Protein AF-0000000070215563 (afdb_homodimer)

Foldseek 3Di:
DDPVLVVLQVVLVPDPFPALPQFDFCPPPLQADDDPCLVVLLVLLLVLLLLLQVVQCVVPVAGFFSWLGFWQFKFKFKKFFAQPFDCVQLFFQLVHHGDMWIKMKTKGFTDRHLFQLLAFFKIKMKMKTFQGDAAAFPLADRPARIAIAIWILDLFDLCFASVSVSVLSNLCSVCVPPPPVSLVVLCPDPSSVSVCVRRVDASFQCLQGKIKSLAKWFGHRFIWIKIKHWDDPVSNPRRDGDDPPDGSSVNSVSVQVCLQPFKTKIFIWTWTDNDCVQGNRATSSDRRDCSSTNIDGGMMIMTHRDRGCDPQLPCLCGQAAADANSNGHPNTGTGHSVNVSSSPNSVSSQVSNCVSVVGYHDRDRDPVVRD/DDPVLVVLQVVLVPDPFPALPQFDFCPDPLQADDDPCLVVLLVLLLVLLLLLQVVQCVVPVAGFFSWLGFWQFKFKFKKFFAQPDDCVQLFFQLVHHGDMWIKMKTKGFTDRHLFQLLAFFKIKMKMKTFQGDAAAFPLADRPARIAIAIWILDLADLCFASVSVSVLSNLCSVCVPPPPVSLVVLCPDPSSVSVCVRRVDASWQCLQGKIKSLAKWFGHRFIWIKIKHWDDPVSNPRRDGDDPPDGSSVNSVSVQVCLQVFKTKIFIWTWTHNDCVQGNRATSSDRRDCSSTNIDGGMMIMTHRDRGCDPQLPCLCGQAAADANSNGHPNTGTGHSVNVSSSPNSVSSQVSNCVSVVGYHDRDRDPVVRD

Organism: Alternaria alternata (NCBI:txid5599)

Solvent-accessible surface area (backbone atoms only — not comparable to full-atom values): 37317 Å² total; per-residue (Å²): 129,56,71,70,51,53,50,30,51,54,51,36,71,71,41,88,60,57,60,62,80,50,67,34,50,45,83,40,91,66,35,60,78,86,59,93,57,46,67,62,50,22,50,53,40,27,52,42,39,47,52,38,27,47,53,45,21,73,70,48,76,50,51,47,49,49,46,44,42,33,77,36,31,43,48,57,35,36,35,34,26,37,68,81,58,53,74,91,64,40,30,54,92,40,47,51,55,52,45,71,32,45,26,38,36,34,36,21,37,34,49,64,49,76,69,49,47,57,53,52,36,51,39,27,37,41,35,41,36,28,73,47,78,76,62,56,29,88,83,16,66,82,86,58,23,42,38,39,49,57,30,22,56,40,67,36,33,68,42,32,24,53,67,53,31,41,54,50,49,48,46,49,47,76,27,61,91,32,68,67,58,36,52,56,58,46,60,72,41,96,56,27,69,52,65,48,47,47,60,69,38,80,49,42,43,67,68,36,48,45,31,17,39,32,42,27,24,30,45,44,66,25,25,27,37,41,34,37,37,56,63,44,65,76,33,61,63,40,68,56,65,61,46,85,85,50,54,57,54,43,54,30,51,51,49,35,57,46,24,60,74,32,59,50,42,28,37,31,28,38,23,48,27,44,39,42,86,72,42,44,27,53,41,20,48,58,67,63,51,51,48,49,23,45,74,39,80,52,26,37,37,37,30,62,52,40,78,24,64,44,35,56,35,47,43,42,49,75,53,26,47,76,83,43,60,56,38,20,36,50,32,48,33,59,31,22,42,59,41,56,32,44,62,50,26,51,52,49,33,48,50,50,27,24,51,57,49,54,35,71,63,54,92,75,61,47,64,82,74,52,104,128,55,71,69,52,52,50,32,51,53,52,35,71,70,42,90,59,56,61,60,81,51,66,32,50,46,82,38,91,67,35,60,78,86,57,95,58,46,67,61,50,23,50,53,39,28,52,42,39,48,52,38,29,48,53,44,21,75,68,49,77,48,53,47,48,52,46,45,40,32,78,37,31,43,48,57,36,37,33,34,26,35,67,82,57,51,75,93,66,41,30,55,92,41,45,51,56,52,43,69,32,44,25,38,36,34,37,22,37,34,50,64,49,78,68,49,48,55,55,53,38,50,38,27,37,41,34,39,37,27,72,47,78,74,64,57,29,89,84,16,66,81,85,59,26,43,37,39,49,57,30,22,56,41,67,35,33,70,44,33,23,51,67,53,31,40,56,52,49,49,45,49,48,73,27,62,92,32,67,68,60,34,53,55,58,46,59,73,40,96,55,25,69,52,66,49,47,48,60,67,40,82,46,41,43,69,68,36,48,45,31,18,39,31,42,27,24,29,46,43,67,26,24,26,36,40,34,38,36,55,64,45,66,76,35,61,65,39,68,58,66,62,44,86,86,50,55,57,54,43,53,30,51,50,48,36,57,46,22,61,75,34,58,50,43,27,38,31,28,38,23,47,28,42,38,44,87,71,41,45,26,51,41,20,50,60,67,64,50,51,50,47,25,46,74,40,78,51,26,38,37,37,30,62,54,39,77,23,64,43,34,57,35,47,44,43,50,74,52,26,47,76,83,42,62,55,38,19,37,51,33,46,33,60,31,23,42,60,41,55,32,45,63,51,28,52,51,48,33,49,51,52,26,23,52,57,50,54,36,70,63,53,92,75,60,47,63,80,74,52,104

Nearest PDB structures (foldseek):
  3e4y-assembly1_A  TM=7.900E-01  e=2.190E-15  Mycobacterium avium subsp. paratuberculosis
  1u5u-assembly1_A  TM=7.134E-01  e=1.640E-13  Plexaura homomalla
  2xq1-assembly4_H  TM=7.279E-01  e=7.179E-13  Ogataea angusta
  2xq1-assembly1_N  TM=7.145E-01  e=6.783E-13  Ogataea angusta
  2xq1-assembly2_D  TM=7.006E-01  e=6.783E-13  Ogataea angusta

pLDDT: mean 95.86, std 5.2, range [52.56, 98.94]

Radius of gyration: 31.04 Å; Cα contacts (8 Å, |Δi|>4): 1645; chains: 2; bounding box: 52×100×67 Å

Sequence (742 aa):
MSLSDAYNSAKRAISSAPPNNSYLRWDAPGVEAPKPNEAETAKKIGETMNRMQQHNFDQHRHAYRATHVKTQGIVKGKMTVLPDLPAHLQQGLFKTPGETYDVAARYANEPVFLQADQEPGPRGLGMRVFGVQGKRLQSADPEASTQDFFFNNAPSIELTDIDTCLEIMQLREKYFDSPLKLAAATKLRTDAIKQSAPGMLPNTNMISHSFYTQSAFRFGDWYGHMALFPVLDDMKNRTEKVKSGDSREVLRDWLSEYFAQNGAKYEFKIQLGTSPDHHPTEDGSVVWDEATAPYQTIATVEFPPQDALSAERRVFWEDTMKLNPWDGMVDHQPLGSINRLRKTVYEMSRKKREGANATPTQAINSVDEVPMSLSDAYNSAKRAISSAPPNNSYLRWDAPGVEAPKPNEAETAKKIGETMNRMQQHNFDQHRHAYRATHVKTQGIVKGKMTVLPDLPAHLQQGLFKTPGETYDVAARYANEPVFLQADQEPGPRGLGMRVFGVQGKRLQSADPEASTQDFFFNNAPSIELTDIDTCLEIMQLREKYFDSPLKLAAATKLRTDAIKQSAPGMLPNTNMISHSFYTQSAFRFGDWYGHMALFPVLDDMKNRTEKVKSGDSREVLRDWLSEYFAQNGAKYEFKIQLGTSPDHHPTEDGSVVWDEATAPYQTIATVEFPPQDALSAERRVFWEDTMKLNPWDGMVDHQPLGSINRLRKTVYEMSRKKREGANATPTQAINSVDEVP

InterPro domains:
  IPR020835 Catalase superfamily [SSF56634] (48-358)

Structure (mmCIF, N/CA/C/O backbone):
data_AF-0000000070215563-model_v1
#
loop_
_entity.id
_entity.type
_entity.pdbx_description
1 polymer 'Heme-dependent catalase'
#
loop_
_atom_site.group_PDB
_atom_site.id
_atom_site.type_symbol
_atom_site.label_atom_id
_atom_site.label_alt_id
_atom_site.label_comp_id
_atom_site.label_asym_id
_atom_site.label_entity_id
_atom_site.label_seq_id
_atom_site.pdbx_PDB_ins_code
_atom_site.Cartn_x
_atom_site.Cartn_y
_atom_site.Cartn_z
_atom_site.occupancy
_atom_site.B_iso_or_equiv
_atom_site.auth_seq_id
_atom_site.auth_comp_id
_atom_site.auth_asym_id
_atom_site.auth_atom_id
_atom_site.pdbx_PDB_model_num
ATOM 1 N N . MET A 1 1 ? -16.953 -45.469 -25.297 1 52.56 1 MET A N 1
ATOM 2 C CA . MET A 1 1 ? -15.836 -44.594 -25.578 1 52.56 1 MET A CA 1
ATOM 3 C C . MET A 1 1 ? -16.328 -43.281 -26.172 1 52.56 1 MET A C 1
ATOM 5 O O . MET A 1 1 ? -17.031 -43.25 -27.172 1 52.56 1 MET A O 1
ATOM 9 N N . SER A 1 2 ? -16.234 -42.156 -25.375 1 63.22 2 SER A N 1
ATOM 10 C CA . SER A 1 2 ? -16.688 -40.844 -25.844 1 63.22 2 SER A CA 1
ATOM 11 C C . SER A 1 2 ? -15.953 -40.438 -27.109 1 63.22 2 SER A C 1
ATOM 13 O O . SER A 1 2 ? -14.883 -40.938 -27.406 1 63.22 2 SER A O 1
ATOM 15 N N . LEU A 1 3 ? -16.625 -39.625 -27.906 1 64.94 3 LEU A N 1
ATOM 16 C CA . LEU A 1 3 ? -16.031 -39.094 -29.109 1 64.94 3 LEU A CA 1
ATOM 17 C C . LEU A 1 3 ? -14.664 -38.469 -28.828 1 64.94 3 LEU A C 1
ATOM 19 O O . LEU A 1 3 ? -13.75 -38.594 -29.641 1 64.94 3 LEU A O 1
ATOM 23 N N . SER A 1 4 ? -14.57 -37.875 -27.703 1 68.56 4 SER A N 1
ATOM 24 C CA . SER A 1 4 ? -13.297 -37.281 -27.266 1 68.56 4 SER A CA 1
ATOM 25 C C . SER A 1 4 ? -12.25 -38.375 -27.047 1 68.56 4 SER A C 1
ATOM 27 O O . SER A 1 4 ? -11.086 -38.219 -27.422 1 68.56 4 SER A O 1
ATOM 29 N N . ASP A 1 5 ? -12.586 -39.5 -26.656 1 68.38 5 ASP A N 1
ATOM 30 C CA . ASP A 1 5 ? -11.664 -40.625 -26.438 1 68.38 5 ASP A CA 1
ATOM 31 C C . ASP A 1 5 ? -11.156 -41.188 -27.766 1 68.38 5 ASP A C 1
ATOM 33 O O . ASP A 1 5 ? -9.984 -41.531 -27.875 1 68.38 5 ASP A O 1
ATOM 37 N N . ALA A 1 6 ? -12.141 -41.312 -28.703 1 70.75 6 ALA A N 1
ATOM 38 C CA . ALA A 1 6 ? -11.789 -41.812 -30.031 1 70.75 6 ALA A CA 1
ATOM 39 C C . ALA A 1 6 ? -10.812 -40.875 -30.734 1 70.75 6 ALA A C 1
ATOM 41 O O . ALA A 1 6 ? -9.844 -41.344 -31.344 1 70.75 6 ALA A O 1
ATOM 42 N N . TYR A 1 7 ? -11.141 -39.656 -30.562 1 76.38 7 TYR A N 1
ATOM 43 C CA . TYR A 1 7 ? -10.258 -38.656 -31.172 1 76.38 7 TYR A CA 1
ATOM 44 C C . TYR A 1 7 ? -8.867 -38.719 -30.547 1 76.38 7 TYR A C 1
ATOM 46 O O . TYR A 1 7 ? -7.863 -38.719 -31.266 1 76.38 7 TYR A O 1
ATOM 54 N N . ASN A 1 8 ? -8.742 -38.781 -29.312 1 79.25 8 ASN A N 1
ATOM 55 C CA . ASN A 1 8 ? -7.457 -38.844 -28.609 1 79.25 8 ASN A CA 1
ATOM 56 C C . ASN A 1 8 ? -6.703 -40.125 -28.953 1 79.25 8 ASN A C 1
ATOM 58 O O . ASN A 1 8 ? -5.477 -40.125 -29.078 1 79.25 8 ASN A O 1
ATOM 62 N N . SER A 1 9 ? -7.477 -41.188 -29.094 1 74.06 9 SER A N 1
ATOM 63 C CA . SER A 1 9 ? -6.852 -42.469 -29.484 1 74.06 9 SER A CA 1
ATOM 64 C C . SER A 1 9 ? -6.242 -42.375 -30.875 1 74.06 9 SER A C 1
ATOM 66 O O . SER A 1 9 ? -5.137 -42.844 -31.109 1 74.06 9 SER A O 1
ATOM 68 N N . ALA A 1 10 ? -6.961 -41.812 -31.766 1 77.19 10 ALA A N 1
ATOM 69 C CA . ALA A 1 10 ? -6.465 -41.625 -33.125 1 77.19 10 ALA A CA 1
ATOM 70 C C . ALA A 1 10 ? -5.238 -40.719 -33.156 1 77.19 10 ALA A C 1
ATOM 72 O O . ALA A 1 10 ? -4.254 -41.031 -33.844 1 77.19 10 ALA A O 1
ATOM 73 N N . LYS A 1 11 ? -5.371 -39.719 -32.5 1 83 11 LYS A N 1
ATOM 74 C CA . LYS A 1 11 ? -4.254 -38.781 -32.469 1 83 11 LYS A CA 1
ATOM 75 C C . LYS A 1 11 ? -3.012 -39.438 -31.859 1 83 11 LYS A C 1
ATOM 77 O O . LYS A 1 11 ? -1.896 -39.219 -32.344 1 83 11 LYS A O 1
ATOM 82 N N . ARG A 1 12 ? -3.162 -40.156 -30.875 1 79.44 12 ARG A N 1
ATOM 83 C CA . ARG A 1 12 ? -2.049 -40.844 -30.25 1 79.44 12 ARG A CA 1
ATOM 84 C C . ARG A 1 12 ? -1.399 -41.812 -31.234 1 79.44 12 ARG A C 1
ATOM 86 O O . ARG A 1 12 ? -0.176 -41.969 -31.25 1 79.44 12 ARG A O 1
ATOM 93 N N . ALA A 1 13 ? -2.234 -42.438 -31.938 1 80.5 13 ALA A N 1
ATOM 94 C CA . ALA A 1 13 ? -1.758 -43.438 -32.875 1 80.5 13 ALA A CA 1
ATOM 95 C C . ALA A 1 13 ? -0.857 -42.812 -33.938 1 80.5 13 ALA A C 1
ATOM 97 O O . ALA A 1 13 ? 0.028 -43.5 -34.469 1 80.5 13 ALA A O 1
ATOM 98 N N . ILE A 1 14 ? -1.041 -41.562 -34.156 1 82.62 14 ILE A N 1
ATOM 99 C CA . ILE A 1 14 ? -0.262 -40.969 -35.219 1 82.62 14 ILE A CA 1
ATOM 100 C C . ILE A 1 14 ? 0.869 -40.125 -34.625 1 82.62 14 ILE A C 1
ATOM 102 O O . ILE A 1 14 ? 1.684 -39.562 -35.344 1 82.62 14 ILE A O 1
ATOM 106 N N . SER A 1 15 ? 0.859 -40.062 -33.375 1 85.81 15 SER A N 1
ATOM 107 C CA . SER A 1 15 ? 1.901 -39.281 -32.719 1 85.81 15 SER A CA 1
ATOM 108 C C . SER A 1 15 ? 3.211 -40.062 -32.656 1 85.81 15 SER A C 1
ATOM 110 O O . SER A 1 15 ? 3.203 -41.281 -32.562 1 85.81 15 SER A O 1
ATOM 112 N N . SER A 1 16 ? 4.309 -39.344 -32.719 1 87.62 16 SER A N 1
ATOM 113 C CA . SER A 1 16 ? 5.613 -39.969 -32.562 1 87.62 16 SER A CA 1
ATOM 114 C C . SER A 1 16 ? 5.961 -40.188 -31.094 1 87.62 16 SER A C 1
ATOM 116 O O . SER A 1 16 ? 6.996 -40.75 -30.766 1 87.62 16 SER A O 1
ATOM 118 N N . ALA A 1 17 ? 5.113 -39.656 -30.219 1 90.31 17 ALA A N 1
ATOM 119 C CA . ALA A 1 17 ? 5.344 -39.844 -28.797 1 90.31 17 ALA A CA 1
ATOM 120 C C . ALA A 1 17 ? 5.191 -41.312 -28.375 1 90.31 17 ALA A C 1
ATOM 122 O O . ALA A 1 17 ? 4.43 -42.062 -28.984 1 90.31 17 ALA A O 1
ATOM 123 N N . PRO A 1 18 ? 5.961 -41.688 -27.359 1 92.62 18 PRO A N 1
ATOM 124 C CA . PRO A 1 18 ? 5.707 -43 -26.797 1 92.62 18 PRO A CA 1
ATOM 125 C C . PRO A 1 18 ? 4.277 -43.156 -26.281 1 92.62 18 PRO A C 1
ATOM 127 O O . PRO A 1 18 ? 3.553 -42.188 -26.156 1 92.62 18 PRO A O 1
ATOM 130 N N . PRO A 1 19 ? 3.947 -44.531 -26.031 1 92.56 19 PRO A N 1
ATOM 131 C CA . PRO A 1 19 ? 2.633 -44.75 -25.422 1 92.56 19 PRO A CA 1
ATOM 132 C C . PRO A 1 19 ? 2.418 -43.875 -24.172 1 92.56 19 PRO A C 1
ATOM 134 O O . PRO A 1 19 ? 3.361 -43.656 -23.406 1 92.56 19 PRO A O 1
ATOM 137 N N . ASN A 1 20 ? 1.191 -43.469 -23.953 1 93.19 20 ASN A N 1
ATOM 138 C CA . ASN A 1 20 ? 0.902 -42.5 -22.906 1 93.19 20 ASN A CA 1
ATOM 139 C C . ASN A 1 20 ? 0.986 -43.094 -21.516 1 93.19 20 ASN A C 1
ATOM 141 O O . ASN A 1 20 ? 0.784 -42.406 -20.516 1 93.19 20 ASN A O 1
ATOM 145 N N . ASN A 1 21 ? 1.32 -44.375 -21.422 1 94.62 21 ASN A N 1
ATOM 146 C CA . ASN A 1 21 ? 1.567 -45.031 -20.125 1 94.62 21 ASN A CA 1
ATOM 147 C C . ASN A 1 21 ? 3.031 -45.406 -19.969 1 94.62 21 ASN A C 1
ATOM 149 O O . ASN A 1 21 ? 3.393 -46.094 -19.016 1 94.62 21 ASN A O 1
ATOM 153 N N . SER A 1 22 ? 3.818 -45.094 -20.938 1 96.5 22 SER A N 1
ATOM 154 C CA . SER A 1 22 ? 5.258 -45.312 -20.844 1 96.5 22 SER A CA 1
ATOM 155 C C . SER A 1 22 ? 5.957 -44.094 -20.203 1 96.5 22 SER A C 1
ATOM 157 O O . SER A 1 22 ? 6.773 -43.438 -20.844 1 96.5 22 SER A O 1
ATOM 159 N N . TYR A 1 23 ? 5.672 -43.938 -18.953 1 98.25 23 TYR A N 1
ATOM 160 C CA . TYR A 1 23 ? 6.137 -42.75 -18.219 1 98.25 23 TYR A CA 1
ATOM 161 C C . TYR A 1 23 ? 7.66 -42.719 -18.141 1 98.25 23 TYR A C 1
ATOM 163 O O . TYR A 1 23 ? 8.297 -43.781 -17.938 1 98.25 23 TYR A O 1
ATOM 171 N N . LEU A 1 24 ? 8.234 -41.594 -18.328 1 98.25 24 LEU A N 1
ATOM 172 C CA . LEU A 1 24 ? 9.68 -41.406 -18.297 1 98.25 24 LEU A CA 1
ATOM 173 C C . LEU A 1 24 ? 10.117 -40.906 -16.922 1 98.25 24 LEU A C 1
ATOM 175 O O . LEU A 1 24 ? 9.461 -40.062 -16.328 1 98.25 24 LEU A O 1
ATOM 179 N N . ARG A 1 25 ? 11.203 -41.438 -16.484 1 98.44 25 ARG A N 1
ATOM 180 C CA . ARG A 1 25 ? 11.734 -41 -15.195 1 98.44 25 ARG A CA 1
ATOM 181 C C . ARG A 1 25 ? 12.156 -39.531 -15.234 1 98.44 25 ARG A C 1
ATOM 183 O O . ARG A 1 25 ? 12.695 -39.062 -16.234 1 98.44 25 ARG A O 1
ATOM 190 N N . TRP A 1 26 ? 12.062 -38.844 -14.055 1 98.25 26 TRP A N 1
ATOM 191 C CA . TRP A 1 26 ? 12.297 -37.406 -13.969 1 98.25 26 TRP A CA 1
ATOM 192 C C . TRP A 1 26 ? 13.758 -37.094 -14.258 1 98.25 26 TRP A C 1
ATOM 194 O O . TRP A 1 26 ? 14.078 -35.969 -14.695 1 98.25 26 TRP A O 1
ATOM 204 N N . ASP A 1 27 ? 14.664 -37.938 -13.984 1 97.88 27 ASP A N 1
ATOM 205 C CA . ASP A 1 27 ? 16.094 -37.719 -14.125 1 97.88 27 ASP A CA 1
ATOM 206 C C . ASP A 1 27 ? 16.641 -38.375 -15.375 1 97.88 27 ASP A C 1
ATOM 208 O O . ASP A 1 27 ? 17.859 -38.594 -15.492 1 97.88 27 ASP A O 1
ATOM 212 N N . ALA A 1 28 ? 15.75 -38.812 -16.234 1 98.06 28 ALA A N 1
ATOM 213 C CA . ALA A 1 28 ? 16.188 -39.406 -17.5 1 98.06 28 ALA A CA 1
ATOM 214 C C . ALA A 1 28 ? 16.922 -38.375 -18.344 1 98.06 28 ALA A C 1
ATOM 216 O O . ALA A 1 28 ? 16.734 -37.156 -18.188 1 98.06 28 ALA A O 1
ATOM 217 N N . PRO A 1 29 ? 17.859 -38.875 -19.234 1 96.75 29 PRO A N 1
ATOM 218 C CA . PRO A 1 29 ? 18.562 -37.938 -20.125 1 96.75 29 PRO A CA 1
ATOM 219 C C . PRO A 1 29 ? 17.594 -37.062 -20.922 1 96.75 29 PRO A C 1
ATOM 221 O O . PRO A 1 29 ? 16.594 -37.562 -21.453 1 96.75 29 PRO A O 1
ATOM 224 N N . GLY A 1 30 ? 17.844 -35.812 -20.875 1 96.31 30 GLY A N 1
ATOM 225 C CA . GLY A 1 30 ? 17.078 -34.875 -21.719 1 96.31 30 GLY A CA 1
ATOM 226 C C . GLY A 1 30 ? 15.961 -34.188 -20.969 1 96.31 30 GLY A C 1
ATOM 227 O O . GLY A 1 30 ? 15.414 -33.188 -21.438 1 96.31 30 GLY A O 1
ATOM 228 N N . VAL A 1 31 ? 15.555 -34.719 -19.844 1 97.88 31 VAL A N 1
ATOM 229 C CA . VAL A 1 31 ? 14.469 -34.125 -19.078 1 97.88 31 VAL A CA 1
ATOM 230 C C . VAL A 1 31 ? 14.922 -32.781 -18.531 1 97.88 31 VAL A C 1
ATOM 232 O O . VAL A 1 31 ? 14.203 -31.781 -18.641 1 97.88 31 VAL A O 1
ATOM 235 N N . GLU A 1 32 ? 16.078 -32.719 -17.984 1 97.88 32 GLU A N 1
ATOM 236 C CA . GLU A 1 32 ? 16.703 -31.484 -17.531 1 97.88 32 GLU A CA 1
ATOM 237 C C . GLU A 1 32 ? 18 -31.203 -18.281 1 97.88 32 GLU A C 1
ATOM 239 O O . GLU A 1 32 ? 18.766 -32.125 -18.562 1 97.88 32 GLU A O 1
ATOM 244 N N . ALA A 1 33 ? 18.141 -29.938 -18.594 1 96.62 33 ALA A N 1
ATOM 245 C CA . ALA A 1 33 ? 19.375 -29.5 -19.266 1 96.62 33 ALA A CA 1
ATOM 246 C C . ALA A 1 33 ? 19.797 -28.125 -18.781 1 96.62 33 ALA A C 1
ATOM 248 O O . ALA A 1 33 ? 19.781 -27.156 -19.531 1 96.62 33 ALA A O 1
ATOM 249 N N . PRO A 1 34 ? 20.219 -28.047 -17.578 1 96.88 34 PRO A N 1
ATOM 250 C CA . PRO A 1 34 ? 20.672 -26.75 -17.047 1 96.88 34 PRO A CA 1
ATOM 251 C C . PRO A 1 34 ? 21.828 -26.156 -17.844 1 96.88 34 PRO A C 1
ATOM 253 O O . PRO A 1 34 ? 22.734 -26.875 -18.266 1 96.88 34 PRO A O 1
ATOM 256 N N . LYS A 1 35 ? 21.75 -24.906 -18.062 1 96.31 35 LYS A N 1
ATOM 257 C CA . LYS A 1 35 ? 22.812 -24.172 -18.734 1 96.31 35 LYS A CA 1
ATOM 258 C C . LYS A 1 35 ? 23.828 -23.656 -17.734 1 96.31 35 LYS A C 1
ATOM 260 O O . LYS A 1 35 ? 23.5 -23.375 -16.594 1 96.31 35 LYS A O 1
ATOM 265 N N . PRO A 1 36 ? 25.078 -23.5 -18.188 1 95.88 36 PRO A N 1
ATOM 266 C CA . PRO A 1 36 ? 26.125 -23.047 -17.266 1 95.88 36 PRO A CA 1
ATOM 267 C C . PRO A 1 36 ? 25.875 -21.641 -16.75 1 95.88 36 PRO A C 1
ATOM 269 O O . PRO A 1 36 ? 26.312 -21.297 -15.641 1 95.88 36 PRO A O 1
ATOM 272 N N . ASN A 1 37 ? 25.203 -20.797 -17.438 1 96.56 37 ASN A N 1
ATOM 273 C CA . ASN A 1 37 ? 25.062 -19.391 -17.047 1 96.56 37 ASN A CA 1
ATOM 274 C C . ASN A 1 37 ? 23.703 -19.125 -16.406 1 96.56 37 ASN A C 1
ATOM 276 O O . ASN A 1 37 ? 23.297 -17.969 -16.281 1 96.56 37 ASN A O 1
ATOM 280 N N . GLU A 1 38 ? 23.016 -20.125 -15.992 1 98 38 GLU A N 1
ATOM 281 C CA . GLU A 1 38 ? 21.672 -19.938 -15.492 1 98 38 GLU A CA 1
ATOM 282 C C . GLU A 1 38 ? 21.656 -19.125 -14.203 1 98 38 GLU A C 1
ATOM 284 O O . GLU A 1 38 ? 20.781 -18.297 -13.992 1 98 38 GLU A O 1
ATOM 289 N N . ALA A 1 39 ? 22.656 -19.359 -13.375 1 97.62 39 ALA A N 1
ATOM 290 C CA . ALA A 1 39 ? 22.719 -18.609 -12.117 1 97.62 39 ALA A CA 1
ATOM 291 C C . ALA A 1 39 ? 22.844 -17.109 -12.359 1 97.62 39 ALA A C 1
ATOM 293 O O . ALA A 1 39 ? 22.156 -16.312 -11.734 1 97.62 39 ALA A O 1
ATOM 294 N N . GLU A 1 40 ? 23.719 -16.75 -13.242 1 98.38 40 GLU A N 1
ATOM 295 C CA . GLU A 1 40 ? 23.922 -15.352 -13.594 1 98.38 40 GLU A CA 1
ATOM 296 C C . GLU A 1 40 ? 22.672 -14.758 -14.227 1 98.38 40 GLU A C 1
ATOM 298 O O . GLU A 1 40 ? 22.266 -13.641 -13.906 1 98.38 40 GLU A O 1
ATOM 303 N N . THR A 1 41 ? 22.109 -15.516 -15.125 1 98.75 41 THR A N 1
ATOM 304 C CA . THR A 1 41 ? 20.891 -15.062 -15.789 1 98.75 41 THR A CA 1
ATOM 305 C C . THR A 1 41 ? 19.75 -14.898 -14.789 1 98.75 41 THR A C 1
ATOM 307 O O . THR A 1 41 ? 19.016 -13.914 -14.844 1 98.75 41 THR A O 1
ATOM 310 N N . ALA A 1 42 ? 19.594 -15.828 -13.891 1 98.75 42 ALA A N 1
ATOM 311 C CA . ALA A 1 42 ? 18.578 -15.734 -12.852 1 98.75 42 ALA A CA 1
ATOM 312 C C . ALA A 1 42 ? 18.766 -14.484 -12.008 1 98.75 42 ALA A C 1
ATOM 314 O O . ALA A 1 42 ? 17.797 -13.797 -11.672 1 98.75 42 ALA A O 1
ATOM 315 N N . LYS A 1 43 ? 19.969 -14.172 -11.664 1 98.69 43 LYS A N 1
ATOM 316 C CA . LYS A 1 43 ? 20.266 -12.969 -10.883 1 98.69 43 LYS A CA 1
ATOM 317 C C . LYS A 1 43 ? 19.844 -11.711 -11.641 1 98.69 43 LYS A C 1
ATOM 319 O O . LYS A 1 43 ? 19.25 -10.805 -11.062 1 98.69 43 LYS A O 1
ATOM 324 N N . LYS A 1 44 ? 20.156 -11.68 -12.938 1 98.81 44 LYS A N 1
ATOM 325 C CA . LYS A 1 44 ? 19.75 -10.547 -13.766 1 98.81 44 LYS A CA 1
ATOM 326 C C . LYS A 1 44 ? 18.234 -10.391 -13.797 1 98.81 44 LYS A C 1
ATOM 328 O O . LYS A 1 44 ? 17.719 -9.273 -13.742 1 98.81 44 LYS A O 1
ATOM 333 N N . ILE A 1 45 ? 17.562 -11.469 -13.906 1 98.81 45 ILE A N 1
ATOM 334 C CA . ILE A 1 45 ? 16.094 -11.438 -13.898 1 98.81 45 ILE A CA 1
ATOM 335 C C . ILE A 1 45 ? 15.602 -10.914 -12.555 1 98.81 45 ILE A C 1
ATOM 337 O O . ILE A 1 45 ? 14.711 -10.062 -12.5 1 98.81 45 ILE A O 1
ATOM 341 N N . GLY A 1 46 ? 16.188 -11.445 -11.469 1 98.75 46 GLY A N 1
ATOM 342 C CA . GLY A 1 46 ? 15.836 -10.969 -10.141 1 98.75 46 GLY A CA 1
ATOM 343 C C . GLY A 1 46 ? 16.031 -9.477 -9.969 1 98.75 46 GLY A C 1
ATOM 344 O O . GLY A 1 46 ? 15.188 -8.797 -9.383 1 98.75 46 GLY A O 1
ATOM 345 N N . GLU A 1 47 ? 17.094 -8.945 -10.469 1 98.81 47 GLU A N 1
ATOM 346 C CA . GLU A 1 47 ? 17.375 -7.512 -10.406 1 98.81 47 GLU A CA 1
ATOM 347 C C . GLU A 1 47 ? 16.344 -6.715 -11.211 1 98.81 47 GLU A C 1
ATOM 349 O O . GLU A 1 47 ? 15.898 -5.648 -10.773 1 98.81 47 GLU A O 1
ATOM 354 N N . THR A 1 48 ? 16.062 -7.25 -12.359 1 98.75 48 THR A N 1
ATOM 355 C CA . THR A 1 48 ? 15.039 -6.621 -13.195 1 98.75 48 THR A CA 1
ATOM 356 C C . THR A 1 48 ? 13.695 -6.578 -12.469 1 98.75 48 THR A C 1
ATOM 358 O O . THR A 1 48 ? 13.031 -5.543 -12.445 1 98.75 48 THR A O 1
ATOM 361 N N . MET A 1 49 ? 13.344 -7.645 -11.867 1 98.44 49 MET A N 1
ATOM 362 C CA . MET A 1 49 ? 12.078 -7.727 -11.133 1 98.44 49 MET A CA 1
ATOM 363 C C . MET A 1 49 ? 12.094 -6.797 -9.93 1 98.44 49 MET A C 1
ATOM 365 O O . MET A 1 49 ? 11.078 -6.176 -9.602 1 98.44 49 MET A O 1
ATOM 369 N N . ASN A 1 50 ? 13.219 -6.66 -9.281 1 98.69 50 ASN A N 1
ATOM 370 C CA . ASN A 1 50 ? 13.352 -5.715 -8.18 1 98.69 50 ASN A CA 1
ATOM 371 C C . ASN A 1 50 ? 13.102 -4.281 -8.641 1 98.69 50 ASN A C 1
ATOM 373 O O . ASN A 1 50 ? 12.492 -3.49 -7.914 1 98.69 50 ASN A O 1
ATOM 377 N N . ARG A 1 51 ? 13.594 -3.945 -9.789 1 98.19 51 ARG A N 1
ATOM 378 C CA . ARG A 1 51 ? 13.352 -2.609 -10.32 1 98.19 51 ARG A CA 1
ATOM 379 C C . ARG A 1 51 ? 11.867 -2.402 -10.617 1 98.19 51 ARG A C 1
ATOM 381 O O . ARG A 1 51 ? 11.328 -1.318 -10.383 1 98.19 51 ARG A O 1
ATOM 388 N N . MET A 1 52 ? 11.203 -3.41 -11.07 1 97.94 52 MET A N 1
ATOM 389 C CA . MET A 1 52 ? 9.766 -3.305 -11.305 1 97.94 52 MET A CA 1
ATOM 390 C C . MET A 1 52 ? 9.008 -3.188 -9.984 1 97.94 52 MET A C 1
ATOM 392 O O . MET A 1 52 ? 8.031 -2.436 -9.891 1 97.94 52 MET A O 1
ATOM 396 N N . GLN A 1 53 ? 9.461 -3.926 -8.984 1 98.12 53 GLN A N 1
ATOM 397 C CA . GLN A 1 53 ? 8.891 -3.758 -7.652 1 98.12 53 GLN A CA 1
ATOM 398 C C . GLN A 1 53 ? 9.086 -2.332 -7.145 1 98.12 53 GLN A C 1
ATOM 400 O O . GLN A 1 53 ? 8.211 -1.781 -6.473 1 98.12 53 GLN A O 1
ATOM 405 N N . GLN A 1 54 ? 10.234 -1.752 -7.477 1 97.19 54 GLN A N 1
ATOM 406 C CA . GLN A 1 54 ? 10.484 -0.37 -7.078 1 97.19 54 GLN A CA 1
ATOM 407 C C . GLN A 1 54 ? 9.516 0.585 -7.773 1 97.19 54 GLN A C 1
ATOM 409 O O . GLN A 1 54 ? 9.023 1.532 -7.156 1 97.19 54 GLN A O 1
ATOM 414 N N . HIS A 1 55 ? 9.25 0.296 -9.055 1 95.69 55 HIS A N 1
ATOM 415 C CA . HIS A 1 55 ? 8.258 1.094 -9.766 1 95.69 55 HIS A CA 1
ATOM 416 C C . HIS A 1 55 ? 6.902 1.037 -9.07 1 95.69 55 HIS A C 1
ATOM 418 O O . HIS A 1 55 ? 6.246 2.066 -8.891 1 95.69 55 HIS A O 1
ATOM 424 N N . ASN A 1 56 ? 6.52 -0.128 -8.68 1 96.44 56 ASN A N 1
ATOM 425 C CA . ASN A 1 56 ? 5.27 -0.281 -7.941 1 96.44 56 ASN A CA 1
ATOM 426 C C . ASN A 1 56 ? 5.305 0.483 -6.621 1 96.44 56 ASN A C 1
ATOM 428 O O . ASN A 1 56 ? 4.359 1.202 -6.289 1 96.44 56 ASN A O 1
ATOM 432 N N . PHE A 1 57 ? 6.395 0.371 -5.906 1 97.06 57 PHE A N 1
ATOM 433 C CA . PHE A 1 57 ? 6.52 1.075 -4.633 1 97.06 57 PHE A CA 1
ATOM 434 C C . PHE A 1 57 ? 6.367 2.578 -4.832 1 97.06 57 PHE A C 1
ATOM 436 O O . PHE A 1 57 ? 5.68 3.244 -4.055 1 97.06 57 PHE A O 1
ATOM 443 N N . ASP A 1 58 ? 6.988 3.08 -5.859 1 94.25 58 ASP A N 1
ATOM 444 C CA . ASP A 1 58 ? 6.945 4.512 -6.137 1 94.25 58 ASP A CA 1
ATOM 445 C C . ASP A 1 58 ? 5.523 4.965 -6.465 1 94.25 58 ASP A C 1
ATOM 447 O O . ASP A 1 58 ? 5.117 6.07 -6.094 1 94.25 58 ASP A O 1
ATOM 451 N N . GLN A 1 59 ? 4.797 4.102 -7.078 1 94.12 59 GLN A N 1
ATOM 452 C CA . GLN A 1 59 ? 3.441 4.445 -7.488 1 94.12 59 GLN A CA 1
ATOM 453 C C . GLN A 1 59 ? 2.451 4.246 -6.344 1 94.12 59 GLN A C 1
ATOM 455 O O . GLN A 1 59 ? 1.458 4.965 -6.238 1 94.12 59 GLN A O 1
ATOM 460 N N . HIS A 1 60 ? 2.744 3.297 -5.461 1 96.19 60 HIS A N 1
ATOM 461 C CA . HIS A 1 60 ? 1.7 2.861 -4.543 1 96.19 60 HIS A CA 1
ATOM 462 C C . HIS A 1 60 ? 2.143 3.016 -3.09 1 96.19 60 HIS A C 1
ATOM 464 O O . HIS A 1 60 ? 1.333 2.875 -2.172 1 96.19 60 HIS A O 1
ATOM 470 N N . ARG A 1 61 ? 3.432 3.283 -2.867 1 94.88 61 ARG A N 1
ATOM 471 C CA . ARG A 1 61 ? 4.02 3.482 -1.545 1 94.88 61 ARG A CA 1
ATOM 472 C C . ARG A 1 61 ? 3.865 2.232 -0.685 1 94.88 61 ARG A C 1
ATOM 474 O O . ARG A 1 61 ? 3.785 2.324 0.542 1 94.88 61 ARG A O 1
ATOM 481 N N . HIS A 1 62 ? 3.713 1.152 -1.233 1 96.38 62 HIS A N 1
ATOM 482 C CA . HIS A 1 62 ? 3.703 -0.2 -0.686 1 96.38 62 HIS A CA 1
ATOM 483 C C . HIS A 1 62 ? 4.336 -1.192 -1.657 1 96.38 62 HIS A C 1
ATOM 485 O O . HIS A 1 62 ? 4.078 -1.136 -2.861 1 96.38 62 HIS A O 1
ATOM 491 N N . ALA A 1 63 ? 5.238 -2.033 -1.102 1 96.94 63 ALA A N 1
ATOM 492 C CA . ALA A 1 63 ? 5.906 -3.012 -1.956 1 96.94 63 ALA A CA 1
ATOM 493 C C . ALA A 1 63 ? 5.07 -4.281 -2.094 1 96.94 63 ALA A C 1
ATOM 495 O O . ALA A 1 63 ? 4.477 -4.75 -1.119 1 96.94 63 ALA A O 1
ATOM 496 N N . TYR A 1 64 ? 5.047 -4.793 -3.289 1 97.31 64 TYR A N 1
ATOM 497 C CA . TYR A 1 64 ? 4.316 -6.012 -3.613 1 97.31 64 TYR A CA 1
ATOM 498 C C . TYR A 1 64 ? 5.266 -7.098 -4.113 1 97.31 64 TYR A C 1
ATOM 500 O O . TYR A 1 64 ? 6.469 -6.863 -4.254 1 97.31 64 TYR A O 1
ATOM 508 N N . ARG A 1 65 ? 4.711 -8.273 -4.297 1 97.31 65 ARG A N 1
ATOM 509 C CA . ARG A 1 65 ? 5.43 -9.352 -4.973 1 97.31 65 ARG A CA 1
ATOM 510 C C . ARG A 1 65 ? 5.766 -8.961 -6.406 1 97.31 65 ARG A C 1
ATOM 512 O O . ARG A 1 65 ? 5.152 -8.055 -6.977 1 97.31 65 ARG A O 1
ATOM 519 N N . ALA A 1 66 ? 6.75 -9.68 -6.922 1 96.75 66 ALA A N 1
ATOM 520 C CA . ALA A 1 66 ? 7.203 -9.344 -8.273 1 96.75 66 ALA A CA 1
ATOM 521 C C . ALA A 1 66 ? 6.137 -9.688 -9.305 1 96.75 66 ALA A C 1
ATOM 523 O O . ALA A 1 66 ? 6.062 -9.047 -10.359 1 96.75 66 ALA A O 1
ATOM 524 N N . THR A 1 67 ? 5.43 -10.727 -9.062 1 96.12 67 THR A N 1
ATOM 525 C CA . THR A 1 67 ? 4.246 -11.086 -9.828 1 96.12 67 THR A CA 1
ATOM 526 C C . THR A 1 67 ? 3.096 -11.477 -8.898 1 96.12 67 THR A C 1
ATOM 528 O O . THR A 1 67 ? 3.248 -11.461 -7.676 1 96.12 67 THR A O 1
ATOM 531 N N . HIS A 1 68 ? 1.926 -11.688 -9.555 1 97.31 68 HIS A N 1
ATOM 532 C CA . HIS A 1 68 ? 0.728 -11.969 -8.773 1 97.31 68 HIS A CA 1
ATOM 533 C C . HIS A 1 68 ? 0.488 -10.883 -7.727 1 97.31 68 HIS A C 1
ATOM 535 O O . HIS A 1 68 ? 0.251 -11.188 -6.555 1 97.31 68 HIS A O 1
ATOM 541 N N . VAL A 1 69 ? 0.548 -9.703 -8.211 1 96.75 69 VAL A N 1
ATOM 542 C CA . VAL A 1 69 ? 0.594 -8.531 -7.348 1 96.75 69 VAL A CA 1
ATOM 543 C C . VAL A 1 69 ? -0.763 -8.336 -6.676 1 96.75 69 VAL A C 1
ATOM 545 O O . VAL A 1 69 ? -0.833 -7.98 -5.496 1 96.75 69 VAL A O 1
ATOM 548 N N . LYS A 1 70 ? -1.833 -8.609 -7.363 1 97.06 70 LYS A N 1
ATOM 549 C CA . LYS A 1 70 ? -3.168 -8.266 -6.887 1 97.06 70 LYS A CA 1
ATOM 550 C C . LYS A 1 70 ? -3.898 -9.492 -6.355 1 97.06 70 LYS A C 1
ATOM 552 O O . LYS A 1 70 ? -4.227 -10.406 -7.121 1 97.06 70 LYS A O 1
ATOM 557 N N . THR A 1 71 ? -4.18 -9.516 -5.047 1 98.06 71 THR A N 1
ATOM 558 C CA . THR A 1 71 ? -4.949 -10.578 -4.414 1 98.06 71 THR A CA 1
ATOM 559 C C . THR A 1 71 ? -6.434 -10.445 -4.746 1 98.06 71 THR A C 1
ATOM 561 O O . THR A 1 71 ? -6.992 -9.352 -4.672 1 98.06 71 THR A O 1
ATOM 564 N N . GLN A 1 72 ? -7.035 -11.539 -5.082 1 98.25 72 GLN A N 1
ATOM 565 C CA . GLN A 1 72 ? -8.469 -11.539 -5.367 1 98.25 72 GLN A CA 1
ATOM 566 C C . GLN A 1 72 ? -9.25 -12.266 -4.281 1 98.25 72 GLN A C 1
ATOM 568 O O . GLN A 1 72 ? -10.422 -11.969 -4.047 1 98.25 72 GLN A O 1
ATOM 573 N N . GLY A 1 73 ? -8.688 -13.188 -3.648 1 98.31 73 GLY A N 1
ATOM 574 C CA . GLY A 1 73 ? -9.281 -13.945 -2.561 1 98.31 73 GLY A CA 1
ATOM 575 C C . GLY A 1 73 ? -8.328 -14.945 -1.938 1 98.31 73 GLY A C 1
ATOM 576 O O . GLY A 1 73 ? -7.422 -15.453 -2.609 1 98.31 73 GLY A O 1
ATOM 577 N N . ILE A 1 74 ? -8.469 -15.219 -0.662 1 98.81 74 ILE A N 1
ATOM 578 C CA . ILE A 1 74 ? -7.68 -16.188 0.086 1 98.81 74 ILE A CA 1
ATOM 579 C C . ILE A 1 74 ? -8.609 -17.141 0.84 1 98.81 74 ILE A C 1
ATOM 581 O O . ILE A 1 74 ? -9.461 -16.703 1.614 1 98.81 74 ILE A O 1
ATOM 585 N N . VAL A 1 75 ? -8.422 -18.391 0.639 1 98.88 75 VAL A N 1
ATOM 586 C CA . VAL A 1 75 ? -9.367 -19.344 1.19 1 98.88 75 VAL A CA 1
ATOM 587 C C . VAL A 1 75 ? -8.617 -20.5 1.86 1 98.88 75 VAL A C 1
ATOM 589 O O . VAL A 1 75 ? -7.453 -20.75 1.537 1 98.88 75 VAL A O 1
ATOM 592 N N . LYS A 1 76 ? -9.25 -21.172 2.836 1 98.75 76 LYS A N 1
ATOM 593 C CA . LYS A 1 76 ? -8.758 -22.344 3.549 1 98.75 76 LYS A CA 1
ATOM 594 C C . LYS A 1 76 ? -9.633 -23.562 3.273 1 98.75 76 LYS A C 1
ATOM 596 O O . LYS A 1 76 ? -10.844 -23.438 3.088 1 98.75 76 LYS A O 1
ATOM 601 N N . GLY A 1 77 ? -8.992 -24.688 3.229 1 98.81 77 GLY A N 1
ATOM 602 C CA . GLY A 1 77 ? -9.758 -25.891 2.961 1 98.81 77 GLY A CA 1
ATOM 603 C C . GLY A 1 77 ? -8.961 -27.156 3.18 1 98.81 77 GLY A C 1
ATOM 604 O O . GLY A 1 77 ? -8.148 -27.25 4.109 1 98.81 77 GLY A O 1
ATOM 605 N N . LYS A 1 78 ? -9.328 -28.172 2.344 1 98.81 78 LYS A N 1
ATOM 606 C CA . LYS A 1 78 ? -8.711 -29.484 2.484 1 98.81 78 LYS A CA 1
ATOM 607 C C . LYS A 1 78 ? -8.398 -30.094 1.122 1 98.81 78 LYS A C 1
ATOM 609 O O . LYS A 1 78 ? -9.141 -29.875 0.157 1 98.81 78 LYS A O 1
ATOM 614 N N . MET A 1 79 ? -7.355 -30.75 1.114 1 98.88 79 MET A N 1
ATOM 615 C CA . MET A 1 79 ? -7.02 -31.625 -0.013 1 98.88 79 MET A CA 1
ATOM 616 C C . MET A 1 79 ? -7.078 -33.094 0.392 1 98.88 79 MET A C 1
ATOM 618 O O . MET A 1 79 ? -6.488 -33.469 1.398 1 98.88 79 MET A O 1
ATOM 622 N N . THR A 1 80 ? -7.715 -33.875 -0.365 1 98.88 80 THR A N 1
ATOM 623 C CA . THR A 1 80 ? -7.836 -35.281 -0.088 1 98.88 80 THR A CA 1
ATOM 624 C C . THR A 1 80 ? -7.309 -36.125 -1.26 1 98.88 80 THR A C 1
ATOM 626 O O . THR A 1 80 ? -7.809 -36 -2.381 1 98.88 80 THR A O 1
ATOM 629 N N . VAL A 1 81 ? -6.344 -36.969 -0.958 1 98.81 81 VAL A N 1
ATOM 630 C CA . VAL A 1 81 ? -5.836 -37.906 -1.964 1 98.81 81 VAL A CA 1
ATOM 631 C C . VAL A 1 81 ? -6.906 -38.938 -2.297 1 98.81 81 VAL A C 1
ATOM 633 O O . VAL A 1 81 ? -7.582 -39.469 -1.4 1 98.81 81 VAL A O 1
ATOM 636 N N . LEU A 1 82 ? -7.016 -39.25 -3.598 1 98.5 82 LEU A N 1
ATOM 637 C CA . LEU A 1 82 ? -8.023 -40.219 -3.984 1 98.5 82 LEU A CA 1
ATOM 638 C C . LEU A 1 82 ? -7.777 -41.562 -3.277 1 98.5 82 LEU A C 1
ATOM 640 O O . LEU A 1 82 ? -6.637 -42 -3.176 1 98.5 82 LEU A O 1
ATOM 644 N N . PRO A 1 83 ? -8.82 -42.25 -2.809 1 97.81 83 PRO A N 1
ATOM 645 C CA . PRO A 1 83 ? -8.656 -43.469 -2.047 1 97.81 83 PRO A CA 1
ATOM 646 C C . PRO A 1 83 ? -8.211 -44.656 -2.918 1 97.81 83 PRO A C 1
ATOM 648 O O . PRO A 1 83 ? -7.609 -45.625 -2.414 1 97.81 83 PRO A O 1
ATOM 651 N N . ASP A 1 84 ? -8.477 -44.688 -4.191 1 96.88 84 ASP A N 1
ATOM 652 C CA . ASP A 1 84 ? -8.117 -45.781 -5.09 1 96.88 84 ASP A CA 1
ATOM 653 C C . ASP A 1 84 ? -7.059 -45.344 -6.098 1 96.88 84 ASP A C 1
ATOM 655 O O . ASP A 1 84 ? -7.133 -45.688 -7.277 1 96.88 84 ASP A O 1
ATOM 659 N N . LEU A 1 85 ? -6.164 -44.656 -5.602 1 97.69 85 LEU A N 1
ATOM 660 C CA . LEU A 1 85 ? -5.129 -44.125 -6.48 1 97.69 85 LEU A CA 1
ATOM 661 C C . LEU A 1 85 ? -4.207 -45.219 -6.973 1 97.69 85 LEU A C 1
ATOM 663 O O . LEU A 1 85 ? -3.66 -46 -6.172 1 97.69 85 LEU A O 1
ATOM 667 N N . PRO A 1 86 ? -4.066 -45.344 -8.266 1 97.31 86 PRO A N 1
ATOM 668 C CA . PRO A 1 86 ? -3.17 -46.375 -8.797 1 97.31 86 PRO A CA 1
ATOM 669 C C . PRO A 1 86 ? -1.737 -46.25 -8.289 1 97.31 86 PRO A C 1
ATOM 671 O O . PRO A 1 86 ? -1.31 -45.125 -7.957 1 97.31 86 PRO A O 1
ATOM 674 N N . ALA A 1 87 ? -0.953 -47.312 -8.32 1 97.19 87 ALA A N 1
ATOM 675 C CA . ALA A 1 87 ? 0.372 -47.375 -7.707 1 97.19 87 ALA A CA 1
ATOM 676 C C . ALA A 1 87 ? 1.322 -46.344 -8.328 1 97.19 87 ALA A C 1
ATOM 678 O O . ALA A 1 87 ? 2.105 -45.719 -7.613 1 97.19 87 ALA A O 1
ATOM 679 N N . HIS A 1 88 ? 1.265 -46.188 -9.656 1 97.19 88 HIS A N 1
ATOM 680 C CA . HIS A 1 88 ? 2.217 -45.312 -10.328 1 97.19 88 HIS A CA 1
ATOM 681 C C . HIS A 1 88 ? 1.961 -43.844 -9.969 1 97.19 88 HIS A C 1
ATOM 683 O O . HIS A 1 88 ? 2.826 -43 -10.172 1 97.19 88 HIS A O 1
ATOM 689 N N . LEU A 1 89 ? 0.792 -43.531 -9.398 1 98.56 89 LEU A N 1
ATOM 690 C CA . LEU A 1 89 ? 0.43 -42.156 -9.031 1 98.56 89 LEU A CA 1
ATOM 691 C C . LEU A 1 89 ? 0.649 -41.938 -7.539 1 98.56 89 LEU A C 1
ATOM 693 O O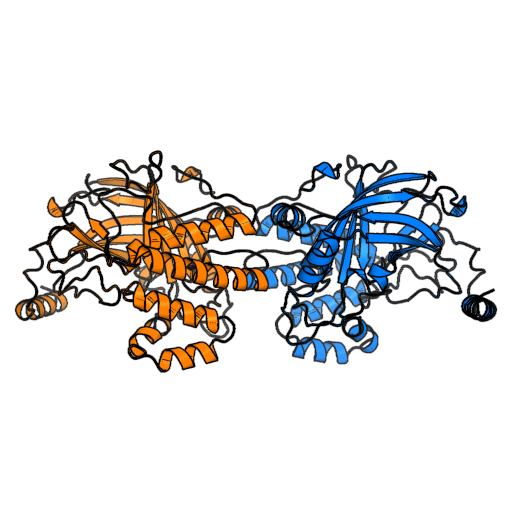 . LEU A 1 89 ? 0.507 -40.812 -7.062 1 98.56 89 LEU A O 1
ATOM 697 N N . GLN A 1 90 ? 0.898 -42.938 -6.785 1 98.31 90 GLN A N 1
ATOM 698 C CA . GLN A 1 90 ? 1.181 -42.812 -5.359 1 98.31 90 GLN A CA 1
ATOM 699 C C . GLN A 1 90 ? 2.6 -42.312 -5.121 1 98.31 90 GLN A C 1
ATOM 701 O O . GLN A 1 90 ? 3.475 -43.094 -4.699 1 98.31 90 GLN A O 1
ATOM 706 N N . GLN A 1 91 ? 2.799 -41.062 -5.324 1 97.06 91 GLN A N 1
ATOM 707 C CA . GLN A 1 91 ? 4.109 -40.406 -5.297 1 97.06 91 GLN A CA 1
ATOM 708 C C . GLN A 1 91 ? 4.117 -39.219 -4.336 1 97.06 91 GLN A C 1
ATOM 710 O O . GLN A 1 91 ? 3.184 -38.406 -4.328 1 97.06 91 GLN A O 1
ATOM 715 N N . GLY A 1 92 ? 5.199 -39.031 -3.516 1 96 92 GLY A N 1
ATOM 716 C CA . GLY A 1 92 ? 5.379 -37.875 -2.666 1 96 92 GLY A CA 1
ATOM 717 C C . GLY A 1 92 ? 4.215 -37.656 -1.72 1 96 92 GLY A C 1
ATOM 718 O O . GLY A 1 92 ? 3.812 -38.562 -0.988 1 96 92 GLY A O 1
ATOM 719 N N . LEU A 1 93 ? 3.674 -36.438 -1.845 1 95.69 93 LEU A N 1
ATOM 720 C CA . LEU A 1 93 ? 2.559 -35.969 -1.023 1 95.69 93 LEU A CA 1
ATOM 721 C C . LEU A 1 93 ? 1.33 -36.844 -1.237 1 95.69 93 LEU A C 1
ATOM 723 O O . LEU A 1 93 ? 0.449 -36.906 -0.377 1 95.69 93 LEU A O 1
ATOM 727 N N . PHE A 1 94 ? 1.288 -37.562 -2.318 1 97.94 94 PHE A N 1
ATOM 728 C CA . PHE A 1 94 ? 0.119 -38.344 -2.715 1 97.94 94 PHE A CA 1
ATOM 729 C C . PHE A 1 94 ? 0.357 -39.844 -2.492 1 97.94 94 PHE A C 1
ATOM 731 O O . PHE A 1 94 ? -0.364 -40.688 -3.037 1 97.94 94 PHE A O 1
ATOM 738 N N . LYS A 1 95 ? 1.312 -40.188 -1.752 1 97.12 95 LYS A N 1
ATOM 739 C CA . LYS A 1 95 ? 1.771 -41.562 -1.589 1 97.12 95 LYS A CA 1
ATOM 740 C C . LYS A 1 95 ? 0.726 -42.406 -0.871 1 97.12 95 LYS A C 1
ATOM 742 O O . LYS A 1 95 ? 0.641 -43.625 -1.092 1 97.12 95 LYS A O 1
ATOM 747 N N . THR A 1 96 ? -0.088 -41.781 0 1 97.44 96 THR A N 1
ATOM 748 C CA . THR A 1 96 ? -1.045 -42.531 0.809 1 97.44 96 THR A CA 1
ATOM 749 C C . THR A 1 96 ? -2.475 -42.25 0.371 1 97.44 96 THR A C 1
ATOM 751 O O . THR A 1 96 ? -3.027 -41.188 0.715 1 97.44 96 THR A O 1
ATOM 754 N N . PRO A 1 97 ? -3.105 -43.219 -0.325 1 98 97 PRO A N 1
ATOM 755 C CA . PRO A 1 97 ? -4.5 -43.031 -0.729 1 98 97 PRO A CA 1
ATOM 756 C C . PRO A 1 97 ? -5.41 -42.688 0.45 1 98 97 PRO A C 1
ATOM 758 O O . PRO A 1 97 ? -5.285 -43.281 1.522 1 98 97 PRO A O 1
ATOM 761 N N . GLY A 1 98 ? -6.254 -41.656 0.266 1 97.88 98 GLY A N 1
ATOM 762 C CA . GLY A 1 98 ? -7.242 -41.312 1.269 1 97.88 98 GLY A CA 1
ATOM 763 C C . GLY A 1 98 ? -6.73 -40.281 2.266 1 97.88 98 GLY A C 1
ATOM 764 O O . GLY A 1 98 ? -7.512 -39.719 3.027 1 97.88 98 GLY A O 1
ATOM 765 N N . GLU A 1 99 ? -5.477 -40.031 2.289 1 98.06 99 GLU A N 1
ATOM 766 C CA . GLU A 1 99 ? -4.91 -39.031 3.209 1 98.06 99 GLU A CA 1
ATOM 767 C C . GLU A 1 99 ? -5.469 -37.656 2.943 1 98.06 99 GLU A C 1
ATOM 769 O O . GLU A 1 99 ? -5.695 -37.281 1.79 1 98.06 99 GLU A O 1
ATOM 774 N N . THR A 1 100 ? -5.715 -36.906 4.012 1 98.5 100 THR A N 1
ATOM 775 C CA . THR A 1 100 ? -6.262 -35.562 3.898 1 98.5 100 THR A CA 1
ATOM 776 C C . THR A 1 100 ? -5.309 -34.531 4.516 1 98.5 100 THR A C 1
ATOM 778 O O . THR A 1 100 ? -4.73 -34.781 5.574 1 98.5 100 THR A O 1
ATOM 781 N N . TYR A 1 101 ? -5.137 -33.438 3.869 1 98.62 101 TYR A N 1
ATOM 782 C CA . TYR A 1 101 ? -4.273 -32.344 4.312 1 98.62 101 TYR A CA 1
ATOM 783 C C . TYR A 1 101 ? -5.047 -31.031 4.379 1 98.62 101 TYR A C 1
ATOM 785 O O . TYR A 1 101 ? -5.965 -30.797 3.584 1 98.62 101 TYR A O 1
ATOM 793 N N . ASP A 1 102 ? -4.672 -30.125 5.348 1 98.81 102 ASP A N 1
ATOM 794 C CA . ASP A 1 102 ? -5.156 -28.75 5.324 1 98.81 102 ASP A CA 1
ATOM 795 C C . ASP A 1 102 ? -4.465 -27.953 4.227 1 98.81 102 ASP A C 1
ATOM 797 O O . ASP A 1 102 ? -3.289 -28.172 3.936 1 98.81 102 ASP A O 1
ATOM 801 N N . VAL A 1 103 ? -5.211 -27.062 3.621 1 98.81 103 VAL A N 1
ATOM 802 C CA . VAL A 1 103 ? -4.613 -26.203 2.598 1 98.81 103 VAL A CA 1
ATOM 803 C C . VAL A 1 103 ? -5.09 -24.766 2.779 1 98.81 103 VAL A C 1
ATOM 805 O O . VAL A 1 103 ? -6.152 -24.531 3.357 1 98.81 103 VAL A O 1
ATOM 808 N N . ALA A 1 104 ? -4.316 -23.812 2.393 1 98.81 104 ALA A N 1
ATOM 809 C CA . ALA A 1 104 ? -4.668 -22.406 2.146 1 98.81 104 ALA A CA 1
ATOM 810 C C . ALA A 1 104 ? -4.273 -21.984 0.733 1 98.81 104 ALA A C 1
ATOM 812 O O . ALA A 1 104 ? -3.215 -22.375 0.235 1 98.81 104 ALA A O 1
ATOM 813 N N . ALA A 1 105 ? -5.133 -21.219 0.087 1 98.81 105 ALA A N 1
ATOM 814 C CA . ALA A 1 105 ? -4.879 -20.828 -1.3 1 98.81 105 ALA A CA 1
ATOM 815 C C . ALA A 1 105 ? -5.227 -19.359 -1.532 1 98.81 105 ALA A C 1
ATOM 817 O O . ALA A 1 105 ? -6.121 -18.812 -0.878 1 98.81 105 ALA A O 1
ATOM 818 N N . ARG A 1 106 ? -4.539 -18.734 -2.453 1 98.81 106 ARG A N 1
ATOM 819 C CA . ARG A 1 106 ? -4.781 -17.359 -2.861 1 98.81 106 ARG A CA 1
ATOM 820 C C . ARG A 1 106 ? -5.043 -17.266 -4.363 1 98.81 106 ARG A C 1
ATOM 822 O O . ARG A 1 106 ? -4.215 -17.703 -5.168 1 98.81 106 ARG A O 1
ATOM 829 N N . TYR A 1 107 ? -6.242 -16.703 -4.719 1 98.75 107 TYR A N 1
ATOM 830 C CA . TYR A 1 107 ? -6.5 -16.25 -6.078 1 98.75 107 TYR A CA 1
ATOM 831 C C . TYR A 1 107 ? -5.879 -14.875 -6.324 1 98.75 107 TYR A C 1
ATOM 833 O O . TYR A 1 107 ? -5.973 -13.984 -5.473 1 98.75 107 TYR A O 1
ATOM 841 N N . ALA A 1 108 ? -5.246 -14.742 -7.523 1 98.31 108 ALA A N 1
ATOM 842 C CA . ALA A 1 108 ? -4.574 -13.461 -7.742 1 98.31 108 ALA A CA 1
ATOM 843 C C . ALA A 1 108 ? -4.496 -13.125 -9.227 1 98.31 108 ALA A C 1
ATOM 845 O O . ALA A 1 108 ? -4.691 -14 -10.078 1 98.31 108 ALA A O 1
ATOM 846 N N . ASN A 1 109 ? -4.305 -11.789 -9.508 1 97.56 109 ASN A N 1
ATOM 847 C CA . ASN A 1 109 ? -3.85 -11.367 -10.828 1 97.56 109 ASN A CA 1
ATOM 848 C C . ASN A 1 109 ? -2.35 -11.594 -11.008 1 97.56 109 ASN A C 1
ATOM 850 O O . ASN A 1 109 ? -1.558 -11.203 -10.141 1 97.56 109 ASN A O 1
ATOM 854 N N . GLU A 1 110 ? -1.907 -12.141 -12.039 1 97 110 GLU A N 1
ATOM 855 C CA . GLU A 1 110 ? -0.529 -12.57 -12.266 1 97 110 GLU A CA 1
ATOM 856 C C . GLU A 1 110 ? 0.367 -11.383 -12.609 1 97 110 GLU A C 1
ATOM 858 O O . GLU A 1 110 ? 1.554 -11.375 -12.273 1 97 110 GLU A O 1
ATOM 863 N N . PRO A 1 111 ? -0.094 -10.32 -13.281 1 94.94 111 PRO A N 1
ATOM 864 C CA . PRO A 1 111 ? 0.795 -9.281 -13.812 1 94.94 111 PRO A CA 1
ATOM 865 C C . PRO A 1 111 ? 1.639 -8.609 -12.734 1 94.94 111 PRO A C 1
ATOM 867 O O . PRO A 1 111 ? 1.314 -8.703 -11.547 1 94.94 111 PRO A O 1
ATOM 870 N N . VAL A 1 112 ? 2.641 -7.992 -13.203 1 94.88 112 VAL A N 1
ATOM 871 C CA . VAL A 1 112 ? 3.699 -7.418 -12.375 1 94.88 112 VAL A CA 1
ATOM 872 C C . VAL A 1 112 ? 3.225 -6.098 -11.773 1 94.88 112 VAL A C 1
ATOM 874 O O . VAL A 1 112 ? 3.98 -5.426 -11.07 1 94.88 112 VAL A O 1
ATOM 877 N N . PHE A 1 113 ? 2.006 -5.641 -12.031 1 94.06 113 PHE A N 1
ATOM 878 C CA . PHE A 1 113 ? 1.437 -4.391 -11.539 1 94.06 113 PHE A CA 1
ATOM 879 C C . PHE A 1 113 ? 0.009 -4.605 -11.047 1 94.06 113 PHE A C 1
ATOM 881 O O . PHE A 1 113 ? -0.566 -5.676 -11.242 1 94.06 113 PHE A O 1
ATOM 888 N N . LEU A 1 114 ? -0.547 -3.65 -10.352 1 95.44 114 LEU A N 1
ATOM 889 C CA . LEU A 1 114 ? -1.924 -3.717 -9.875 1 95.44 114 LEU A CA 1
ATOM 890 C C . LEU A 1 114 ? -2.906 -3.51 -11.023 1 95.44 114 LEU A C 1
ATOM 892 O O . LEU A 1 114 ? -3.518 -2.445 -11.133 1 95.44 114 LEU A O 1
ATOM 896 N N . GLN A 1 115 ? -3.141 -4.559 -11.703 1 94.19 115 GLN A N 1
ATOM 897 C CA . GLN A 1 115 ? -3.963 -4.543 -12.906 1 94.19 115 GLN A CA 1
ATOM 898 C C . GLN A 1 115 ? -5.434 -4.332 -12.562 1 94.19 115 GLN A C 1
ATOM 900 O O . GLN A 1 115 ? -5.973 -4.996 -11.68 1 94.19 115 GLN A O 1
ATOM 905 N N . ALA A 1 116 ? -6.121 -3.43 -13.344 1 94.5 116 ALA A N 1
ATOM 906 C CA . ALA A 1 116 ? -7.574 -3.324 -13.227 1 94.5 116 ALA A CA 1
ATOM 907 C C . ALA A 1 116 ? -8.258 -4.594 -13.727 1 94.5 116 ALA A C 1
ATOM 909 O O . ALA A 1 116 ? -7.844 -5.176 -14.734 1 94.5 116 ALA A O 1
ATOM 910 N N . ASP A 1 117 ? -9.344 -4.965 -13.094 1 96.56 117 ASP A N 1
ATOM 911 C CA . ASP A 1 117 ? -9.961 -6.254 -13.398 1 96.56 117 ASP A CA 1
ATOM 912 C C . ASP A 1 117 ? -10.625 -6.234 -14.773 1 96.56 117 ASP A C 1
ATOM 914 O O . ASP A 1 117 ? -10.938 -7.289 -15.336 1 96.56 117 ASP A O 1
ATOM 918 N N . GLN A 1 118 ? -10.852 -5.043 -15.32 1 95.81 118 GLN A N 1
ATOM 919 C CA . GLN A 1 118 ? -11.43 -4.941 -16.656 1 95.81 118 GLN A CA 1
ATOM 920 C C . GLN A 1 118 ? -10.438 -5.406 -17.719 1 95.81 118 GLN A C 1
ATOM 922 O O . GLN A 1 118 ? -10.828 -5.754 -18.828 1 95.81 118 GLN A O 1
ATOM 927 N N . GLU A 1 119 ? -9.195 -5.34 -17.359 1 93.25 119 GLU A N 1
ATOM 928 C CA . GLU A 1 119 ? -8.156 -5.762 -18.297 1 93.25 119 GLU A CA 1
ATOM 929 C C . GLU A 1 119 ? -7.973 -7.273 -18.281 1 93.25 119 GLU A C 1
ATOM 931 O O . GLU A 1 119 ? -7.797 -7.871 -17.219 1 93.25 119 GLU A O 1
ATOM 936 N N . PRO A 1 120 ? -8.008 -7.805 -19.484 1 93.5 120 PRO A N 1
ATOM 937 C CA . PRO A 1 120 ? -7.73 -9.242 -19.516 1 93.5 120 PRO A CA 1
ATOM 938 C C . PRO A 1 120 ? -6.277 -9.57 -19.188 1 93.5 120 PRO A C 1
ATOM 940 O O . PRO A 1 120 ? -5.387 -8.75 -19.422 1 93.5 120 PRO A O 1
ATOM 943 N N . GLY A 1 121 ? -6.078 -10.727 -18.703 1 94.25 121 GLY A N 1
ATOM 944 C CA . GLY A 1 121 ? -4.746 -11.195 -18.359 1 94.25 121 GLY A CA 1
ATOM 945 C C . GLY A 1 121 ? -4.758 -12.477 -17.547 1 94.25 121 GLY A C 1
ATOM 946 O O . GLY A 1 121 ? -5.824 -13.008 -17.234 1 94.25 121 GLY A O 1
ATOM 947 N N . PRO A 1 122 ? -3.572 -12.953 -17.344 1 97.06 122 PRO A N 1
ATOM 948 C CA . PRO A 1 122 ? -3.48 -14.203 -16.594 1 97.06 122 PRO A CA 1
ATOM 949 C C . PRO A 1 122 ? -3.859 -14.039 -15.117 1 97.06 122 PRO A C 1
ATOM 951 O O . PRO A 1 122 ? -3.57 -13 -14.516 1 97.06 122 PRO A O 1
ATOM 954 N N . ARG A 1 123 ? -4.586 -15.055 -14.633 1 98.25 123 ARG A N 1
ATOM 955 C CA . ARG A 1 123 ? -4.953 -15.18 -13.227 1 98.25 123 ARG A CA 1
ATOM 956 C C . ARG A 1 123 ? -4.309 -16.406 -12.602 1 98.25 123 ARG A C 1
ATOM 958 O O . ARG A 1 123 ? -4.168 -17.438 -13.266 1 98.25 123 ARG A O 1
ATOM 965 N N . GLY A 1 124 ? -3.906 -16.234 -11.352 1 97.81 124 GLY A N 1
ATOM 966 C CA . GLY A 1 124 ? -3.17 -17.328 -10.719 1 97.81 124 GLY A CA 1
ATOM 967 C C . GLY A 1 124 ? -3.809 -17.797 -9.43 1 97.81 124 GLY A C 1
ATOM 968 O O . GLY A 1 124 ? -4.75 -17.188 -8.93 1 97.81 124 GLY A O 1
ATOM 969 N N . LEU A 1 125 ? -3.34 -18.906 -8.984 1 98.69 125 LEU A N 1
ATOM 970 C CA . LEU A 1 125 ? -3.682 -19.484 -7.695 1 98.69 125 LEU A CA 1
ATOM 971 C C . LEU A 1 125 ? -2.449 -20.094 -7.031 1 98.69 125 LEU A C 1
ATOM 973 O O . LEU A 1 125 ? -1.799 -20.969 -7.605 1 98.69 125 LEU A O 1
ATOM 977 N N . GLY A 1 126 ? -2.043 -19.516 -5.902 1 98.5 126 GLY A N 1
ATOM 978 C CA . GLY A 1 126 ? -1.039 -20.141 -5.047 1 98.5 126 GLY A CA 1
ATOM 979 C C . GLY A 1 126 ? -1.635 -20.922 -3.891 1 98.5 126 GLY A C 1
ATOM 980 O O . GLY A 1 126 ? -2.625 -20.484 -3.293 1 98.5 126 GLY A O 1
ATOM 981 N N . MET A 1 127 ? -1.058 -22.078 -3.6 1 98.69 127 MET A N 1
ATOM 982 C CA . MET A 1 127 ? -1.627 -22.938 -2.562 1 98.69 127 MET A CA 1
ATOM 983 C C . MET A 1 127 ? -0.529 -23.547 -1.705 1 98.69 127 MET A C 1
ATOM 985 O O . MET A 1 127 ? 0.453 -24.078 -2.232 1 98.69 127 MET A O 1
ATOM 989 N N . ARG A 1 128 ? -0.695 -23.516 -0.453 1 98.44 128 ARG A N 1
ATOM 990 C CA . ARG A 1 128 ? 0.139 -24.25 0.491 1 98.44 128 ARG A CA 1
ATOM 991 C C . ARG A 1 128 ? -0.622 -25.438 1.092 1 98.44 128 ARG A C 1
ATOM 993 O O . ARG A 1 128 ? -1.749 -25.281 1.566 1 98.44 128 ARG A O 1
ATOM 1000 N N . VAL A 1 129 ? 0.009 -26.484 1.052 1 98.69 129 VAL A N 1
ATOM 1001 C CA . VAL A 1 129 ? -0.467 -27.672 1.735 1 98.69 129 VAL A CA 1
ATOM 1002 C C . VAL A 1 129 ? 0.287 -27.859 3.051 1 98.69 129 VAL A C 1
ATOM 1004 O O . VAL A 1 129 ? 1.511 -27.719 3.096 1 98.69 129 VAL A O 1
ATOM 1007 N N . PHE A 1 130 ? -0.449 -28.172 4.141 1 98.25 130 PHE A N 1
ATOM 1008 C CA . PHE A 1 130 ? 0.139 -28.281 5.469 1 98.25 130 PHE A CA 1
ATOM 1009 C C . PHE A 1 130 ? 0.192 -29.75 5.918 1 98.25 130 PHE A C 1
ATOM 1011 O O . PHE A 1 130 ? -0.561 -30.578 5.414 1 98.25 130 PHE A O 1
ATOM 1018 N N . GLY A 1 131 ? 1.088 -30 6.836 1 96 131 GLY A N 1
ATOM 1019 C CA . GLY A 1 131 ? 1.172 -31.297 7.461 1 96 131 GLY A CA 1
ATOM 1020 C C . GLY A 1 131 ? 1.849 -32.344 6.582 1 96 131 GLY A C 1
ATOM 1021 O O . GLY A 1 131 ? 1.571 -33.531 6.695 1 96 131 GLY A O 1
ATOM 1022 N N . VAL A 1 132 ? 2.615 -31.906 5.703 1 94.94 132 VAL A N 1
ATOM 1023 C CA . VAL A 1 132 ? 3.256 -32.812 4.766 1 94.94 132 VAL A CA 1
ATOM 1024 C C . VAL A 1 132 ? 4.527 -33.406 5.387 1 94.94 132 VAL A C 1
ATOM 1026 O O . VAL A 1 132 ? 5.254 -32.688 6.094 1 94.94 132 VAL A O 1
ATOM 1029 N N . GLN A 1 133 ? 4.758 -34.688 5.145 1 91.56 133 GLN A N 1
ATOM 1030 C CA . GLN A 1 133 ? 5.953 -35.375 5.621 1 91.56 133 GLN A CA 1
ATOM 1031 C C . GLN A 1 133 ? 6.777 -35.906 4.453 1 91.56 133 GLN A C 1
ATOM 1033 O O . GLN A 1 133 ? 6.227 -36.375 3.461 1 91.56 133 GLN A O 1
ATOM 1038 N N . GLY A 1 134 ? 8.055 -35.781 4.566 1 92.06 134 GLY A N 1
ATOM 1039 C CA . GLY A 1 134 ? 8.961 -36.281 3.543 1 92.06 134 GLY A CA 1
ATOM 1040 C C . GLY A 1 134 ? 10.281 -35.531 3.496 1 92.06 134 GLY A C 1
ATOM 1041 O O . GLY A 1 134 ? 10.453 -34.531 4.184 1 92.06 134 GLY A O 1
ATOM 1042 N N . LYS A 1 135 ? 11.203 -36.094 2.67 1 95.5 135 LYS A N 1
ATOM 1043 C CA . LYS A 1 135 ? 12.5 -35.438 2.502 1 95.5 135 LYS A CA 1
ATOM 1044 C C . LYS A 1 135 ? 12.352 -34.094 1.83 1 95.5 135 LYS A C 1
ATOM 1046 O O . LYS A 1 135 ? 11.648 -33.969 0.826 1 95.5 135 LYS A O 1
ATOM 1051 N N . ARG A 1 136 ? 13.008 -33.125 2.387 1 96.56 136 ARG A N 1
ATOM 1052 C CA . ARG A 1 136 ? 12.891 -31.766 1.897 1 96.56 136 ARG A CA 1
ATOM 1053 C C . ARG A 1 136 ? 14.016 -31.438 0.92 1 96.56 136 ARG A C 1
ATOM 1055 O O . ARG A 1 136 ? 15.109 -31.984 1.021 1 96.56 136 ARG A O 1
ATOM 1062 N N . LEU A 1 137 ? 13.711 -30.562 0.02 1 97 137 LEU A N 1
ATOM 1063 C CA . LEU A 1 137 ? 14.742 -30.016 -0.854 1 97 137 LEU A CA 1
ATOM 1064 C C . LEU A 1 137 ? 15.82 -29.297 -0.043 1 97 137 LEU A C 1
ATOM 1066 O O . LEU A 1 137 ? 15.547 -28.797 1.053 1 97 137 LEU A O 1
ATOM 1070 N N . GLN A 1 138 ? 17.016 -29.156 -0.584 1 90.88 138 GLN A N 1
ATOM 1071 C CA . GLN A 1 138 ? 18.141 -28.562 0.129 1 90.88 138 GLN A CA 1
ATOM 1072 C C . GLN A 1 138 ? 17.875 -27.094 0.45 1 90.88 138 GLN A C 1
ATOM 1074 O O . GLN A 1 138 ? 18.281 -26.594 1.504 1 90.88 138 GLN A O 1
ATOM 1079 N N . SER A 1 139 ? 17.219 -26.422 -0.417 1 88.69 139 SER A N 1
ATOM 1080 C CA . SER A 1 139 ? 16.969 -25 -0.253 1 88.69 139 SER A CA 1
ATOM 1081 C C . SER A 1 139 ? 15.766 -24.75 0.637 1 88.69 139 SER A C 1
ATOM 1083 O O . SER A 1 139 ? 15.484 -23.609 1.014 1 88.69 139 SER A O 1
ATOM 1085 N N . ALA A 1 140 ? 15.086 -25.797 0.932 1 90.69 140 ALA A N 1
ATOM 1086 C CA . ALA A 1 140 ? 13.852 -25.641 1.699 1 90.69 140 ALA A CA 1
ATOM 1087 C C . ALA A 1 140 ? 14.148 -25.562 3.195 1 90.69 140 ALA A C 1
ATOM 1089 O O . ALA A 1 140 ? 15.188 -26.031 3.658 1 90.69 140 ALA A O 1
ATOM 1090 N N . ASP A 1 141 ? 13.25 -24.906 3.893 1 89.12 141 ASP A N 1
ATOM 1091 C CA . ASP A 1 141 ? 13.281 -24.953 5.352 1 89.12 141 ASP A CA 1
ATOM 1092 C C . ASP A 1 141 ? 13.172 -26.375 5.859 1 89.12 141 ASP A C 1
ATOM 1094 O O . ASP A 1 141 ? 12.141 -27.031 5.672 1 89.12 141 ASP A O 1
ATOM 1098 N N . PRO A 1 142 ? 14.148 -26.812 6.531 1 89.88 142 PRO A N 1
ATOM 1099 C CA . PRO A 1 142 ? 14.141 -28.219 6.949 1 89.88 142 PRO A CA 1
ATOM 1100 C C . PRO A 1 142 ? 13.078 -28.516 8.008 1 89.88 142 PRO A C 1
ATOM 1102 O O . PRO A 1 142 ? 12.688 -29.672 8.195 1 89.88 142 PRO A O 1
ATOM 1105 N N . GLU A 1 143 ? 12.664 -27.453 8.664 1 89.44 143 GLU A N 1
ATOM 1106 C CA . GLU A 1 143 ? 11.711 -27.656 9.75 1 89.44 143 GLU A CA 1
ATOM 1107 C C . GLU A 1 143 ? 10.273 -27.5 9.258 1 89.44 143 GLU A C 1
ATOM 1109 O O . GLU A 1 143 ? 9.32 -27.719 10.008 1 89.44 143 GLU A O 1
ATOM 1114 N N . ALA A 1 144 ? 10.18 -27.234 8.031 1 94.12 144 ALA A N 1
ATOM 1115 C CA . ALA A 1 144 ? 8.836 -26.984 7.496 1 94.12 144 ALA A CA 1
ATOM 1116 C C . ALA A 1 144 ? 8.125 -28.297 7.191 1 94.12 144 ALA A C 1
ATOM 1118 O O . ALA A 1 144 ? 8.766 -29.297 6.832 1 94.12 144 ALA A O 1
ATOM 1119 N N . SER A 1 145 ? 6.844 -28.312 7.375 1 96.06 145 SER A N 1
ATOM 1120 C CA . SER A 1 145 ? 5.98 -29.422 6.996 1 96.06 145 SER A CA 1
ATOM 1121 C C . SER A 1 145 ? 4.941 -28.984 5.965 1 96.06 145 SER A C 1
ATOM 1123 O O . SER A 1 145 ? 3.752 -29.266 6.125 1 96.06 145 SER A O 1
ATOM 1125 N N . THR A 1 146 ? 5.422 -28.25 5.004 1 97.31 146 THR A N 1
ATOM 1126 C CA . THR A 1 146 ? 4.527 -27.672 4.012 1 97.31 146 THR A CA 1
ATOM 1127 C C . THR A 1 146 ? 4.992 -28 2.598 1 97.31 146 THR A C 1
ATOM 1129 O O . THR A 1 146 ? 6.133 -28.422 2.396 1 97.31 146 THR A O 1
ATOM 1132 N N . GLN A 1 147 ? 4.102 -27.906 1.649 1 97.56 147 GLN A N 1
ATOM 1133 C CA . GLN A 1 147 ? 4.344 -27.969 0.212 1 97.56 147 GLN A CA 1
ATOM 1134 C C . GLN A 1 147 ? 3.576 -26.859 -0.517 1 97.56 147 GLN A C 1
ATOM 1136 O O . GLN A 1 147 ? 2.375 -26.688 -0.299 1 97.56 147 GLN A O 1
ATOM 1141 N N . ASP A 1 148 ? 4.266 -26.156 -1.337 1 97.5 148 ASP A N 1
ATOM 1142 C CA . ASP A 1 148 ? 3.635 -25.062 -2.078 1 97.5 148 ASP A CA 1
ATOM 1143 C C . ASP A 1 148 ? 3.428 -25.438 -3.543 1 97.5 148 ASP A C 1
ATOM 1145 O O . ASP A 1 148 ? 4.293 -26.062 -4.156 1 97.5 148 ASP A O 1
ATOM 1149 N N . PHE A 1 149 ? 2.305 -25.078 -4.082 1 97.94 149 PHE A N 1
ATOM 1150 C CA . PHE A 1 149 ? 1.985 -25.234 -5.496 1 97.94 149 PHE A CA 1
ATOM 1151 C C . PHE A 1 149 ? 1.562 -23.906 -6.109 1 97.94 149 PHE A C 1
ATOM 1153 O O . PHE A 1 149 ? 0.939 -23.078 -5.441 1 97.94 149 PHE A O 1
ATOM 1160 N N . PHE A 1 150 ? 1.896 -23.719 -7.332 1 98.06 150 PHE A N 1
ATOM 1161 C CA . PHE A 1 150 ? 1.599 -22.484 -8.062 1 98.06 150 PHE A CA 1
ATOM 1162 C C . PHE A 1 150 ? 0.896 -22.797 -9.375 1 98.06 150 PHE A C 1
ATOM 1164 O O . PHE A 1 150 ? 1.374 -23.609 -10.164 1 98.06 150 PHE A O 1
ATOM 1171 N N . PHE A 1 151 ? -0.175 -22.062 -9.586 1 98.56 151 PHE A N 1
ATOM 1172 C CA . PHE A 1 151 ? -0.998 -22.328 -10.758 1 98.56 151 PHE A CA 1
ATOM 1173 C C . PHE A 1 151 ? -1.346 -21.031 -11.484 1 98.56 151 PHE A C 1
ATOM 1175 O O . PHE A 1 151 ? -1.247 -19.953 -10.906 1 98.56 151 PHE A O 1
ATOM 1182 N N . ASN A 1 152 ? -1.678 -21.188 -12.688 1 98.38 152 ASN A N 1
ATOM 1183 C CA . ASN A 1 152 ? -2.16 -20.109 -13.57 1 98.38 152 ASN A CA 1
ATOM 1184 C C . ASN A 1 152 ? -3.303 -20.594 -14.453 1 98.38 152 ASN A C 1
ATOM 1186 O O . ASN A 1 152 ? -3.402 -21.797 -14.758 1 98.38 152 ASN A O 1
ATOM 1190 N N . ASN A 1 153 ? -4.137 -19.672 -14.852 1 97.88 153 ASN A N 1
ATOM 1191 C CA . ASN A 1 153 ? -5.25 -20.078 -15.703 1 97.88 153 ASN A CA 1
ATOM 1192 C C . ASN A 1 153 ? -4.828 -20.172 -17.172 1 97.88 153 ASN A C 1
ATOM 1194 O O . ASN A 1 153 ? -5.66 -20.422 -18.047 1 97.88 153 ASN A O 1
ATOM 1198 N N . ALA A 1 154 ? -3.598 -20.016 -17.5 1 96.94 154 ALA A N 1
ATOM 1199 C CA . ALA A 1 154 ? -2.99 -20.359 -18.781 1 96.94 154 ALA A CA 1
ATOM 1200 C C . ALA A 1 154 ? -2.285 -21.719 -18.703 1 96.94 154 ALA A C 1
ATOM 1202 O O . ALA A 1 154 ? -1.522 -21.969 -17.766 1 96.94 154 ALA A O 1
ATOM 1203 N N . PRO A 1 155 ? -2.432 -22.516 -19.719 1 95 155 PRO A N 1
ATOM 1204 C CA . PRO A 1 155 ? -1.824 -23.859 -19.656 1 95 155 PRO A CA 1
ATOM 1205 C C . PRO A 1 155 ? -0.327 -23.828 -19.969 1 95 155 PRO A C 1
ATOM 1207 O O . PRO A 1 155 ? 0.366 -24.828 -19.734 1 95 155 PRO A O 1
ATOM 1210 N N . SER A 1 156 ? 0.126 -22.797 -20.516 1 95.12 156 SER A N 1
ATOM 1211 C CA . SER A 1 156 ? 1.547 -22.625 -20.797 1 95.12 156 SER A CA 1
ATOM 1212 C C . SER A 1 156 ? 2.02 -21.219 -20.422 1 95.12 156 SER A C 1
ATOM 1214 O O . SER A 1 156 ? 1.203 -20.344 -20.141 1 95.12 156 SER A O 1
ATOM 1216 N N . ILE A 1 157 ? 3.287 -21.031 -20.344 1 96.75 157 ILE A N 1
ATOM 1217 C CA . ILE A 1 157 ? 3.871 -19.734 -19.984 1 96.75 157 ILE A CA 1
ATOM 1218 C C . ILE A 1 157 ? 4.633 -19.172 -21.172 1 96.75 157 ILE A C 1
ATOM 1220 O O . ILE A 1 157 ? 5.477 -19.844 -21.766 1 96.75 157 ILE A O 1
ATOM 1224 N N . GLU A 1 158 ? 4.328 -17.984 -21.562 1 95.69 158 GLU A N 1
ATOM 1225 C CA . GLU A 1 158 ? 4.879 -17.328 -22.75 1 95.69 158 GLU A CA 1
ATOM 1226 C C . GLU A 1 158 ? 6.359 -17 -22.562 1 95.69 158 GLU A C 1
ATOM 1228 O O . GLU A 1 158 ? 7.062 -16.703 -23.516 1 95.69 158 GLU A O 1
ATOM 1233 N N . LEU A 1 159 ? 6.855 -17.125 -21.344 1 97 159 LEU A N 1
ATOM 1234 C CA . LEU A 1 159 ? 8.25 -16.828 -21.047 1 97 159 LEU A CA 1
ATOM 1235 C C . LEU A 1 159 ? 9.164 -17.953 -21.516 1 97 159 LEU A C 1
ATOM 1237 O O . LEU A 1 159 ? 10.383 -17.781 -21.594 1 97 159 LEU A O 1
ATOM 1241 N N . THR A 1 160 ? 8.773 -19.141 -21.75 1 97.25 160 THR A N 1
ATOM 1242 C CA . THR A 1 160 ? 9.383 -20.234 -22.484 1 97.25 160 THR A CA 1
ATOM 1243 C C . THR A 1 160 ? 10.531 -20.859 -21.688 1 97.25 160 THR A C 1
ATOM 1245 O O . THR A 1 160 ? 10.414 -22 -21.219 1 97.25 160 THR A O 1
ATOM 1248 N N . ASP A 1 161 ? 11.625 -20.156 -21.562 1 98 161 ASP A N 1
ATOM 1249 C CA . ASP A 1 161 ? 12.844 -20.547 -20.875 1 98 161 ASP A CA 1
ATOM 1250 C C . ASP A 1 161 ? 13.539 -19.344 -20.234 1 98 161 ASP A C 1
ATOM 1252 O O . ASP A 1 161 ? 13.039 -18.219 -20.328 1 98 161 ASP A O 1
ATOM 1256 N N . ILE A 1 162 ? 14.609 -19.562 -19.578 1 98.5 162 ILE A N 1
ATOM 1257 C CA . ILE A 1 162 ? 15.242 -18.547 -18.75 1 98.5 162 ILE A CA 1
ATOM 1258 C C . ILE A 1 162 ? 15.734 -17.406 -19.625 1 98.5 162 ILE A C 1
ATOM 1260 O O . ILE A 1 162 ? 15.656 -16.234 -19.234 1 98.5 162 ILE A O 1
ATOM 1264 N N . ASP A 1 163 ? 16.219 -17.672 -20.828 1 98.19 163 ASP A N 1
ATOM 1265 C CA . ASP A 1 163 ? 16.734 -16.625 -21.703 1 98.19 163 ASP A CA 1
ATOM 1266 C C . ASP A 1 163 ? 15.609 -15.742 -22.234 1 98.19 163 ASP A C 1
ATOM 1268 O O . ASP A 1 163 ? 15.711 -14.516 -22.203 1 98.19 163 ASP A O 1
ATOM 1272 N N . THR A 1 164 ? 14.594 -16.375 -22.734 1 98.06 164 THR A N 1
ATOM 1273 C CA . THR A 1 164 ? 13.43 -15.625 -23.203 1 98.06 164 THR A CA 1
ATOM 1274 C C . THR A 1 164 ? 12.82 -14.82 -22.047 1 98.06 164 THR A C 1
ATOM 1276 O O . THR A 1 164 ? 12.422 -13.672 -22.234 1 98.06 164 THR A O 1
ATOM 1279 N N . CYS A 1 165 ? 12.766 -15.43 -20.906 1 98.31 165 CYS A N 1
ATOM 1280 C CA . CYS A 1 165 ? 12.242 -14.75 -19.734 1 98.31 165 CYS A CA 1
ATOM 1281 C C . CYS A 1 165 ? 13.016 -13.461 -19.453 1 98.31 165 CYS A C 1
ATOM 1283 O O . CYS A 1 165 ? 12.414 -12.414 -19.219 1 98.31 165 CYS A O 1
ATOM 1285 N N . LEU A 1 166 ? 14.328 -13.531 -19.484 1 98.62 166 LEU A N 1
ATOM 1286 C CA . LEU A 1 166 ? 15.141 -12.344 -19.234 1 98.62 166 LEU A CA 1
ATOM 1287 C C . LEU A 1 166 ? 14.797 -11.234 -20.219 1 98.62 166 LEU A C 1
ATOM 1289 O O . LEU A 1 166 ? 14.594 -10.086 -19.828 1 98.62 166 LEU A O 1
ATOM 1293 N N . GLU A 1 167 ? 14.672 -11.586 -21.469 1 98.19 167 GLU A N 1
ATOM 1294 C CA . GLU A 1 167 ? 14.359 -10.602 -22.5 1 98.19 167 GLU A CA 1
ATOM 1295 C C . GLU A 1 167 ? 13.016 -9.93 -22.25 1 98.19 167 GLU A C 1
ATOM 1297 O O . GLU A 1 167 ? 12.898 -8.711 -22.328 1 98.19 167 GLU A O 1
ATOM 1302 N N . ILE A 1 168 ? 12.07 -10.719 -21.969 1 97.62 168 ILE A N 1
ATOM 1303 C CA . ILE A 1 168 ? 10.719 -10.203 -21.781 1 97.62 168 ILE A CA 1
ATOM 1304 C C . ILE A 1 168 ? 10.656 -9.344 -20.531 1 97.62 168 ILE A C 1
ATOM 1306 O O . ILE A 1 168 ? 10.039 -8.273 -20.531 1 97.62 168 ILE A O 1
ATOM 1310 N N . MET A 1 169 ? 11.281 -9.797 -19.422 1 97.81 169 MET A N 1
ATOM 1311 C CA . MET A 1 169 ? 11.273 -9.031 -18.188 1 97.81 169 MET A CA 1
ATOM 1312 C C . MET A 1 169 ? 11.961 -7.68 -18.375 1 97.81 169 MET A C 1
ATOM 1314 O O . MET A 1 169 ? 11.516 -6.672 -17.828 1 97.81 169 MET A O 1
ATOM 1318 N N . GLN A 1 170 ? 12.977 -7.66 -19.125 1 98.31 170 GLN A N 1
ATOM 1319 C CA . GLN A 1 170 ? 13.672 -6.402 -19.391 1 98.31 170 GLN A CA 1
ATOM 1320 C C . GLN A 1 170 ? 12.797 -5.449 -20.203 1 98.31 170 GLN A C 1
ATOM 1322 O O . GLN A 1 170 ? 12.812 -4.238 -19.969 1 98.31 170 GLN A O 1
ATOM 1327 N N . LEU A 1 171 ? 12.031 -5.953 -21.125 1 97.94 171 LEU A N 1
ATOM 1328 C CA . LEU A 1 171 ? 11.086 -5.125 -21.875 1 97.94 171 LEU A CA 1
ATOM 1329 C C . LEU A 1 171 ? 9.992 -4.586 -20.953 1 97.94 171 LEU A C 1
ATOM 1331 O O . LEU A 1 171 ? 9.648 -3.404 -21.016 1 97.94 171 LEU A O 1
ATOM 1335 N N . ARG A 1 172 ? 9.484 -5.48 -20.109 1 96.88 172 ARG A N 1
ATOM 1336 C CA . ARG A 1 172 ? 8.445 -5.074 -19.172 1 96.88 172 ARG A CA 1
ATOM 1337 C C . ARG A 1 172 ? 8.945 -3.986 -18.234 1 96.88 172 ARG A C 1
ATOM 1339 O O . ARG A 1 172 ? 8.219 -3.037 -17.922 1 96.88 172 ARG A O 1
ATOM 1346 N N . GLU A 1 173 ? 10.164 -4.117 -17.781 1 97.88 173 GLU A N 1
ATOM 1347 C CA . GLU A 1 173 ? 10.75 -3.1 -16.922 1 97.88 173 GLU A CA 1
ATOM 1348 C C . GLU A 1 173 ? 10.961 -1.788 -17.672 1 97.88 173 GLU A C 1
ATOM 1350 O O . GLU A 1 173 ? 10.578 -0.722 -17.188 1 97.88 173 GLU A O 1
ATOM 1355 N N . LYS A 1 174 ? 11.523 -1.877 -18.875 1 97.25 174 LYS A N 1
ATOM 1356 C CA . LYS A 1 174 ? 11.828 -0.701 -19.688 1 97.25 174 LYS A CA 1
ATOM 1357 C C . LYS A 1 174 ? 10.57 0.115 -19.969 1 97.25 174 LYS A C 1
ATOM 1359 O O . LYS A 1 174 ? 10.594 1.347 -19.922 1 97.25 174 LYS A O 1
ATOM 1364 N N . TYR A 1 175 ? 9.492 -0.549 -20.188 1 96.56 175 TYR A N 1
ATOM 1365 C CA . TYR A 1 175 ? 8.258 0.128 -20.578 1 96.56 175 TYR A CA 1
ATOM 1366 C C . TYR A 1 175 ? 7.188 -0.021 -19.516 1 96.56 175 TYR A C 1
ATOM 1368 O O . TYR A 1 175 ? 5.996 -0.072 -19.812 1 96.56 175 TYR A O 1
ATOM 1376 N N . PHE A 1 176 ? 7.594 -0.172 -18.297 1 94.5 176 PHE A N 1
ATOM 1377 C CA . PHE A 1 176 ? 6.703 -0.401 -17.172 1 94.5 176 PHE A CA 1
ATOM 1378 C C . PHE A 1 176 ? 5.594 0.643 -17.125 1 94.5 176 PHE A C 1
ATOM 1380 O O . PHE A 1 176 ? 4.438 0.32 -16.844 1 94.5 176 PHE A O 1
ATOM 1387 N N . ASP A 1 177 ? 5.871 1.842 -17.5 1 89.62 177 ASP A N 1
ATOM 1388 C CA . ASP A 1 177 ? 4.93 2.947 -17.344 1 89.62 177 ASP A CA 1
ATOM 1389 C C . ASP A 1 177 ? 4.23 3.252 -18.672 1 89.62 177 ASP A C 1
ATOM 1391 O O . ASP A 1 177 ? 3.504 4.242 -18.781 1 89.62 177 ASP A O 1
ATOM 1395 N N . SER A 1 178 ? 4.484 2.469 -19.719 1 92.94 178 SER A N 1
ATOM 1396 C CA . SER A 1 178 ? 3.896 2.703 -21.031 1 92.94 178 SER A CA 1
ATOM 1397 C C . SER A 1 178 ? 3.406 1.402 -21.656 1 92.94 178 SER A C 1
ATOM 1399 O O . SER A 1 178 ? 4.086 0.821 -22.5 1 92.94 178 SER A O 1
ATOM 1401 N N . PRO A 1 179 ? 2.18 1.062 -21.344 1 89.75 179 PRO A N 1
ATOM 1402 C CA . PRO A 1 179 ? 1.64 -0.175 -21.906 1 89.75 179 PRO A CA 1
ATOM 1403 C C . PRO A 1 179 ? 1.647 -0.174 -23.438 1 89.75 179 PRO A C 1
ATOM 1405 O O . PRO A 1 179 ? 1.843 -1.222 -24.062 1 89.75 179 PRO A O 1
ATOM 1408 N N . LEU A 1 180 ? 1.47 0.994 -24.031 1 92.62 180 LEU A N 1
ATOM 1409 C CA . LEU A 1 180 ? 1.453 1.105 -25.484 1 92.62 180 LEU A CA 1
ATOM 1410 C C . LEU A 1 180 ? 2.826 0.792 -26.078 1 92.62 180 LEU A C 1
ATOM 1412 O O . LEU A 1 180 ? 2.934 0.049 -27.062 1 92.62 180 LEU A O 1
ATOM 1416 N N . LYS A 1 181 ? 3.861 1.331 -25.453 1 95.69 181 LYS A N 1
ATOM 1417 C CA . LYS A 1 181 ? 5.211 1.07 -25.953 1 95.69 181 LYS A CA 1
ATOM 1418 C C . LYS A 1 181 ? 5.613 -0.381 -25.703 1 95.69 181 LYS A C 1
ATOM 1420 O O . LYS A 1 181 ? 6.312 -0.984 -26.516 1 95.69 181 LYS A O 1
ATOM 1425 N N . LEU A 1 182 ? 5.207 -0.957 -24.656 1 95.44 182 LEU A N 1
ATOM 1426 C CA . LEU A 1 182 ? 5.473 -2.365 -24.375 1 95.44 182 LEU A CA 1
ATOM 1427 C C . LEU A 1 182 ? 4.836 -3.252 -25.453 1 95.44 182 LEU A C 1
ATOM 1429 O O . LEU A 1 182 ? 5.484 -4.164 -25.969 1 95.44 182 LEU A O 1
ATOM 1433 N N . ALA A 1 183 ? 3.586 -2.918 -25.75 1 93.38 183 ALA A N 1
ATOM 1434 C CA . ALA A 1 183 ? 2.879 -3.691 -26.766 1 93.38 183 ALA A CA 1
ATOM 1435 C C . ALA A 1 183 ? 3.596 -3.609 -28.109 1 93.38 183 ALA A C 1
ATOM 1437 O O . ALA A 1 183 ? 3.762 -4.621 -28.797 1 93.38 183 ALA A O 1
ATOM 1438 N N . ALA A 1 184 ? 4.023 -2.434 -28.453 1 95.81 184 ALA A N 1
ATOM 1439 C CA . ALA A 1 184 ? 4.734 -2.23 -29.703 1 95.81 184 ALA A CA 1
ATOM 1440 C C . ALA A 1 184 ? 6.043 -3.018 -29.719 1 95.81 184 ALA A C 1
ATOM 1442 O O . ALA A 1 184 ? 6.375 -3.656 -30.734 1 95.81 184 ALA A O 1
ATOM 1443 N N . ALA A 1 185 ? 6.762 -2.973 -28.641 1 96.69 185 ALA A N 1
ATOM 1444 C CA . ALA A 1 185 ? 8.039 -3.672 -28.547 1 96.69 185 ALA A CA 1
ATOM 1445 C C . ALA A 1 185 ? 7.848 -5.184 -28.609 1 96.69 185 ALA A C 1
ATOM 1447 O O . ALA A 1 185 ? 8.641 -5.891 -29.234 1 96.69 185 ALA A O 1
ATOM 1448 N N . THR A 1 186 ? 6.859 -5.707 -28.016 1 95.44 186 THR A N 1
ATOM 1449 C CA . THR A 1 186 ? 6.586 -7.141 -27.969 1 95.44 186 THR A CA 1
ATOM 1450 C C . THR A 1 186 ? 6.18 -7.648 -29.359 1 95.44 186 THR A C 1
ATOM 1452 O O . THR A 1 186 ? 6.504 -8.781 -29.719 1 95.44 186 THR A O 1
ATOM 1455 N N . LYS A 1 187 ? 5.508 -6.832 -30.125 1 94.69 187 LYS A N 1
ATOM 1456 C CA . LYS A 1 187 ? 5.051 -7.203 -31.453 1 94.69 187 LYS A CA 1
ATOM 1457 C C . LYS A 1 187 ? 6.227 -7.398 -32.406 1 94.69 187 LYS A C 1
ATOM 1459 O O . LYS A 1 187 ? 6.102 -8.07 -33.438 1 94.69 187 LYS A O 1
ATOM 1464 N N . LEU A 1 188 ? 7.34 -6.828 -32.094 1 96.06 188 LEU A N 1
ATOM 1465 C CA . LEU A 1 188 ? 8.516 -6.902 -32.969 1 96.06 188 LEU A CA 1
ATOM 1466 C C . LEU A 1 188 ? 9.289 -8.195 -32.719 1 96.06 188 LEU A C 1
ATOM 1468 O O . LEU A 1 188 ? 10.195 -8.531 -33.469 1 96.06 188 LEU A O 1
ATOM 1472 N N . ARG A 1 189 ? 8.906 -8.93 -31.75 1 96.69 189 ARG A N 1
ATOM 1473 C CA . ARG A 1 189 ? 9.609 -10.164 -31.438 1 96.69 189 ARG A CA 1
ATOM 1474 C C . ARG A 1 189 ? 9.211 -11.289 -32.406 1 96.69 189 ARG A C 1
ATOM 1476 O O . ARG A 1 189 ? 8.117 -11.273 -32.938 1 96.69 189 ARG A O 1
ATOM 1483 N N . THR A 1 190 ? 10.094 -12.305 -32.406 1 95.44 190 THR A N 1
ATOM 1484 C CA . THR A 1 190 ? 9.828 -13.469 -33.25 1 95.44 190 THR A CA 1
ATOM 1485 C C . THR A 1 190 ? 8.727 -14.328 -32.625 1 95.44 190 THR A C 1
ATOM 1487 O O . THR A 1 190 ? 8.094 -15.125 -33.312 1 95.44 190 THR A O 1
ATOM 1490 N N . ASP A 1 191 ? 8.523 -14.203 -31.375 1 96.06 191 ASP A N 1
ATOM 1491 C CA . ASP A 1 191 ? 7.5 -14.984 -30.703 1 96.06 191 ASP A CA 1
ATOM 1492 C C . ASP A 1 191 ? 6.324 -14.102 -30.281 1 96.06 191 ASP A C 1
ATOM 1494 O O . ASP A 1 191 ? 5.715 -14.32 -29.234 1 96.06 191 ASP A O 1
ATOM 1498 N N . ALA A 1 192 ? 6.02 -13.125 -31.094 1 94.75 192 ALA A N 1
ATOM 1499 C CA . ALA A 1 192 ? 4.984 -12.133 -30.812 1 94.75 192 ALA A CA 1
ATOM 1500 C C . ALA A 1 192 ? 3.637 -12.805 -30.547 1 94.75 192 ALA A C 1
ATOM 1502 O O . ALA A 1 192 ? 2.873 -12.359 -29.688 1 94.75 192 ALA A O 1
ATOM 1503 N N . ILE A 1 193 ? 3.34 -13.805 -31.25 1 92.94 193 ILE A N 1
ATOM 1504 C CA . ILE A 1 193 ? 2.07 -14.5 -31.094 1 92.94 193 ILE A CA 1
ATOM 1505 C C . ILE A 1 193 ? 1.997 -15.125 -29.703 1 92.94 193 ILE A C 1
ATOM 1507 O O . ILE A 1 193 ? 0.993 -14.977 -29 1 92.94 193 ILE A O 1
ATOM 1511 N N . LYS A 1 194 ? 3.035 -15.75 -29.312 1 93.69 194 LYS A N 1
ATOM 1512 C CA . LYS A 1 194 ? 3.123 -16.328 -27.984 1 93.69 194 LYS A CA 1
ATOM 1513 C C . LYS A 1 194 ? 2.977 -15.242 -26.906 1 93.69 194 LYS A C 1
ATOM 1515 O O . LYS A 1 194 ? 2.301 -15.453 -25.891 1 93.69 194 LYS A O 1
ATOM 1520 N N . GLN A 1 195 ? 3.525 -14.109 -27.188 1 94.06 195 GLN A N 1
ATOM 1521 C CA . GLN A 1 195 ? 3.531 -13.023 -26.203 1 94.06 195 GLN A CA 1
ATOM 1522 C C . GLN A 1 195 ? 2.158 -12.367 -26.109 1 94.06 195 GLN A C 1
ATOM 1524 O O . GLN A 1 195 ? 1.869 -11.664 -25.125 1 94.06 195 GLN A O 1
ATOM 1529 N N . SER A 1 196 ? 1.266 -12.586 -27.031 1 92.19 196 SER A N 1
ATOM 1530 C CA . SER A 1 196 ? -0.071 -12 -27.016 1 92.19 196 SER A CA 1
ATOM 1531 C C . SER A 1 196 ? -1.071 -12.922 -26.328 1 92.19 196 SER A C 1
ATOM 1533 O O . SER A 1 196 ? -2.176 -12.508 -25.969 1 92.19 196 SER A O 1
ATOM 1535 N N . ALA A 1 197 ? -0.676 -14.141 -26.047 1 91.88 197 ALA A N 1
ATOM 1536 C CA . ALA A 1 197 ? -1.572 -15.18 -25.547 1 91.88 197 ALA A CA 1
ATOM 1537 C C . ALA A 1 197 ? -2.17 -14.789 -24.188 1 91.88 197 ALA A C 1
ATOM 1539 O O . ALA A 1 197 ? -3.365 -14.984 -23.953 1 91.88 197 ALA A O 1
ATOM 1540 N N . PRO A 1 198 ? -1.41 -14.188 -23.297 1 90.75 198 PRO A N 1
ATOM 1541 C CA . PRO A 1 198 ? -1.974 -13.805 -22 1 90.75 198 PRO A CA 1
ATOM 1542 C C . PRO A 1 198 ? -3.178 -12.875 -22.141 1 90.75 198 PRO A C 1
ATOM 1544 O O . PRO A 1 198 ? -4.109 -12.953 -21.328 1 90.75 198 PRO A O 1
ATOM 1547 N N . GLY A 1 199 ? -3.217 -12.07 -23.109 1 90.38 199 GLY A N 1
ATOM 1548 C CA . GLY A 1 199 ? -4.305 -11.125 -23.312 1 90.38 199 GLY A CA 1
ATOM 1549 C C . GLY A 1 199 ? -5.559 -11.773 -23.875 1 90.38 199 GLY A C 1
ATOM 1550 O O . GLY A 1 199 ? -6.617 -11.148 -23.922 1 90.38 199 GLY A O 1
ATOM 1551 N N . MET A 1 200 ? -5.438 -13.07 -24.219 1 91.38 200 MET A N 1
ATOM 1552 C CA . MET A 1 200 ? -6.547 -13.766 -24.859 1 91.38 200 MET A CA 1
ATOM 1553 C C . MET A 1 200 ? -7.266 -14.68 -23.875 1 91.38 200 MET A C 1
ATOM 1555 O O . MET A 1 200 ? -8.234 -15.352 -24.25 1 91.38 200 MET A O 1
ATOM 1559 N N . LEU A 1 201 ? -6.836 -14.648 -22.688 1 94 201 LEU A N 1
ATOM 1560 C CA . LEU A 1 201 ? -7.438 -15.492 -21.656 1 94 201 LEU A CA 1
ATOM 1561 C C . LEU A 1 201 ? -8.812 -14.961 -21.25 1 94 201 LEU A C 1
ATOM 1563 O O . LEU A 1 201 ? -9.062 -13.758 -21.344 1 94 201 LEU A O 1
ATOM 1567 N N . PRO A 1 202 ? -9.68 -15.906 -20.781 1 90.81 202 PRO A N 1
ATOM 1568 C CA . PRO A 1 202 ? -11 -15.453 -20.344 1 90.81 202 PRO A CA 1
ATOM 1569 C C . PRO A 1 202 ? -10.922 -14.477 -19.172 1 90.81 202 PRO A C 1
ATOM 1571 O O . PRO A 1 202 ? -10.188 -14.719 -18.219 1 90.81 202 PRO A O 1
ATOM 1574 N N . ASN A 1 203 ? -11.656 -13.375 -19.328 1 95.94 203 ASN A N 1
ATOM 1575 C CA . ASN A 1 203 ? -11.82 -12.438 -18.234 1 95.94 203 ASN A CA 1
ATOM 1576 C C . ASN A 1 203 ? -13.172 -12.594 -17.547 1 95.94 203 ASN A C 1
ATOM 1578 O O . ASN A 1 203 ? -14.047 -11.742 -17.688 1 95.94 203 ASN A O 1
ATOM 1582 N N . THR A 1 204 ? -13.32 -13.664 -16.828 1 96.12 204 THR A N 1
ATOM 1583 C CA . THR A 1 204 ? -14.547 -14.094 -16.172 1 96.12 204 THR A CA 1
ATOM 1584 C C . THR A 1 204 ? -14.297 -14.383 -14.695 1 96.12 204 THR A C 1
ATOM 1586 O O . THR A 1 204 ? -13.203 -14.133 -14.188 1 96.12 204 THR A O 1
ATOM 1589 N N . ASN A 1 205 ? -15.398 -14.773 -14.008 1 96.75 205 ASN A N 1
ATOM 1590 C CA . ASN A 1 205 ? -15.25 -15.164 -12.617 1 96.75 205 ASN A CA 1
ATOM 1591 C C . ASN A 1 205 ? -14.18 -16.234 -12.445 1 96.75 205 ASN A C 1
ATOM 1593 O O . ASN A 1 205 ? -14.234 -17.281 -13.094 1 96.75 205 ASN A O 1
ATOM 1597 N N . MET A 1 206 ? -13.234 -16.031 -11.562 1 97.62 206 MET A N 1
ATOM 1598 C CA . MET A 1 206 ? -12.078 -16.906 -11.422 1 97.62 206 MET A CA 1
ATOM 1599 C C . MET A 1 206 ? -12.484 -18.281 -10.906 1 97.62 206 MET A C 1
ATOM 1601 O O . MET A 1 206 ? -11.734 -19.25 -11.039 1 97.62 206 MET A O 1
ATOM 1605 N N . ILE A 1 207 ? -13.664 -18.375 -10.359 1 97.81 207 ILE A N 1
ATOM 1606 C CA . ILE A 1 207 ? -14.102 -19.625 -9.742 1 97.81 207 ILE A CA 1
ATOM 1607 C C . ILE A 1 207 ? -14.305 -20.688 -10.812 1 97.81 207 ILE A C 1
ATOM 1609 O O . ILE A 1 207 ? -14.312 -21.891 -10.516 1 97.81 207 ILE A O 1
ATOM 1613 N N . SER A 1 208 ? -14.477 -20.281 -12.039 1 97 208 SER A N 1
ATOM 1614 C CA . SER A 1 208 ? -14.734 -21.219 -13.125 1 97 208 SER A CA 1
ATOM 1615 C C . SER A 1 208 ? -13.438 -21.641 -13.812 1 97 208 SER A C 1
ATOM 1617 O O . SER A 1 208 ? -13.445 -22.516 -14.672 1 97 208 SER A O 1
ATOM 1619 N N . HIS A 1 209 ? -12.383 -21.031 -13.477 1 97.56 209 HIS A N 1
ATOM 1620 C CA . HIS A 1 209 ? -11.133 -21.266 -14.195 1 97.56 209 HIS A CA 1
ATOM 1621 C C . HIS A 1 209 ? -10.523 -22.609 -13.836 1 97.56 209 HIS A C 1
ATOM 1623 O O . HIS A 1 209 ? -10.594 -23.031 -12.68 1 97.56 209 HIS A O 1
ATOM 1629 N N . SER A 1 210 ? -9.961 -23.266 -14.836 1 97.94 210 SER A N 1
ATOM 1630 C CA . SER A 1 210 ? -8.922 -24.266 -14.57 1 97.94 210 SER A CA 1
ATOM 1631 C C . SER A 1 210 ? -7.57 -23.594 -14.352 1 97.94 210 SER A C 1
ATOM 1633 O O . SER A 1 210 ? -7.312 -22.516 -14.883 1 97.94 210 SER A O 1
ATOM 1635 N N . PHE A 1 211 ? -6.793 -24.219 -13.555 1 98.56 211 PHE A N 1
ATOM 1636 C CA . PHE A 1 211 ? -5.48 -23.688 -13.219 1 98.56 211 PHE A CA 1
ATOM 1637 C C . PHE A 1 211 ? -4.387 -24.703 -13.492 1 98.56 211 PHE A C 1
ATOM 1639 O O . PHE A 1 211 ? -4.559 -25.891 -13.203 1 98.56 211 PHE A O 1
ATOM 1646 N N . TYR A 1 212 ? -3.232 -24.234 -14 1 98.56 212 TYR A N 1
ATOM 1647 C CA . TYR A 1 212 ? -2.148 -25.109 -14.438 1 98.56 212 TYR A CA 1
ATOM 1648 C C . TYR A 1 212 ? -0.815 -24.656 -13.852 1 98.56 212 TYR A C 1
ATOM 1650 O O . TYR A 1 212 ? -0.587 -23.453 -13.672 1 98.56 212 TYR A O 1
ATOM 1658 N N . THR A 1 213 ? 0.084 -25.562 -13.555 1 98.31 213 THR A N 1
ATOM 1659 C CA . THR A 1 213 ? 1.396 -25.203 -13.039 1 98.31 213 THR A CA 1
ATOM 1660 C C . THR A 1 213 ? 2.236 -24.531 -14.125 1 98.31 213 THR A C 1
ATOM 1662 O O . THR A 1 213 ? 3.234 -23.875 -13.82 1 98.31 213 THR A O 1
ATOM 1665 N N . GLN A 1 214 ? 1.918 -24.656 -15.391 1 97.25 214 GLN A N 1
ATOM 1666 C CA . GLN A 1 214 ? 2.564 -24.109 -16.578 1 97.25 214 GLN A CA 1
ATOM 1667 C C . GLN A 1 214 ? 3.967 -24.688 -16.75 1 97.25 214 GLN A C 1
ATOM 1669 O O . GLN A 1 214 ? 4.508 -24.688 -17.859 1 97.25 214 GLN A O 1
ATOM 1674 N N . SER A 1 215 ? 4.676 -25.109 -15.719 1 97.56 215 SER A N 1
ATOM 1675 C CA . SER A 1 215 ? 5.961 -25.797 -15.734 1 97.56 215 SER A CA 1
ATOM 1676 C C . SER A 1 215 ? 5.859 -27.172 -15.102 1 97.56 215 SER A C 1
ATOM 1678 O O . SER A 1 215 ? 4.867 -27.484 -14.445 1 97.56 215 SER A O 1
ATOM 1680 N N . ALA A 1 216 ? 6.922 -27.938 -15.383 1 98.44 216 ALA A N 1
ATOM 1681 C CA . ALA A 1 216 ? 6.91 -29.328 -14.922 1 98.44 216 ALA A CA 1
ATOM 1682 C C . ALA A 1 216 ? 7.52 -29.453 -13.531 1 98.44 216 ALA A C 1
ATOM 1684 O O . ALA A 1 216 ? 8.336 -28.609 -13.133 1 98.44 216 ALA A O 1
ATOM 1685 N N . PHE A 1 217 ? 7.121 -30.469 -12.844 1 98.69 217 PHE A N 1
ATOM 1686 C CA . PHE A 1 217 ? 7.641 -30.844 -11.531 1 98.69 217 PHE A CA 1
ATOM 1687 C C . PHE A 1 217 ? 7.965 -32.312 -11.477 1 98.69 217 PHE A C 1
ATOM 1689 O O . PHE A 1 217 ? 7.355 -33.125 -12.195 1 98.69 217 PHE A O 1
ATOM 1696 N N . ARG A 1 218 ? 8.945 -32.562 -10.656 1 98.75 218 ARG A N 1
ATOM 1697 C CA . ARG A 1 218 ? 9.141 -33.969 -10.273 1 98.75 218 ARG A CA 1
ATOM 1698 C C . ARG A 1 218 ? 7.906 -34.5 -9.555 1 98.75 218 ARG A C 1
ATOM 1700 O O . ARG A 1 218 ? 7.297 -33.812 -8.742 1 98.75 218 ARG A O 1
ATOM 1707 N N . PHE A 1 219 ? 7.535 -35.719 -9.875 1 98.56 219 PHE A N 1
ATOM 1708 C CA . PHE A 1 219 ? 6.453 -36.469 -9.25 1 98.56 219 PHE A CA 1
ATOM 1709 C C . PHE A 1 219 ? 6.918 -37.875 -8.859 1 98.56 219 PHE A C 1
ATOM 1711 O O . PHE A 1 219 ? 6.609 -38.844 -9.547 1 98.56 219 PHE A O 1
ATOM 1718 N N . GLY A 1 220 ? 7.652 -37.844 -7.676 1 98.06 220 GLY A N 1
ATOM 1719 C CA . GLY A 1 220 ? 8.328 -39.094 -7.309 1 98.06 220 GLY A CA 1
ATOM 1720 C C . GLY A 1 220 ? 9.305 -39.594 -8.367 1 98.06 220 GLY A C 1
ATOM 1721 O O . GLY A 1 220 ? 10.297 -38.906 -8.656 1 98.06 220 GLY A O 1
ATOM 1722 N N . ASP A 1 221 ? 8.945 -40.688 -9.031 1 98.06 221 ASP A N 1
ATOM 1723 C CA . ASP A 1 221 ? 9.812 -41.281 -10.047 1 98.06 221 ASP A CA 1
ATOM 1724 C C . ASP A 1 221 ? 9.625 -40.594 -11.398 1 98.06 221 ASP A C 1
ATOM 1726 O O . ASP A 1 221 ? 10.469 -40.719 -12.289 1 98.06 221 ASP A O 1
ATOM 1730 N N . TRP A 1 222 ? 8.531 -39.875 -11.484 1 98.62 222 TRP A N 1
ATOM 1731 C CA . TRP A 1 222 ? 8.125 -39.312 -12.773 1 98.62 222 TRP A CA 1
ATOM 1732 C C . TRP A 1 222 ? 8.234 -37.812 -12.781 1 98.62 222 TRP A C 1
ATOM 1734 O O . TRP A 1 222 ? 8.773 -37.219 -11.844 1 98.62 222 TRP A O 1
ATOM 1744 N N . TYR A 1 223 ? 7.879 -37.188 -13.891 1 98.75 223 TYR A N 1
ATOM 1745 C CA . TYR A 1 223 ? 7.703 -35.75 -13.953 1 98.75 223 TYR A CA 1
ATOM 1746 C C . TYR A 1 223 ? 6.438 -35.406 -14.727 1 98.75 223 TYR A C 1
ATOM 1748 O O . TYR A 1 223 ? 5.914 -36.219 -15.492 1 98.75 223 TYR A O 1
ATOM 1756 N N . GLY A 1 224 ? 5.91 -34.281 -14.469 1 98.56 224 GLY A N 1
ATOM 1757 C CA . GLY A 1 224 ? 4.723 -33.875 -15.203 1 98.56 224 GLY A CA 1
ATOM 1758 C C . GLY A 1 224 ? 4.246 -32.469 -14.812 1 98.56 224 GLY A C 1
ATOM 1759 O O . GLY A 1 224 ? 4.871 -31.812 -13.992 1 98.56 224 GLY A O 1
ATOM 1760 N N . HIS A 1 225 ? 3.172 -32 -15.516 1 98.62 225 HIS A N 1
ATOM 1761 C CA . HIS A 1 225 ? 2.398 -30.828 -15.148 1 98.62 225 HIS A CA 1
ATOM 1762 C C . HIS A 1 225 ? 1.249 -31.188 -14.219 1 98.62 225 HIS A C 1
ATOM 1764 O O . HIS A 1 225 ? 0.768 -32.312 -14.227 1 98.62 225 HIS A O 1
ATOM 1770 N N . MET A 1 226 ? 0.892 -30.266 -13.406 1 98.5 226 MET A N 1
ATOM 1771 C CA . MET A 1 226 ? -0.275 -30.422 -12.547 1 98.5 226 MET A CA 1
ATOM 1772 C C . MET A 1 226 ? -1.325 -29.359 -12.852 1 98.5 226 MET A C 1
ATOM 1774 O O . MET A 1 226 ? -1.025 -28.344 -13.5 1 98.5 226 MET A O 1
ATOM 1778 N N . ALA A 1 227 ? -2.521 -29.656 -12.383 1 98.75 227 ALA A N 1
ATOM 1779 C CA . ALA A 1 227 ? -3.6 -28.719 -12.672 1 98.75 227 ALA A CA 1
ATOM 1780 C C . ALA A 1 227 ? -4.762 -28.891 -11.695 1 98.75 227 ALA A C 1
ATOM 1782 O O . ALA A 1 227 ? -4.871 -29.922 -11.039 1 98.75 227 ALA A O 1
ATOM 1783 N N . LEU A 1 228 ? -5.527 -27.859 -11.547 1 98.88 228 LEU A N 1
ATOM 1784 C CA . LEU A 1 228 ? -6.801 -27.859 -10.836 1 98.88 228 LEU A CA 1
ATOM 1785 C C . LEU A 1 228 ? -7.961 -27.625 -11.797 1 98.88 228 LEU A C 1
ATOM 1787 O O . LEU A 1 228 ? -7.953 -26.656 -12.57 1 98.88 228 LEU A O 1
ATOM 1791 N N . PHE A 1 229 ? -8.914 -28.547 -11.773 1 98.69 229 PHE A N 1
ATOM 1792 C CA . PHE A 1 229 ? -10.102 -28.422 -12.609 1 98.69 229 PHE A CA 1
ATOM 1793 C C . PHE A 1 229 ? -11.352 -28.281 -11.75 1 98.69 229 PHE A C 1
ATOM 1795 O O . PHE A 1 229 ? -11.617 -29.109 -10.875 1 98.69 229 PHE A O 1
ATOM 1802 N N . PRO A 1 230 ? -12.141 -27.219 -12.016 1 98.38 230 PRO A N 1
ATOM 1803 C CA . PRO A 1 230 ? -13.375 -27.078 -11.242 1 98.38 230 PRO A CA 1
ATOM 1804 C C . PRO A 1 230 ? -14.328 -28.25 -11.445 1 98.38 230 PRO A C 1
ATOM 1806 O O . PRO A 1 230 ? -14.438 -28.781 -12.562 1 98.38 230 PRO A O 1
ATOM 1809 N N . VAL A 1 231 ? -15.016 -28.625 -10.406 1 97.94 231 VAL A N 1
ATOM 1810 C CA . VAL A 1 231 ? -15.844 -29.828 -10.422 1 97.94 231 VAL A CA 1
ATOM 1811 C C . VAL A 1 231 ? -17.328 -29.438 -10.422 1 97.94 231 VAL A C 1
ATOM 1813 O O . VAL A 1 231 ? -18.109 -29.969 -11.211 1 97.94 231 VAL A O 1
ATOM 1816 N N . LEU A 1 232 ? -17.688 -28.484 -9.586 1 98 232 LEU A N 1
ATOM 1817 C CA . LEU A 1 232 ? -19.094 -28.203 -9.328 1 98 232 LEU A CA 1
ATOM 1818 C C . LEU A 1 232 ? -19.719 -27.453 -10.5 1 98 232 LEU A C 1
ATOM 1820 O O . LEU A 1 232 ? -19.094 -26.547 -11.07 1 98 232 LEU A O 1
ATOM 1824 N N . ASP A 1 233 ? -20.938 -27.828 -10.773 1 97.19 233 ASP A N 1
ATOM 1825 C CA . ASP A 1 233 ? -21.672 -27.172 -11.852 1 97.19 233 ASP A CA 1
ATOM 1826 C C . ASP A 1 233 ? -21.797 -25.672 -11.578 1 97.19 233 ASP A C 1
ATOM 1828 O O . ASP A 1 233 ? -21.703 -24.859 -12.508 1 97.19 233 ASP A O 1
ATOM 1832 N N . ASP A 1 234 ? -22.047 -25.359 -10.383 1 95.62 234 ASP A N 1
ATOM 1833 C CA . ASP A 1 234 ? -22.203 -23.953 -10.016 1 95.62 234 ASP A CA 1
ATOM 1834 C C . ASP A 1 234 ? -20.922 -23.172 -10.32 1 95.62 234 ASP A C 1
ATOM 1836 O O . ASP A 1 234 ? -20.984 -21.984 -10.656 1 95.62 234 ASP A O 1
ATOM 1840 N N . MET A 1 235 ? -19.766 -23.781 -10.164 1 97.62 235 MET A N 1
ATOM 1841 C CA . MET A 1 235 ? -18.484 -23.172 -10.516 1 97.62 235 MET A CA 1
ATOM 1842 C C . MET A 1 235 ? -18.359 -23 -12.023 1 97.62 235 MET A C 1
ATOM 1844 O O . MET A 1 235 ? -18.141 -21.891 -12.516 1 97.62 235 MET A O 1
ATOM 1848 N N . LYS A 1 236 ? -18.625 -24.016 -12.742 1 96.19 236 LYS A N 1
ATOM 1849 C CA . LYS A 1 236 ? -18.406 -24.094 -14.188 1 96.19 236 LYS A CA 1
ATOM 1850 C C . LYS A 1 236 ? -19.344 -23.141 -14.938 1 96.19 236 LYS A C 1
ATOM 1852 O O . LYS A 1 236 ? -19 -22.656 -16.016 1 96.19 236 LYS A O 1
ATOM 1857 N N . ASN A 1 237 ? -20.406 -22.828 -14.367 1 94.69 237 ASN A N 1
ATOM 1858 C CA . ASN A 1 237 ? -21.422 -22.016 -15.031 1 94.69 237 ASN A CA 1
ATOM 1859 C C . ASN A 1 237 ? -21.219 -20.531 -14.781 1 94.69 237 ASN A C 1
ATOM 1861 O O . ASN A 1 237 ? -21.938 -19.703 -15.312 1 94.69 237 ASN A O 1
ATOM 1865 N N . ARG A 1 238 ? -20.266 -20.172 -13.977 1 94.69 238 ARG A N 1
ATOM 1866 C CA . ARG A 1 238 ? -19.969 -18.75 -13.742 1 94.69 238 ARG A CA 1
ATOM 1867 C C . ARG A 1 238 ? -19.109 -18.188 -14.867 1 94.69 238 ARG A C 1
ATOM 1869 O O . ARG A 1 238 ? -17.969 -17.766 -14.633 1 94.69 238 ARG A O 1
ATOM 1876 N N . THR A 1 239 ? -19.688 -17.984 -16.062 1 91.12 239 THR A N 1
ATOM 1877 C CA . THR A 1 239 ? -18.953 -17.609 -17.25 1 91.12 239 THR A CA 1
ATOM 1878 C C . THR A 1 239 ? -19.219 -16.141 -17.625 1 91.12 239 THR A C 1
ATOM 1880 O O . THR A 1 239 ? -18.969 -15.727 -18.75 1 91.12 239 THR A O 1
ATOM 1883 N N . GLU A 1 240 ? -19.734 -15.438 -16.641 1 94.06 240 GLU A N 1
ATOM 1884 C CA . GLU A 1 240 ? -19.984 -14.023 -16.922 1 94.06 240 GLU A CA 1
ATOM 1885 C C . GLU A 1 240 ? -18.688 -13.281 -17.219 1 94.06 240 GLU A C 1
ATOM 1887 O O . GLU A 1 240 ? -17.703 -13.445 -16.5 1 94.06 240 GLU A O 1
ATOM 1892 N N . LYS A 1 241 ? -18.688 -12.469 -18.219 1 95.62 241 LYS A N 1
ATOM 1893 C CA . LYS A 1 241 ? -17.5 -11.719 -18.625 1 95.62 241 LYS A CA 1
ATOM 1894 C C . LYS A 1 241 ? -17.453 -10.359 -17.938 1 95.62 241 LYS A C 1
ATOM 1896 O O . LYS A 1 241 ? -18.484 -9.688 -17.797 1 95.62 241 LYS A O 1
ATOM 1901 N N . VAL A 1 242 ? -16.281 -9.945 -17.516 1 97.56 242 VAL A N 1
ATOM 1902 C CA . VAL A 1 242 ? -16.078 -8.602 -16.969 1 97.56 242 VAL A CA 1
ATOM 1903 C C . VAL A 1 242 ? -16.344 -7.562 -18.047 1 97.56 242 VAL A C 1
ATOM 1905 O O . VAL A 1 242 ? -15.883 -7.699 -19.188 1 97.56 242 VAL A O 1
ATOM 1908 N N . LYS A 1 243 ? -17.109 -6.52 -17.719 1 96.31 243 LYS A N 1
ATOM 1909 C CA . LYS A 1 243 ? -17.438 -5.422 -18.641 1 96.31 243 LYS A CA 1
ATOM 1910 C C . LYS A 1 243 ? -16.594 -4.188 -18.328 1 96.31 243 LYS A C 1
ATOM 1912 O O . LYS A 1 243 ? -16.094 -4.02 -17.219 1 96.31 243 LYS A O 1
ATOM 1917 N N . SER A 1 244 ? -16.391 -3.365 -19.312 1 93.75 244 SER A N 1
ATOM 1918 C CA . SER A 1 244 ? -15.602 -2.148 -19.172 1 93.75 244 SER A CA 1
ATOM 1919 C C . SER A 1 244 ? -16.188 -1.235 -18.094 1 93.75 244 SER A C 1
ATOM 1921 O O . SER A 1 244 ? -15.445 -0.493 -17.438 1 93.75 244 SER A O 1
ATOM 1923 N N . GLY A 1 245 ? -17.438 -1.254 -17.844 1 93.69 245 GLY A N 1
ATOM 1924 C CA . GLY A 1 245 ? -18.094 -0.39 -16.875 1 93.69 245 GLY A CA 1
ATOM 1925 C C . GLY A 1 245 ? -18.094 -0.956 -15.461 1 93.69 245 GLY A C 1
ATOM 1926 O O . GLY A 1 245 ? -18.516 -0.287 -14.523 1 93.69 245 GLY A O 1
ATOM 1927 N N . ASP A 1 246 ? -17.562 -2.178 -15.32 1 96 246 ASP A N 1
ATOM 1928 C CA . ASP A 1 246 ? -17.5 -2.787 -14 1 96 246 ASP A CA 1
ATOM 1929 C C . ASP A 1 246 ? -16.422 -2.123 -13.141 1 96 246 ASP A C 1
ATOM 1931 O O . ASP A 1 246 ? -15.602 -1.354 -13.648 1 96 246 ASP A O 1
ATOM 1935 N N . SER A 1 247 ? -16.531 -2.422 -11.867 1 93.69 247 SER A N 1
ATOM 1936 C CA . SER A 1 247 ? -15.508 -1.982 -10.93 1 93.69 247 SER A CA 1
ATOM 1937 C C . SER A 1 247 ? -14.148 -2.568 -11.297 1 93.69 247 SER A C 1
ATOM 1939 O O . SER A 1 247 ? -14.062 -3.672 -11.836 1 93.69 247 SER A O 1
ATOM 1941 N N . ARG A 1 248 ? -13.109 -1.812 -11.016 1 94.5 248 ARG A N 1
ATOM 1942 C CA . ARG A 1 248 ? -11.758 -2.326 -11.219 1 94.5 248 ARG A CA 1
ATOM 1943 C C . ARG A 1 248 ? -11.477 -3.506 -10.297 1 94.5 248 ARG A C 1
ATOM 1945 O O . ARG A 1 248 ? -10.453 -4.18 -10.43 1 94.5 248 ARG A O 1
ATOM 1952 N N . GLU A 1 249 ? -12.398 -3.809 -9.344 1 96.12 249 GLU A N 1
ATOM 1953 C CA . GLU A 1 249 ? -12.25 -4.855 -8.344 1 96.12 249 GLU A CA 1
ATOM 1954 C C . GLU A 1 249 ? -13.297 -5.953 -8.523 1 96.12 249 GLU A C 1
ATOM 1956 O O . GLU A 1 249 ? -13.578 -6.711 -7.598 1 96.12 249 GLU A O 1
ATOM 1961 N N . VAL A 1 250 ? -13.844 -6.031 -9.68 1 97.56 250 VAL A N 1
ATOM 1962 C CA . VAL A 1 250 ? -15.039 -6.844 -9.875 1 97.56 250 VAL A CA 1
ATOM 1963 C C . VAL A 1 250 ? -14.703 -8.32 -9.648 1 97.56 250 VAL A C 1
ATOM 1965 O O . VAL A 1 250 ? -15.531 -9.078 -9.141 1 97.56 250 VAL A O 1
ATOM 1968 N N . LEU A 1 251 ? -13.555 -8.805 -9.977 1 97.75 251 LEU A N 1
ATOM 1969 C CA . LEU A 1 251 ? -13.195 -10.203 -9.781 1 97.75 251 LEU A CA 1
ATOM 1970 C C . LEU A 1 251 ? -13.133 -10.547 -8.297 1 97.75 251 LEU A C 1
ATOM 1972 O O . LEU A 1 251 ? -13.602 -11.609 -7.879 1 97.75 251 LEU A O 1
ATOM 1976 N N . ARG A 1 252 ? -12.562 -9.688 -7.535 1 96.88 252 ARG A N 1
ATOM 1977 C CA . ARG A 1 252 ? -12.539 -9.852 -6.086 1 96.88 252 ARG A CA 1
ATOM 1978 C C . ARG A 1 252 ? -13.953 -9.922 -5.52 1 96.88 252 ARG A C 1
ATOM 1980 O O . ARG A 1 252 ? -14.242 -10.75 -4.656 1 96.88 252 ARG A O 1
ATOM 1987 N N . ASP A 1 253 ? -14.812 -9 -5.98 1 96.69 253 ASP A N 1
ATOM 1988 C CA . ASP A 1 253 ? -16.188 -8.945 -5.504 1 96.69 253 ASP A CA 1
ATOM 1989 C C . ASP A 1 253 ? -16.938 -10.242 -5.828 1 96.69 253 ASP A C 1
ATOM 1991 O O . ASP A 1 253 ? -17.625 -10.797 -4.973 1 96.69 253 ASP A O 1
ATOM 1995 N N . TRP A 1 254 ? -16.734 -10.703 -7.047 1 97.62 254 TRP A N 1
ATOM 1996 C CA . TRP A 1 254 ? -17.391 -11.938 -7.469 1 97.62 254 TRP A CA 1
ATOM 1997 C C . TRP A 1 254 ? -16.922 -13.117 -6.621 1 97.62 254 TRP A C 1
ATOM 1999 O O . TRP A 1 254 ? -17.734 -13.93 -6.176 1 97.62 254 TRP A O 1
ATOM 2009 N N . LEU A 1 255 ? -15.672 -13.227 -6.348 1 97.5 255 LEU A N 1
ATOM 2010 C CA . LEU A 1 255 ? -15.133 -14.328 -5.555 1 97.5 255 LEU A CA 1
ATOM 2011 C C . LEU A 1 255 ? -15.648 -14.266 -4.121 1 97.5 255 LEU A C 1
ATOM 2013 O O . LEU A 1 255 ? -16.062 -15.289 -3.562 1 97.5 255 LEU A O 1
ATOM 2017 N N . SER A 1 256 ? -15.586 -13.109 -3.564 1 97.5 256 SER A N 1
ATOM 2018 C CA . SER A 1 256 ? -16.078 -12.922 -2.201 1 97.5 256 SER A CA 1
ATOM 2019 C C . SER A 1 256 ? -17.547 -13.297 -2.078 1 97.5 256 SER A C 1
ATOM 2021 O O . SER A 1 256 ? -17.938 -13.977 -1.127 1 97.5 256 SER A O 1
ATOM 2023 N N . GLU A 1 257 ? -18.312 -12.82 -2.982 1 97.25 257 GLU A N 1
ATOM 2024 C CA . GLU A 1 257 ? -19.734 -13.133 -2.99 1 97.25 257 GLU A CA 1
ATOM 2025 C C . GLU A 1 257 ? -19.969 -14.633 -3.135 1 97.25 257 GLU A C 1
ATOM 2027 O O . GLU A 1 257 ? -20.828 -15.203 -2.451 1 97.25 257 GLU A O 1
ATOM 2032 N N . TYR A 1 258 ? -19.266 -15.227 -4.004 1 97.94 258 TYR A N 1
ATOM 2033 C CA . TYR A 1 258 ? -19.406 -16.656 -4.227 1 97.94 258 TYR A CA 1
ATOM 2034 C C . TYR A 1 258 ? -19.109 -17.438 -2.949 1 97.94 258 TYR A C 1
ATOM 2036 O O . TYR A 1 258 ? -19.922 -18.25 -2.502 1 97.94 258 TYR A O 1
ATOM 2044 N N . PHE A 1 259 ? -18.016 -17.188 -2.287 1 98.44 259 PHE A N 1
ATOM 2045 C CA . PHE A 1 259 ? -17.547 -17.984 -1.153 1 98.44 259 PHE A CA 1
ATOM 2046 C C . PHE A 1 259 ? -18.375 -17.688 0.091 1 98.44 259 PHE A C 1
ATOM 2048 O O . PHE A 1 259 ? -18.375 -18.469 1.045 1 98.44 259 PHE A O 1
ATOM 2055 N N . ALA A 1 260 ? -19 -16.531 0.112 1 97.94 260 ALA A N 1
ATOM 2056 C CA . ALA A 1 260 ? -19.891 -16.219 1.235 1 97.94 260 ALA A CA 1
ATOM 2057 C C . ALA A 1 260 ? -21 -17.266 1.354 1 97.94 260 ALA A C 1
ATOM 2059 O O . ALA A 1 260 ? -21.484 -17.531 2.453 1 97.94 260 ALA A O 1
ATOM 2060 N N . GLN A 1 261 ? -21.328 -17.891 0.242 1 97.06 261 GLN A N 1
ATOM 2061 C CA . GLN A 1 261 ? -22.516 -18.734 0.24 1 97.06 261 GLN A CA 1
ATOM 2062 C C . GLN A 1 261 ? -22.203 -20.141 -0.257 1 97.06 261 GLN A C 1
ATOM 2064 O O . GLN A 1 261 ? -22.953 -21.078 0.009 1 97.06 261 GLN A O 1
ATOM 2069 N N . ASN A 1 262 ? -21.156 -20.219 -1.018 1 97.69 262 ASN A N 1
ATOM 2070 C CA . ASN A 1 262 ? -20.875 -21.484 -1.684 1 97.69 262 ASN A CA 1
ATOM 2071 C C . ASN A 1 262 ? -19.469 -21.984 -1.367 1 97.69 262 ASN A C 1
ATOM 2073 O O . ASN A 1 262 ? -18.578 -21.188 -1.047 1 97.69 262 ASN A O 1
ATOM 2077 N N . GLY A 1 263 ? -19.328 -23.25 -1.411 1 97.94 263 GLY A N 1
ATOM 2078 C CA . GLY A 1 263 ? -18 -23.844 -1.426 1 97.94 263 GLY A CA 1
ATOM 2079 C C . GLY A 1 263 ? -17.484 -24.109 -2.826 1 97.94 263 GLY A C 1
ATOM 2080 O O . GLY A 1 263 ? -18.219 -23.953 -3.805 1 97.94 263 GLY A O 1
ATOM 2081 N N . ALA A 1 264 ? -16.219 -24.469 -2.922 1 98.75 264 ALA A N 1
ATOM 2082 C CA . ALA A 1 264 ? -15.578 -24.812 -4.188 1 98.75 264 ALA A CA 1
ATOM 2083 C C . ALA A 1 264 ? -14.922 -26.188 -4.109 1 98.75 264 ALA A C 1
ATOM 2085 O O . ALA A 1 264 ? -14.547 -26.641 -3.025 1 98.75 264 ALA A O 1
ATOM 2086 N N . LYS A 1 265 ? -14.867 -26.844 -5.18 1 98.88 265 LYS A N 1
ATOM 2087 C CA . LYS A 1 265 ? -14.211 -28.141 -5.301 1 98.88 265 LYS A CA 1
ATOM 2088 C C . LYS A 1 265 ? -13.438 -28.25 -6.609 1 98.88 265 LYS A C 1
ATOM 2090 O O . LYS A 1 265 ? -13.977 -27.969 -7.684 1 98.88 265 LYS A O 1
ATOM 2095 N N . TYR A 1 266 ? -12.227 -28.609 -6.512 1 98.94 266 TYR A N 1
ATOM 2096 C CA . TYR A 1 266 ? -11.367 -28.844 -7.672 1 98.94 266 TYR A CA 1
ATOM 2097 C C . TYR A 1 266 ? -10.867 -30.281 -7.688 1 98.94 266 TYR A C 1
ATOM 2099 O O . TYR A 1 266 ? -10.57 -30.859 -6.637 1 98.94 266 TYR A O 1
ATOM 2107 N N . GLU A 1 267 ? -10.766 -30.844 -8.867 1 98.88 267 GLU A N 1
ATOM 2108 C CA . GLU A 1 267 ? -9.883 -32 -9.055 1 98.88 267 GLU A CA 1
ATOM 2109 C C . GLU A 1 267 ? -8.422 -31.562 -9.195 1 98.88 267 GLU A C 1
ATOM 2111 O O . GLU A 1 267 ? -8.125 -30.641 -9.961 1 98.88 267 GLU A O 1
ATOM 2116 N N . PHE A 1 268 ? -7.629 -32.125 -8.383 1 98.94 268 PHE A N 1
ATOM 2117 C CA . PHE A 1 268 ? -6.188 -31.984 -8.562 1 98.94 268 PHE A CA 1
ATOM 2118 C C . PHE A 1 268 ? -5.656 -33.094 -9.477 1 98.94 268 PHE A C 1
ATOM 2120 O O . PHE A 1 268 ? -5.777 -34.281 -9.164 1 98.94 268 PHE A O 1
ATOM 2127 N N . LYS A 1 269 ? -5.004 -32.688 -10.625 1 98.81 269 LYS A N 1
ATOM 2128 C CA . LYS A 1 269 ? -4.633 -33.656 -11.648 1 98.81 269 LYS A CA 1
ATOM 2129 C C . LYS A 1 269 ? -3.156 -33.562 -12.008 1 98.81 269 LYS A C 1
ATOM 2131 O O . LYS A 1 269 ? -2.527 -32.531 -11.75 1 98.81 269 LYS A O 1
ATOM 2136 N N . ILE A 1 270 ? -2.646 -34.625 -12.57 1 98.62 270 ILE A N 1
ATOM 2137 C CA . ILE A 1 270 ? -1.275 -34.656 -13.062 1 98.62 270 ILE A CA 1
ATOM 2138 C C . ILE A 1 270 ? -1.261 -35.188 -14.5 1 98.62 270 ILE A C 1
ATOM 2140 O O . ILE A 1 270 ? -2.061 -36.062 -14.852 1 98.62 270 ILE A O 1
ATOM 2144 N N . GLN A 1 271 ? -0.445 -34.562 -15.266 1 97.88 271 GLN A N 1
ATOM 2145 C CA . GLN A 1 271 ? -0.071 -35.031 -16.594 1 97.88 271 GLN A CA 1
ATOM 2146 C C . GLN A 1 271 ? 1.377 -35.531 -16.625 1 97.88 271 GLN A C 1
ATOM 2148 O O . GLN A 1 271 ? 2.307 -34.719 -16.5 1 97.88 271 GLN A O 1
ATOM 2153 N N . LEU A 1 272 ? 1.573 -36.844 -16.906 1 98.69 272 LEU A N 1
ATOM 2154 C CA . LEU A 1 272 ? 2.918 -37.406 -16.812 1 98.69 272 LEU A CA 1
ATOM 2155 C C . LEU A 1 272 ? 3.594 -37.438 -18.188 1 98.69 272 LEU A C 1
ATOM 2157 O O . LEU A 1 272 ? 2.955 -37.719 -19.188 1 98.69 272 LEU A O 1
ATOM 2161 N N . GLY A 1 273 ? 4.863 -37.094 -18.203 1 98.44 273 GLY A N 1
ATOM 2162 C CA . GLY A 1 273 ? 5.625 -37.062 -19.438 1 98.44 273 GLY A CA 1
ATOM 2163 C C . GLY A 1 273 ? 6.195 -38.406 -19.828 1 98.44 273 GLY A C 1
ATOM 2164 O O . GLY A 1 273 ? 6.504 -39.219 -18.969 1 98.44 273 GLY A O 1
ATOM 2165 N N . THR A 1 274 ? 6.355 -38.531 -21.188 1 97.75 274 THR A N 1
ATOM 2166 C CA . THR A 1 274 ? 6.887 -39.781 -21.703 1 97.75 274 THR A CA 1
ATOM 2167 C C . THR A 1 274 ? 8.117 -39.562 -22.578 1 97.75 274 THR A C 1
ATOM 2169 O O . THR A 1 274 ? 8.805 -40.5 -22.953 1 97.75 274 THR A O 1
ATOM 2172 N N . SER A 1 275 ? 8.352 -38.312 -22.891 1 95.88 275 SER A N 1
ATOM 2173 C CA . SER A 1 275 ? 9.469 -37.938 -23.75 1 95.88 275 SER A CA 1
ATOM 2174 C C . SER A 1 275 ? 9.812 -36.469 -23.609 1 95.88 275 SER A C 1
ATOM 2176 O O . SER A 1 275 ? 8.93 -35.594 -23.672 1 95.88 275 SER A O 1
ATOM 2178 N N . PRO A 1 276 ? 11.086 -36.188 -23.516 1 96.44 276 PRO A N 1
ATOM 2179 C CA . PRO A 1 276 ? 11.453 -34.781 -23.406 1 96.44 276 PRO A CA 1
ATOM 2180 C C . PRO A 1 276 ? 11.109 -33.969 -24.656 1 96.44 276 PRO A C 1
ATOM 2182 O O . PRO A 1 276 ? 10.906 -32.75 -24.578 1 96.44 276 PRO A O 1
ATOM 2185 N N . ASP A 1 277 ? 11.023 -34.656 -25.797 1 95.81 277 ASP A N 1
ATOM 2186 C CA . ASP A 1 277 ? 10.703 -33.969 -27.047 1 95.81 277 ASP A CA 1
ATOM 2187 C C . ASP A 1 277 ? 9.234 -33.562 -27.078 1 95.81 277 ASP A C 1
ATOM 2189 O O . ASP A 1 277 ? 8.898 -32.469 -27.562 1 95.81 277 ASP A O 1
ATOM 2193 N N . HIS A 1 278 ? 8.367 -34.344 -26.609 1 95.94 278 HIS A N 1
ATOM 2194 C CA . HIS A 1 278 ? 6.934 -34.125 -26.656 1 95.94 278 HIS A CA 1
ATOM 2195 C C . HIS A 1 278 ? 6.441 -33.438 -25.375 1 95.94 278 HIS A C 1
ATOM 2197 O O . HIS A 1 278 ? 5.441 -32.719 -25.406 1 95.94 278 HIS A O 1
ATOM 2203 N N . HIS A 1 279 ? 7.125 -33.656 -24.297 1 98.06 279 HIS A N 1
ATOM 2204 C CA . HIS A 1 279 ? 6.77 -33.156 -22.984 1 98.06 279 HIS A CA 1
ATOM 2205 C C . HIS A 1 279 ? 7.965 -32.5 -22.297 1 98.06 279 HIS A C 1
ATOM 2207 O O . HIS A 1 279 ? 8.422 -32.969 -21.25 1 98.06 279 HIS A O 1
ATOM 2213 N N . PRO A 1 280 ? 8.359 -31.391 -22.844 1 98.25 280 PRO A N 1
ATOM 2214 C CA . PRO A 1 280 ? 9.609 -30.766 -22.406 1 98.25 280 PRO A CA 1
ATOM 2215 C C . PRO A 1 280 ? 9.477 -30.062 -21.062 1 98.25 280 PRO A C 1
ATOM 2217 O O . PRO A 1 280 ? 8.438 -29.469 -20.781 1 98.25 280 PRO A O 1
ATOM 2220 N N . THR A 1 281 ? 10.547 -30.094 -20.281 1 98.44 281 THR A N 1
ATOM 2221 C CA . THR A 1 281 ? 10.656 -29.328 -19.047 1 98.44 281 THR A CA 1
ATOM 2222 C C . THR A 1 281 ? 11.336 -28 -19.297 1 98.44 281 THR A C 1
ATOM 2224 O O . THR A 1 281 ? 11.062 -27.016 -18.594 1 98.44 281 THR A O 1
ATOM 2227 N N . GLU A 1 282 ? 12.156 -27.906 -20.312 1 98.25 282 GLU A N 1
ATOM 2228 C CA . GLU A 1 282 ? 13 -26.734 -20.547 1 98.25 282 GLU A CA 1
ATOM 2229 C C . GLU A 1 282 ? 12.273 -25.672 -21.375 1 98.25 282 GLU A C 1
ATOM 2231 O O . GLU A 1 282 ? 12.734 -24.547 -21.469 1 98.25 282 GLU A O 1
ATOM 2236 N N . ASP A 1 283 ? 11.195 -26.047 -21.953 1 98 283 ASP A N 1
ATOM 2237 C CA . ASP A 1 283 ? 10.344 -25.109 -22.703 1 98 283 ASP A CA 1
ATOM 2238 C C . ASP A 1 283 ? 8.938 -25.062 -22.094 1 98 283 ASP A C 1
ATOM 2240 O O . ASP A 1 283 ? 8.094 -25.906 -22.422 1 98 283 ASP A O 1
ATOM 2244 N N . GLY A 1 284 ? 8.695 -24.031 -21.297 1 97.31 284 GLY A N 1
ATOM 2245 C CA . GLY A 1 284 ? 7.43 -23.875 -20.609 1 97.31 284 GLY A CA 1
ATOM 2246 C C . GLY A 1 284 ? 6.309 -23.406 -21.516 1 97.31 284 GLY A C 1
ATOM 2247 O O . GLY A 1 284 ? 5.152 -23.328 -21.094 1 97.31 284 GLY A O 1
ATOM 2248 N N . SER A 1 285 ? 6.578 -23.078 -22.766 1 97.25 285 SER A N 1
ATOM 2249 C CA . SER A 1 285 ? 5.559 -22.531 -23.656 1 97.25 285 SER A CA 1
ATOM 2250 C C . SER A 1 285 ? 4.797 -23.656 -24.359 1 97.25 285 SER A C 1
ATOM 2252 O O . SER A 1 285 ? 3.795 -23.391 -25.031 1 97.25 285 SER A O 1
ATOM 2254 N N . VAL A 1 286 ? 5.176 -24.875 -24.203 1 96.88 286 VAL A N 1
ATOM 2255 C CA . VAL A 1 286 ? 4.547 -26.016 -24.875 1 96.88 286 VAL A CA 1
ATOM 2256 C C . VAL A 1 286 ? 3.387 -26.531 -24.047 1 96.88 286 VAL A C 1
ATOM 2258 O O . VAL A 1 286 ? 3.576 -26.922 -22.891 1 96.88 286 VAL A O 1
ATOM 2261 N N . VAL A 1 287 ? 2.23 -26.5 -24.641 1 97.06 287 VAL A N 1
ATOM 2262 C CA . VAL A 1 287 ? 1.094 -27.172 -24.031 1 97.06 287 VAL A CA 1
ATOM 2263 C C . VAL A 1 287 ? 1.168 -28.672 -24.328 1 97.06 287 VAL A C 1
ATOM 2265 O O . VAL A 1 287 ? 1.176 -29.078 -25.5 1 97.06 287 VAL A O 1
ATOM 2268 N N . TRP A 1 288 ? 1.252 -29.484 -23.297 1 97.38 288 TRP A N 1
ATOM 2269 C CA . TRP A 1 288 ? 1.327 -30.922 -23.5 1 97.38 288 TRP A CA 1
ATOM 2270 C C . TRP A 1 288 ? -0.002 -31.469 -24.016 1 97.38 288 TRP A C 1
ATOM 2272 O O . TRP A 1 288 ? -1.056 -31.203 -23.438 1 97.38 288 TRP A O 1
ATOM 2282 N N . ASP A 1 289 ? 0.114 -32.188 -25.078 1 95.38 289 ASP A N 1
ATOM 2283 C CA . ASP A 1 289 ? -1.084 -32.75 -25.672 1 95.38 289 ASP A CA 1
ATOM 2284 C C . ASP A 1 289 ? -1.691 -33.812 -24.766 1 95.38 289 ASP A C 1
ATOM 2286 O O . ASP A 1 289 ? -1 -34.75 -24.344 1 95.38 289 ASP A O 1
ATOM 2290 N N . GLU A 1 290 ? -2.971 -33.75 -24.516 1 95.19 290 GLU A N 1
ATOM 2291 C CA . GLU A 1 290 ? -3.633 -34.688 -23.609 1 95.19 290 GLU A CA 1
ATOM 2292 C C . GLU A 1 290 ? -3.717 -36.062 -24.234 1 95.19 290 GLU A C 1
ATOM 2294 O O . GLU A 1 290 ? -3.9 -37.062 -23.531 1 95.19 290 GLU A O 1
ATOM 2299 N N . ALA A 1 291 ? -3.609 -36.156 -25.516 1 93.94 291 ALA A N 1
ATOM 2300 C CA . ALA A 1 291 ? -3.596 -37.469 -26.156 1 93.94 291 ALA A CA 1
ATOM 2301 C C . ALA A 1 291 ? -2.344 -38.25 -25.781 1 93.94 291 ALA A C 1
ATOM 2303 O O . ALA A 1 291 ? -2.391 -39.469 -25.641 1 93.94 291 ALA A O 1
ATOM 2304 N N . THR A 1 292 ? -1.299 -37.562 -25.672 1 95.31 292 THR A N 1
ATOM 2305 C CA . THR A 1 292 ? -0.03 -38.219 -25.391 1 95.31 292 THR A CA 1
ATOM 2306 C C . THR A 1 292 ? 0.303 -38.125 -23.906 1 95.31 292 THR A C 1
ATOM 2308 O O . THR A 1 292 ? 1.124 -38.906 -23.406 1 95.31 292 THR A O 1
ATOM 2311 N N . ALA A 1 293 ? -0.274 -37.25 -23.234 1 96.81 293 ALA A N 1
ATOM 2312 C CA . ALA A 1 293 ? -0.123 -37.094 -21.797 1 96.81 293 ALA A CA 1
ATOM 2313 C C . ALA A 1 293 ? -1.446 -36.688 -21.141 1 96.81 293 ALA A C 1
ATOM 2315 O O . ALA A 1 293 ? -1.645 -35.531 -20.781 1 96.81 293 ALA A O 1
ATOM 2316 N N . PRO A 1 294 ? -2.299 -37.656 -20.953 1 97.25 294 PRO A N 1
ATOM 2317 C CA . PRO A 1 294 ? -3.605 -37.312 -20.375 1 97.25 294 PRO A CA 1
ATOM 2318 C C . PRO A 1 294 ? -3.518 -36.906 -18.906 1 97.25 294 PRO A C 1
ATOM 2320 O O . PRO A 1 294 ? -2.703 -37.469 -18.156 1 97.25 294 PRO A O 1
ATOM 2323 N N . TYR A 1 295 ? -4.406 -36.062 -18.5 1 97.88 295 TYR A N 1
ATOM 2324 C CA . TYR A 1 295 ? -4.531 -35.719 -17.094 1 97.88 295 TYR A CA 1
ATOM 2325 C C . TYR A 1 295 ? -5.164 -36.844 -16.312 1 97.88 295 TYR A C 1
ATOM 2327 O O . TYR A 1 295 ? -6.109 -37.5 -16.781 1 97.88 295 TYR A O 1
ATOM 2335 N N . GLN A 1 296 ? -4.641 -37.094 -15.219 1 98.5 296 GLN A N 1
ATOM 2336 C CA . GLN A 1 296 ? -5.141 -38.094 -14.273 1 98.5 296 GLN A CA 1
ATOM 2337 C C . GLN A 1 296 ? -5.441 -37.469 -12.914 1 98.5 296 GLN A C 1
ATOM 2339 O O . GLN A 1 296 ? -4.59 -36.781 -12.336 1 98.5 296 GLN A O 1
ATOM 2344 N N . THR A 1 297 ? -6.652 -37.688 -12.375 1 98.75 297 THR A N 1
ATOM 2345 C CA . THR A 1 297 ? -7.012 -37.125 -11.078 1 98.75 297 THR A CA 1
ATOM 2346 C C . THR A 1 297 ? -6.273 -37.844 -9.953 1 98.75 297 THR A C 1
ATOM 2348 O O . THR A 1 297 ? -6.281 -39.094 -9.883 1 98.75 297 THR A O 1
ATOM 2351 N N . ILE A 1 298 ? -5.707 -37.062 -9.055 1 98.75 298 ILE A N 1
ATOM 2352 C CA . ILE A 1 298 ? -4.938 -37.719 -7.996 1 98.75 298 ILE A CA 1
ATOM 2353 C C . ILE A 1 298 ? -5.465 -37.25 -6.633 1 98.75 298 ILE A C 1
ATOM 2355 O O . ILE A 1 298 ? -5.23 -37.938 -5.621 1 98.75 298 ILE A O 1
ATOM 2359 N N . ALA A 1 299 ? -6.168 -36.188 -6.59 1 98.88 299 ALA A N 1
ATOM 2360 C CA . ALA A 1 299 ? -6.75 -35.656 -5.352 1 98.88 299 ALA A CA 1
ATOM 2361 C C . ALA A 1 299 ? -7.906 -34.719 -5.645 1 98.88 299 ALA A C 1
ATOM 2363 O O . ALA A 1 299 ? -8.18 -34.406 -6.805 1 98.88 299 ALA A O 1
ATOM 2364 N N . THR A 1 300 ? -8.609 -34.344 -4.637 1 98.88 300 THR A N 1
ATOM 2365 C CA . THR A 1 300 ? -9.57 -33.25 -4.672 1 98.88 300 THR A CA 1
ATOM 2366 C C . THR A 1 300 ? -9.195 -32.156 -3.664 1 98.88 300 THR A C 1
ATOM 2368 O O . THR A 1 300 ? -8.641 -32.469 -2.604 1 98.88 300 THR A O 1
ATOM 2371 N N . VAL A 1 301 ? -9.43 -30.969 -4.012 1 98.94 301 VAL A N 1
ATOM 2372 C CA . VAL A 1 301 ? -9.281 -29.812 -3.127 1 98.94 301 VAL A CA 1
ATOM 2373 C C . VAL A 1 301 ? -10.641 -29.156 -2.895 1 98.94 301 VAL A C 1
ATOM 2375 O O . VAL A 1 301 ? -11.336 -28.812 -3.848 1 98.94 301 VAL A O 1
ATOM 2378 N N . GLU A 1 302 ? -10.969 -29.016 -1.688 1 98.88 302 GLU A N 1
ATOM 2379 C CA . GLU A 1 302 ? -12.273 -28.453 -1.348 1 98.88 302 GLU A CA 1
ATOM 2380 C C . GLU A 1 302 ? -12.141 -27.266 -0.399 1 98.88 302 GLU A C 1
ATOM 2382 O O . GLU A 1 302 ? -11.359 -27.312 0.554 1 98.88 302 GLU A O 1
ATOM 2387 N N . PHE A 1 303 ? -12.852 -26.234 -0.71 1 98.88 303 PHE A N 1
ATOM 2388 C CA . PHE A 1 303 ? -12.977 -25.047 0.126 1 98.88 303 PHE A CA 1
ATOM 2389 C C . PHE A 1 303 ? -14.422 -24.844 0.574 1 98.88 303 PHE A C 1
ATOM 2391 O O . PHE A 1 303 ? -15.328 -24.766 -0.257 1 98.88 303 PHE A O 1
ATOM 2398 N N . PRO A 1 304 ? -14.688 -24.797 1.863 1 98.75 304 PRO A N 1
ATOM 2399 C CA . PRO A 1 304 ? -16.047 -24.5 2.344 1 98.75 304 PRO A CA 1
ATOM 2400 C C . PRO A 1 304 ? -16.406 -23.031 2.18 1 98.75 304 PRO A C 1
ATOM 2402 O O . PRO A 1 304 ? -15.547 -22.203 1.88 1 98.75 304 PRO A O 1
ATOM 2405 N N . PRO A 1 305 ? -17.766 -22.719 2.271 1 98.62 305 PRO A N 1
ATOM 2406 C CA . PRO A 1 305 ? -18.109 -21.297 2.35 1 98.62 305 PRO A CA 1
ATOM 2407 C C . PRO A 1 305 ? -17.344 -20.562 3.449 1 98.62 305 PRO A C 1
ATOM 2409 O O . PRO A 1 305 ? -17.156 -21.109 4.539 1 98.62 305 PRO A O 1
ATOM 2412 N N . GLN A 1 306 ? -16.859 -19.375 3.191 1 98.56 306 GLN A N 1
ATOM 2413 C CA . GLN A 1 306 ? -16.047 -18.594 4.129 1 98.56 306 GLN A CA 1
ATOM 2414 C C . GLN A 1 306 ? -15.867 -17.156 3.641 1 98.56 306 GLN A C 1
ATOM 2416 O O . GLN A 1 306 ? -16.219 -16.828 2.508 1 98.56 306 GLN A O 1
ATOM 2421 N N . ASP A 1 307 ? -15.359 -16.281 4.461 1 98 307 ASP A N 1
ATOM 2422 C CA . ASP A 1 307 ? -14.914 -14.953 4.039 1 98 307 ASP A CA 1
ATOM 2423 C C . ASP A 1 307 ? -13.555 -15.031 3.338 1 98 307 ASP A C 1
ATOM 2425 O O . ASP A 1 307 ? -12.531 -15.258 3.98 1 98 307 ASP A O 1
ATOM 2429 N N . ALA A 1 308 ? -13.555 -14.836 2.078 1 97.19 308 ALA A N 1
ATOM 2430 C CA . ALA A 1 308 ? -12.359 -15.047 1.268 1 97.19 308 ALA A CA 1
ATOM 2431 C C . ALA A 1 308 ? -11.453 -13.812 1.297 1 97.19 308 ALA A C 1
ATOM 2433 O O . ALA A 1 308 ? -10.359 -13.82 0.73 1 97.19 308 ALA A O 1
ATOM 2434 N N . LEU A 1 309 ? -11.922 -12.758 1.918 1 95.5 309 LEU A N 1
ATOM 2435 C CA . LEU A 1 309 ? -11.094 -11.562 1.804 1 95.5 309 LEU A CA 1
ATOM 2436 C C . LEU A 1 309 ? -11.258 -10.664 3.025 1 95.5 309 LEU A C 1
ATOM 2438 O O . LEU A 1 309 ? -11.469 -9.461 2.891 1 95.5 309 LEU A O 1
ATOM 2442 N N . SER A 1 310 ? -11.219 -11.273 4.199 1 97 310 SER A N 1
ATOM 2443 C CA . SER A 1 310 ? -11.125 -10.414 5.379 1 97 310 SER A CA 1
ATOM 2444 C C . SER A 1 310 ? -9.836 -9.602 5.379 1 97 310 SER A C 1
ATOM 2446 O O . SER A 1 310 ? -8.828 -10.039 4.824 1 97 310 SER A O 1
ATOM 2448 N N . ALA A 1 311 ? -9.867 -8.438 5.98 1 97.5 311 ALA A N 1
ATOM 2449 C CA . ALA A 1 311 ? -8.688 -7.578 6.012 1 97.5 311 ALA A CA 1
ATOM 2450 C C . ALA A 1 311 ? -7.508 -8.289 6.672 1 97.5 311 ALA A C 1
ATOM 2452 O O . ALA A 1 311 ? -6.379 -8.219 6.18 1 97.5 311 ALA A O 1
ATOM 2453 N N . GLU A 1 312 ? -7.738 -8.922 7.785 1 98 312 GLU A N 1
ATOM 2454 C CA . GLU A 1 312 ? -6.68 -9.617 8.516 1 98 312 GLU A CA 1
ATOM 2455 C C . GLU A 1 312 ? -6.035 -10.695 7.652 1 98 312 GLU A C 1
ATOM 2457 O O . GLU A 1 312 ? -4.809 -10.828 7.625 1 98 312 GLU A O 1
ATOM 2462 N N . ARG A 1 313 ? -6.816 -11.461 6.996 1 97.88 313 ARG A N 1
ATOM 2463 C CA . ARG A 1 313 ? -6.309 -12.531 6.148 1 97.88 313 ARG A CA 1
ATOM 2464 C C . ARG A 1 313 ? -5.551 -11.969 4.949 1 97.88 313 ARG A C 1
ATOM 2466 O O . ARG A 1 313 ? -4.488 -12.484 4.582 1 97.88 313 ARG A O 1
ATOM 2473 N N . ARG A 1 314 ? -6.098 -10.961 4.289 1 97.75 314 ARG A N 1
ATOM 2474 C CA . ARG A 1 314 ? -5.441 -10.32 3.148 1 97.75 314 ARG A CA 1
ATOM 2475 C C . ARG A 1 314 ? -4.07 -9.781 3.535 1 97.75 314 ARG A C 1
ATOM 2477 O O . ARG A 1 314 ? -3.068 -10.102 2.889 1 97.75 314 ARG A O 1
ATOM 2484 N N . VAL A 1 315 ? -4.043 -8.992 4.609 1 97.44 315 VAL A N 1
ATOM 2485 C CA . VAL A 1 315 ? -2.797 -8.367 5.043 1 97.44 315 VAL A CA 1
ATOM 2486 C C . VAL A 1 315 ? -1.789 -9.445 5.441 1 97.44 315 VAL A C 1
ATOM 2488 O O . VAL A 1 315 ? -0.611 -9.359 5.086 1 97.44 315 VAL A O 1
ATOM 2491 N N . PHE A 1 316 ? -2.238 -10.406 6.141 1 97.75 316 PHE A N 1
ATOM 2492 C CA . PHE A 1 316 ? -1.372 -11.508 6.539 1 97.75 316 PHE A CA 1
ATOM 2493 C C . PHE A 1 316 ? -0.729 -12.156 5.32 1 97.75 316 PHE A C 1
ATOM 2495 O O . PHE A 1 316 ? 0.494 -12.297 5.258 1 97.75 316 PHE A O 1
ATOM 2502 N N . TRP A 1 317 ? -1.565 -12.562 4.367 1 98.06 317 TRP A N 1
ATOM 2503 C CA . TRP A 1 317 ? -1.046 -13.273 3.203 1 98.06 317 TRP A CA 1
ATOM 2504 C C . TRP A 1 317 ? -0.112 -12.383 2.393 1 98.06 317 TRP A C 1
ATOM 2506 O O . TRP A 1 317 ? 0.958 -12.82 1.964 1 98.06 317 TRP A O 1
ATOM 2516 N N . GLU A 1 318 ? -0.504 -11.164 2.16 1 97.06 318 GLU A N 1
ATOM 2517 C CA . GLU A 1 318 ? 0.237 -10.273 1.274 1 97.06 318 GLU A CA 1
ATOM 2518 C C . GLU A 1 318 ? 1.567 -9.859 1.896 1 97.06 318 GLU A C 1
ATOM 2520 O O . GLU A 1 318 ? 2.578 -9.75 1.198 1 97.06 318 GLU A O 1
ATOM 2525 N N . ASP A 1 319 ? 1.584 -9.711 3.217 1 96 319 ASP A N 1
ATOM 2526 C CA . ASP A 1 319 ? 2.762 -9.086 3.812 1 96 319 ASP A CA 1
ATOM 2527 C C . ASP A 1 319 ? 3.584 -10.109 4.598 1 96 319 ASP A C 1
ATOM 2529 O O . ASP A 1 319 ? 4.797 -9.945 4.758 1 96 319 ASP A O 1
ATOM 2533 N N . THR A 1 320 ? 2.99 -11.148 5.062 1 96.62 320 THR A N 1
ATOM 2534 C CA . THR A 1 320 ? 3.721 -11.992 6.004 1 96.62 320 THR A CA 1
ATOM 2535 C C . THR A 1 320 ? 3.875 -13.406 5.453 1 96.62 320 THR A C 1
ATOM 2537 O O . THR A 1 320 ? 4.66 -14.195 5.98 1 96.62 320 THR A O 1
ATOM 2540 N N . MET A 1 321 ? 3.193 -13.695 4.391 1 96.44 321 MET A N 1
ATOM 2541 C CA . MET A 1 321 ? 3.277 -15.031 3.807 1 96.44 321 MET A CA 1
ATOM 2542 C C . MET A 1 321 ? 4.359 -15.094 2.732 1 96.44 321 MET A C 1
ATOM 2544 O O . MET A 1 321 ? 4.598 -14.102 2.033 1 96.44 321 MET A O 1
ATOM 2548 N N . LYS A 1 322 ? 4.98 -16.156 2.66 1 94.62 322 LYS A N 1
ATOM 2549 C CA . LYS A 1 322 ? 5.863 -16.469 1.542 1 94.62 322 LYS A CA 1
ATOM 2550 C C . LYS A 1 322 ? 5.586 -17.875 1.006 1 94.62 322 LYS A C 1
ATOM 2552 O O . LYS A 1 322 ? 5.414 -18.812 1.779 1 94.62 322 LYS A O 1
ATOM 2557 N N . LEU A 1 323 ? 5.363 -17.984 -0.218 1 96.25 323 LEU A N 1
ATOM 2558 C CA . LEU A 1 323 ? 5.344 -19.25 -0.929 1 96.25 323 LEU A CA 1
ATOM 2559 C C . LEU A 1 323 ? 6.527 -19.359 -1.885 1 96.25 323 LEU A C 1
ATOM 2561 O O . LEU A 1 323 ? 6.992 -18.359 -2.422 1 96.25 323 LEU A O 1
ATOM 2565 N N . ASN A 1 324 ? 6.996 -20.484 -2.004 1 96.38 324 ASN A N 1
ATOM 2566 C CA . ASN A 1 324 ? 8.141 -20.797 -2.85 1 96.38 324 ASN A CA 1
ATOM 2567 C C . ASN A 1 324 ? 8.117 -22.25 -3.318 1 96.38 324 ASN A C 1
ATOM 2569 O O . ASN A 1 324 ? 8.102 -23.172 -2.5 1 96.38 324 ASN A O 1
ATOM 2573 N N . PRO A 1 325 ? 8.156 -22.453 -4.645 1 96.25 325 PRO A N 1
ATOM 2574 C CA . PRO A 1 325 ? 8.109 -23.828 -5.117 1 96.25 325 PRO A CA 1
ATOM 2575 C C . PRO A 1 325 ? 9.336 -24.641 -4.695 1 96.25 325 PRO A C 1
ATOM 2577 O O . PRO A 1 325 ? 9.312 -25.875 -4.723 1 96.25 325 PRO A O 1
ATOM 2580 N N . TRP A 1 326 ? 10.359 -23.969 -4.32 1 96.81 326 TRP A N 1
ATOM 2581 C CA . TRP A 1 326 ? 11.586 -24.656 -3.9 1 96.81 326 TRP A CA 1
ATOM 2582 C C . TRP A 1 326 ? 11.586 -24.891 -2.395 1 96.81 326 TRP A C 1
ATOM 2584 O O . TRP A 1 326 ? 12.539 -25.438 -1.848 1 96.81 326 TRP A O 1
ATOM 2594 N N . ASP A 1 327 ? 10.523 -24.453 -1.762 1 92.38 327 ASP A N 1
ATOM 2595 C CA . ASP A 1 327 ? 10.258 -24.828 -0.375 1 92.38 327 ASP A CA 1
ATOM 2596 C C . ASP A 1 327 ? 9.305 -26.016 -0.298 1 92.38 327 ASP A C 1
ATOM 2598 O O . ASP A 1 327 ? 8.164 -25.891 0.145 1 92.38 327 ASP A O 1
ATOM 2602 N N . GLY A 1 328 ? 9.836 -27.156 -0.625 1 94.69 328 GLY A N 1
ATOM 2603 C CA . GLY A 1 328 ? 9 -28.344 -0.705 1 94.69 328 GLY A CA 1
ATOM 2604 C C . GLY A 1 328 ? 9.797 -29.625 -0.625 1 94.69 328 GLY A C 1
ATOM 2605 O O . GLY A 1 328 ? 10.953 -29.625 -0.19 1 94.69 328 GLY A O 1
ATOM 2606 N N . MET A 1 329 ? 9.148 -30.656 -0.985 1 96.44 329 MET A N 1
ATOM 2607 C CA . MET A 1 329 ? 9.719 -32 -0.911 1 96.44 329 MET A CA 1
ATOM 2608 C C . MET A 1 329 ? 10.555 -32.312 -2.148 1 96.44 329 MET A C 1
ATOM 2610 O O . MET A 1 329 ? 10.25 -31.812 -3.242 1 96.44 329 MET A O 1
ATOM 2614 N N . VAL A 1 330 ? 11.523 -33.188 -1.952 1 97.75 330 VAL A N 1
ATOM 2615 C CA . VAL A 1 330 ? 12.367 -33.656 -3.047 1 97.75 330 VAL A CA 1
ATOM 2616 C C . VAL A 1 330 ? 11.5 -34.312 -4.121 1 97.75 330 VAL A C 1
ATOM 2618 O O . VAL A 1 330 ? 11.75 -34.156 -5.316 1 97.75 330 VAL A O 1
ATOM 2621 N N . ASP A 1 331 ? 10.453 -35 -3.729 1 98.06 331 ASP A N 1
ATOM 2622 C CA . ASP A 1 331 ? 9.594 -35.75 -4.637 1 98.06 331 ASP A CA 1
ATOM 2623 C C . ASP A 1 331 ? 8.805 -34.812 -5.547 1 98.06 331 ASP A C 1
ATOM 2625 O O . ASP A 1 331 ? 8.188 -35.25 -6.52 1 98.06 331 ASP A O 1
ATOM 2629 N N . HIS A 1 332 ? 8.789 -33.562 -5.246 1 98.12 332 HIS A N 1
ATOM 2630 C CA . HIS A 1 332 ? 8.07 -32.562 -6.039 1 98.12 332 HIS A CA 1
ATOM 2631 C C . HIS A 1 332 ? 8.992 -31.422 -6.453 1 98.12 332 HIS A C 1
ATOM 2633 O O . HIS A 1 332 ? 8.562 -30.266 -6.531 1 98.12 332 HIS A O 1
ATOM 2639 N N . GLN A 1 333 ? 10.25 -31.703 -6.672 1 98.12 333 GLN A N 1
ATOM 2640 C CA . GLN A 1 333 ? 11.242 -30.734 -7.121 1 98.12 333 GLN A CA 1
ATOM 2641 C C . GLN A 1 333 ? 10.781 -30.016 -8.383 1 98.12 333 GLN A C 1
ATOM 2643 O O . GLN A 1 333 ? 10.32 -30.656 -9.336 1 98.12 333 GLN A O 1
ATOM 2648 N N . PRO A 1 334 ? 10.852 -28.656 -8.422 1 98.25 334 PRO A N 1
ATOM 2649 C CA . PRO A 1 334 ? 10.562 -27.938 -9.664 1 98.25 334 PRO A CA 1
ATOM 2650 C C . PRO A 1 334 ? 11.57 -28.234 -10.766 1 98.25 334 PRO A C 1
ATOM 2652 O O . PRO A 1 334 ? 12.773 -28.328 -10.508 1 98.25 334 PRO A O 1
ATOM 2655 N N . LEU A 1 335 ? 11.07 -28.422 -11.992 1 98.56 335 LEU A N 1
ATOM 2656 C CA . LEU A 1 335 ? 11.938 -28.781 -13.109 1 98.56 335 LEU A CA 1
ATOM 2657 C C . LEU A 1 335 ? 11.844 -27.75 -14.219 1 98.56 335 LEU A C 1
ATOM 2659 O O . LEU A 1 335 ? 10.805 -27.109 -14.398 1 98.56 335 LEU A O 1
ATOM 2663 N N . GLY A 1 336 ? 12.953 -27.625 -14.969 1 98.31 336 GLY A N 1
ATOM 2664 C CA . GLY A 1 336 ? 13.023 -26.672 -16.062 1 98.31 336 GLY A CA 1
ATOM 2665 C C . GLY A 1 336 ? 13.625 -25.344 -15.641 1 98.31 336 GLY A C 1
ATOM 2666 O O . GLY A 1 336 ? 13.594 -24.984 -14.461 1 98.31 336 GLY A O 1
ATOM 2667 N N . SER A 1 337 ? 14.094 -24.625 -16.656 1 98.31 337 SER A N 1
ATOM 2668 C CA . SER A 1 337 ? 14.82 -23.391 -16.359 1 98.31 337 SER A CA 1
ATOM 2669 C C . SER A 1 337 ? 13.898 -22.328 -15.75 1 98.31 337 SER A C 1
ATOM 2671 O O . SER A 1 337 ? 14.328 -21.531 -14.914 1 98.31 337 SER A O 1
ATOM 2673 N N . ILE A 1 338 ? 12.641 -22.359 -16.156 1 97.94 338 ILE A N 1
ATOM 2674 C CA . ILE A 1 338 ? 11.68 -21.422 -15.594 1 97.94 338 ILE A CA 1
ATOM 2675 C C . ILE A 1 338 ? 11.523 -21.688 -14.102 1 97.94 338 ILE A C 1
ATOM 2677 O O . ILE A 1 338 ? 11.359 -20.75 -13.312 1 97.94 338 ILE A O 1
ATOM 2681 N N . ASN A 1 339 ? 11.562 -22.906 -13.703 1 98.19 339 ASN A N 1
ATOM 2682 C CA . ASN A 1 339 ? 11.461 -23.219 -12.289 1 98.19 339 ASN A CA 1
ATOM 2683 C C . ASN A 1 339 ? 12.789 -23.016 -11.562 1 98.19 339 ASN A C 1
ATOM 2685 O O . ASN A 1 339 ? 12.805 -22.547 -10.422 1 98.19 339 ASN A O 1
ATOM 2689 N N . ARG A 1 340 ? 13.914 -23.359 -12.258 1 98.06 340 ARG A N 1
ATOM 2690 C CA . ARG A 1 340 ? 15.211 -23.203 -11.617 1 98.06 340 ARG A CA 1
ATOM 2691 C C . ARG A 1 340 ? 15.5 -21.734 -11.32 1 98.06 340 ARG A C 1
ATOM 2693 O O . ARG A 1 340 ? 16.078 -21.406 -10.281 1 98.06 340 ARG A O 1
ATOM 2700 N N . LEU A 1 341 ? 15.055 -20.859 -12.148 1 98.25 341 LEU A N 1
ATOM 2701 C CA . LEU A 1 341 ? 15.297 -19.438 -11.883 1 98.25 341 LEU A CA 1
ATOM 2702 C C . LEU A 1 341 ? 14.508 -18.984 -10.656 1 98.25 341 LEU A C 1
ATOM 2704 O O . LEU A 1 341 ? 14.883 -18 -10.008 1 98.25 341 LEU A O 1
ATOM 2708 N N . ARG A 1 342 ? 13.375 -19.656 -10.336 1 97.75 342 ARG A N 1
ATOM 2709 C CA . ARG A 1 342 ? 12.492 -19.25 -9.25 1 97.75 342 ARG A CA 1
ATOM 2710 C C . ARG A 1 342 ? 13.18 -19.406 -7.895 1 97.75 342 ARG A C 1
ATOM 2712 O O . ARG A 1 342 ? 12.789 -18.75 -6.918 1 97.75 342 ARG A O 1
ATOM 2719 N N . LYS A 1 343 ? 14.18 -20.219 -7.879 1 95.62 343 LYS A N 1
ATOM 2720 C CA . LYS A 1 343 ? 14.969 -20.359 -6.656 1 95.62 343 LYS A CA 1
ATOM 2721 C C . LYS A 1 343 ? 15.594 -19.016 -6.254 1 95.62 343 LYS A C 1
ATOM 2723 O O . LYS A 1 343 ? 15.586 -18.656 -5.074 1 95.62 343 LYS A O 1
ATOM 2728 N N . THR A 1 344 ? 16.062 -18.297 -7.223 1 97.25 344 THR A N 1
ATOM 2729 C CA . THR A 1 344 ? 16.75 -17.031 -7 1 97.25 344 THR A CA 1
ATOM 2730 C C . THR A 1 344 ? 15.758 -15.875 -6.953 1 97.25 344 THR A C 1
ATOM 2732 O O . THR A 1 344 ? 15.773 -15.07 -6.016 1 97.25 344 THR A O 1
ATOM 2735 N N . VAL A 1 345 ? 14.859 -15.836 -7.867 1 97.88 345 VAL A N 1
ATOM 2736 C CA . VAL A 1 345 ? 14.023 -14.664 -8.086 1 97.88 345 VAL A CA 1
ATOM 2737 C C . VAL A 1 345 ? 13.016 -14.523 -6.941 1 97.88 345 VAL A C 1
ATOM 2739 O O . VAL A 1 345 ? 12.719 -13.414 -6.504 1 97.88 345 VAL A O 1
ATOM 2742 N N . TYR A 1 346 ? 12.492 -15.594 -6.473 1 97.44 346 TYR A N 1
ATOM 2743 C CA . TYR A 1 346 ? 11.516 -15.531 -5.387 1 97.44 346 TYR A CA 1
ATOM 2744 C C . TYR A 1 346 ? 12.164 -15.008 -4.109 1 97.44 346 TYR A C 1
ATOM 2746 O O . TYR A 1 346 ? 11.555 -14.227 -3.377 1 97.44 346 TYR A O 1
ATOM 2754 N N . GLU A 1 347 ? 13.383 -15.43 -3.854 1 96.5 347 GLU A N 1
ATOM 2755 C CA . GLU A 1 347 ? 14.109 -14.938 -2.688 1 96.5 347 GLU A CA 1
ATOM 2756 C C . GLU A 1 347 ? 14.391 -13.445 -2.799 1 96.5 347 GLU A C 1
ATOM 2758 O O . GLU A 1 347 ? 14.203 -12.695 -1.836 1 96.5 347 GLU A O 1
ATOM 2763 N N . MET A 1 348 ? 14.82 -13.07 -3.93 1 98.25 348 MET A N 1
ATOM 2764 C CA . MET A 1 348 ? 15.109 -11.656 -4.148 1 98.25 348 MET A CA 1
ATOM 2765 C C . MET A 1 348 ? 13.844 -10.812 -4.02 1 98.25 348 MET A C 1
ATOM 2767 O O . MET A 1 348 ? 13.859 -9.742 -3.412 1 98.25 348 MET A O 1
ATOM 2771 N N . SER A 1 349 ? 12.781 -11.289 -4.602 1 98.12 349 SER A N 1
ATOM 2772 C CA . SER A 1 349 ? 11.492 -10.609 -4.504 1 98.12 349 SER A CA 1
ATOM 2773 C C . SER A 1 349 ? 11.047 -10.461 -3.051 1 98.12 349 SER A C 1
ATOM 2775 O O . SER A 1 349 ? 10.641 -9.383 -2.625 1 98.12 349 SER A O 1
ATOM 2777 N N . ARG A 1 350 ? 11.109 -11.531 -2.33 1 97.31 350 ARG A N 1
ATOM 2778 C CA . ARG A 1 350 ? 10.711 -11.539 -0.924 1 97.31 350 ARG A CA 1
ATOM 2779 C C . ARG A 1 350 ? 11.531 -10.531 -0.122 1 97.31 350 ARG A C 1
ATOM 2781 O O . ARG A 1 350 ? 10.984 -9.742 0.645 1 97.31 350 ARG A O 1
ATOM 2788 N N . LYS A 1 351 ? 12.82 -10.531 -0.299 1 98.06 351 LYS A N 1
ATOM 2789 C CA . LYS A 1 351 ? 13.711 -9.648 0.451 1 98.06 351 LYS A CA 1
ATOM 2790 C C . LYS A 1 351 ? 13.391 -8.18 0.177 1 98.06 351 LYS A C 1
ATOM 2792 O O . LYS A 1 351 ? 13.398 -7.355 1.093 1 98.06 351 LYS A O 1
ATOM 2797 N N . LYS A 1 352 ? 13.133 -7.891 -1.064 1 98.25 352 LYS A N 1
ATOM 2798 C CA . LYS A 1 352 ? 12.781 -6.52 -1.432 1 98.25 352 LYS A CA 1
ATOM 2799 C C . LYS A 1 352 ? 11.508 -6.07 -0.72 1 98.25 352 LYS A C 1
ATOM 2801 O O . LYS A 1 352 ? 11.453 -4.969 -0.169 1 98.25 352 LYS A O 1
ATOM 2806 N N . ARG A 1 353 ? 10.523 -6.902 -0.78 1 97.75 353 ARG A N 1
ATOM 2807 C CA . ARG A 1 353 ? 9.242 -6.598 -0.153 1 97.75 353 ARG A CA 1
ATOM 2808 C C . ARG A 1 353 ? 9.391 -6.457 1.358 1 97.75 353 ARG A C 1
ATOM 2810 O O . ARG A 1 353 ? 8.875 -5.508 1.952 1 97.75 353 ARG A O 1
ATOM 2817 N N . GLU A 1 354 ? 10.148 -7.398 1.993 1 98 354 GLU A N 1
ATOM 2818 C CA . GLU A 1 354 ? 10.391 -7.352 3.432 1 98 354 GLU A CA 1
ATOM 2819 C C . GLU A 1 354 ? 11.094 -6.059 3.832 1 98 354 GLU A C 1
ATOM 2821 O O . GLU A 1 354 ? 10.734 -5.434 4.832 1 98 354 GLU A O 1
ATOM 2826 N N . GLY A 1 355 ? 12.055 -5.727 3.1 1 98 355 GLY A N 1
ATOM 2827 C CA . GLY A 1 355 ? 12.82 -4.527 3.402 1 98 355 GLY A CA 1
ATOM 2828 C C . GLY A 1 355 ? 12.008 -3.254 3.273 1 98 355 GLY A C 1
ATOM 2829 O O . GLY A 1 355 ? 11.977 -2.438 4.195 1 98 355 GLY A O 1
ATOM 2830 N N . ALA A 1 356 ? 11.297 -3.082 2.189 1 97.31 356 ALA A N 1
ATOM 2831 C CA . ALA A 1 356 ? 10.562 -1.856 1.883 1 97.31 356 ALA A CA 1
ATOM 2832 C C . ALA A 1 356 ? 9.375 -1.681 2.822 1 97.31 356 ALA A C 1
ATOM 2834 O O . ALA A 1 356 ? 9.016 -0.555 3.174 1 97.31 356 ALA A O 1
ATOM 2835 N N . ASN A 1 357 ? 8.766 -2.785 3.221 1 97.56 357 ASN A N 1
ATOM 2836 C CA . ASN A 1 357 ? 7.574 -2.727 4.062 1 97.56 357 ASN A CA 1
ATOM 2837 C C . ASN A 1 357 ? 7.918 -2.924 5.535 1 97.56 357 ASN A C 1
ATOM 2839 O O . ASN A 1 357 ? 7.035 -2.902 6.395 1 97.56 357 ASN A O 1
ATOM 2843 N N . ALA A 1 358 ? 9.195 -3.17 5.816 1 97.25 358 ALA A N 1
ATOM 2844 C CA . ALA A 1 358 ? 9.664 -3.41 7.176 1 97.25 358 ALA A CA 1
ATOM 2845 C C . ALA A 1 358 ? 8.828 -4.492 7.859 1 97.25 358 ALA A C 1
ATOM 2847 O O . ALA A 1 358 ? 8.406 -4.324 9.008 1 97.25 358 ALA A O 1
ATOM 2848 N N . THR A 1 359 ? 8.5 -5.484 7.195 1 96.5 359 THR A N 1
ATOM 2849 C CA . THR A 1 359 ? 7.707 -6.609 7.68 1 96.5 359 THR A CA 1
ATOM 2850 C C . THR A 1 359 ? 8.328 -7.934 7.25 1 96.5 359 THR A C 1
ATOM 2852 O O . THR A 1 359 ? 8.297 -8.289 6.07 1 96.5 359 THR A O 1
ATOM 2855 N N . PRO A 1 360 ? 8.852 -8.68 8.156 1 96.5 360 PRO A N 1
ATOM 2856 C CA . PRO A 1 360 ? 9.406 -9.992 7.797 1 96.5 360 PRO A CA 1
ATOM 2857 C C . PRO A 1 360 ? 8.32 -11.023 7.492 1 96.5 360 PRO A C 1
ATOM 2859 O O . PRO A 1 360 ? 7.23 -10.969 8.07 1 96.5 360 PRO A O 1
ATOM 2862 N N . THR A 1 361 ? 8.586 -11.898 6.598 1 96 361 THR A N 1
ATOM 2863 C CA . THR A 1 361 ? 7.684 -13.01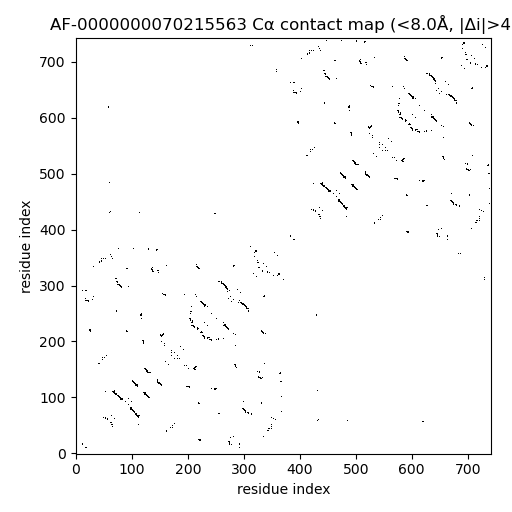6 6.359 1 96 361 THR A CA 1
ATOM 2864 C C . THR A 1 361 ? 7.746 -14.016 7.516 1 96 361 THR A C 1
ATOM 2866 O O . THR A 1 361 ? 8.727 -14.055 8.258 1 96 361 THR A O 1
ATOM 2869 N N . GLN A 1 362 ? 6.656 -14.766 7.656 1 94.5 362 GLN A N 1
ATOM 2870 C CA . GLN A 1 362 ? 6.547 -15.75 8.727 1 94.5 362 GLN A CA 1
ATOM 2871 C C . GLN A 1 362 ? 6.523 -17.172 8.164 1 94.5 362 GLN A C 1
ATOM 2873 O O . GLN A 1 362 ? 5.879 -17.422 7.145 1 94.5 362 GLN A O 1
ATOM 2878 N N . ALA A 1 363 ? 7.262 -18.047 8.836 1 91.88 363 ALA A N 1
ATOM 2879 C CA . ALA A 1 363 ? 7.168 -19.469 8.539 1 91.88 363 ALA A CA 1
ATOM 2880 C C . ALA A 1 363 ? 5.973 -20.094 9.25 1 91.88 363 ALA A C 1
ATOM 2882 O O . ALA A 1 363 ? 5.934 -20.156 10.484 1 91.88 363 ALA A O 1
ATOM 2883 N N . ILE A 1 364 ? 4.984 -20.469 8.492 1 94.69 364 ILE A N 1
ATOM 2884 C CA . ILE A 1 364 ? 3.832 -21.078 9.156 1 94.69 364 ILE A CA 1
ATOM 2885 C C . ILE A 1 364 ? 3.719 -22.547 8.758 1 94.69 364 ILE A C 1
ATOM 2887 O O . ILE A 1 364 ? 4.012 -22.906 7.621 1 94.69 364 ILE A O 1
ATOM 2891 N N . ASN A 1 365 ? 3.264 -23.406 9.711 1 95.5 365 ASN A N 1
ATOM 2892 C CA . ASN A 1 365 ? 3.184 -24.844 9.5 1 95.5 365 ASN A CA 1
ATOM 2893 C C . ASN A 1 365 ? 1.789 -25.375 9.805 1 95.5 365 ASN A C 1
ATOM 2895 O O . ASN A 1 365 ? 1.59 -26.594 9.883 1 95.5 365 ASN A O 1
ATOM 2899 N N . SER A 1 366 ? 0.911 -24.484 10.047 1 97.44 366 SER A N 1
ATOM 2900 C CA . SER A 1 366 ? -0.478 -24.859 10.289 1 97.44 366 SER A CA 1
ATOM 2901 C C . SER A 1 366 ? -1.439 -23.875 9.617 1 97.44 366 SER A C 1
ATOM 2903 O O . SER A 1 366 ? -1.21 -22.672 9.633 1 97.44 366 SER A O 1
ATOM 2905 N N . VAL A 1 367 ? -2.488 -24.422 9.102 1 98.06 367 VAL A N 1
ATOM 2906 C CA . VAL A 1 367 ? -3.498 -23.609 8.445 1 98.06 367 VAL A CA 1
ATOM 2907 C C . VAL A 1 367 ? -4.137 -22.656 9.461 1 98.06 367 VAL A C 1
ATOM 2909 O O . VAL A 1 367 ? -4.641 -21.594 9.094 1 98.06 367 VAL A O 1
ATOM 2912 N N . ASP A 1 368 ? -4.043 -23.016 10.727 1 97.5 368 ASP A N 1
ATOM 2913 C CA . ASP A 1 368 ? -4.645 -22.219 11.797 1 97.5 368 ASP A CA 1
ATOM 2914 C C . ASP A 1 368 ? -3.902 -20.906 12 1 97.5 368 ASP A C 1
ATOM 2916 O O . ASP A 1 368 ? -4.422 -19.984 12.633 1 97.5 368 ASP A O 1
ATOM 2920 N N . GLU A 1 369 ? -2.701 -20.812 11.508 1 97.19 369 GLU A N 1
ATOM 2921 C CA . GLU A 1 369 ? -1.919 -19.578 11.609 1 97.19 369 GLU A CA 1
ATOM 2922 C C . GLU A 1 369 ? -2.355 -18.562 10.562 1 97.19 369 GLU A C 1
ATOM 2924 O O . GLU A 1 369 ? -1.989 -17.391 10.648 1 97.19 369 GLU A O 1
ATOM 2929 N N . VAL A 1 370 ? -3.107 -18.953 9.555 1 97.44 370 VAL A N 1
ATOM 2930 C CA . VAL A 1 370 ? -3.748 -18.047 8.609 1 97.44 370 VAL A CA 1
ATOM 2931 C C . VAL A 1 370 ? -5.051 -17.516 9.203 1 97.44 370 VAL A C 1
ATOM 2933 O O . VAL A 1 370 ? -5.938 -18.297 9.562 1 97.44 370 VAL A O 1
ATOM 2936 N N . PRO A 1 371 ? -5.082 -16.25 9.312 1 96.44 371 PRO A N 1
ATOM 2937 C CA . PRO A 1 371 ? -6.309 -15.727 9.922 1 96.44 371 PRO A CA 1
ATOM 2938 C C . PRO A 1 371 ? -7.57 -16.188 9.203 1 96.44 371 PRO A C 1
ATOM 2940 O O . PRO A 1 371 ? -7.531 -16.484 8.008 1 96.44 371 PRO A O 1
ATOM 2943 N N . MET B 1 1 ? 14.305 51.312 12.148 1 54.72 1 MET B N 1
ATOM 2944 C CA . MET B 1 1 ? 13.031 50.719 11.727 1 54.72 1 MET B CA 1
ATOM 2945 C C . MET B 1 1 ? 13.078 50.312 10.25 1 54.72 1 MET B C 1
ATOM 2947 O O . MET B 1 1 ? 13.375 51.156 9.391 1 54.72 1 MET B O 1
ATOM 2951 N N . SER B 1 2 ? 13.102 48.969 9.945 1 65 2 SER B N 1
ATOM 2952 C CA . SER B 1 2 ? 13.148 48.5 8.562 1 65 2 SER B CA 1
ATOM 2953 C C . SER B 1 2 ? 11.945 49 7.77 1 65 2 SER B C 1
ATOM 2955 O O . SER B 1 2 ? 10.93 49.406 8.344 1 65 2 SER B O 1
ATOM 2957 N N . LEU B 1 3 ? 12.172 49.156 6.465 1 64.62 3 LEU B N 1
ATOM 2958 C CA . LEU B 1 3 ? 11.102 49.562 5.562 1 64.62 3 LEU B CA 1
ATOM 2959 C C . LEU B 1 3 ? 9.852 48.719 5.777 1 64.62 3 LEU B C 1
ATOM 2961 O O . LEU B 1 3 ? 8.734 49.25 5.695 1 64.62 3 LEU B O 1
ATOM 2965 N N . SER B 1 4 ? 10.07 47.469 6.074 1 70.12 4 SER B N 1
ATOM 2966 C CA . SER B 1 4 ? 8.969 46.562 6.375 1 70.12 4 SER B CA 1
ATOM 2967 C C . SER B 1 4 ? 8.25 47 7.66 1 70.12 4 SER B C 1
ATOM 2969 O O . SER B 1 4 ? 7.023 46.938 7.73 1 70.12 4 SER B O 1
ATOM 2971 N N . ASP B 1 5 ? 8.891 47.5 8.602 1 70 5 ASP B N 1
ATOM 2972 C CA . ASP B 1 5 ? 8.297 47.938 9.867 1 70 5 ASP B CA 1
ATOM 2973 C C . ASP B 1 5 ? 7.461 49.188 9.672 1 70 5 ASP B C 1
ATOM 2975 O O . ASP B 1 5 ? 6.391 49.344 10.273 1 70 5 ASP B O 1
ATOM 2979 N N . ALA B 1 6 ? 8.055 50.125 8.82 1 73 6 ALA B N 1
ATOM 2980 C CA . ALA B 1 6 ? 7.352 51.375 8.547 1 73 6 ALA B CA 1
ATOM 2981 C C . ALA B 1 6 ? 6.047 51.125 7.805 1 73 6 ALA B C 1
ATOM 2983 O O . ALA B 1 6 ? 5.016 51.719 8.125 1 73 6 ALA B O 1
ATOM 2984 N N . TYR B 1 7 ? 6.207 50.219 6.906 1 78.75 7 TYR B N 1
ATOM 2985 C CA . TYR B 1 7 ? 5.02 49.844 6.133 1 78.75 7 TYR B CA 1
ATOM 2986 C C . TYR B 1 7 ? 3.959 49.219 7.027 1 78.75 7 TYR B C 1
ATOM 2988 O O . TYR B 1 7 ? 2.787 49.594 6.969 1 78.75 7 TYR B O 1
ATOM 2996 N N . ASN B 1 8 ? 4.285 48.344 7.867 1 80.5 8 ASN B N 1
ATOM 2997 C CA . ASN B 1 8 ? 3.354 47.688 8.773 1 80.5 8 ASN B CA 1
ATOM 2998 C C . ASN B 1 8 ? 2.746 48.656 9.766 1 80.5 8 ASN B C 1
ATOM 3000 O O . ASN B 1 8 ? 1.573 48.562 10.125 1 80.5 8 ASN B O 1
ATOM 3004 N N . SER B 1 9 ? 3.582 49.625 10.164 1 75.44 9 SER B N 1
ATOM 3005 C CA . SER B 1 9 ? 3.076 50.625 11.078 1 75.44 9 SER B CA 1
ATOM 3006 C C . SER B 1 9 ? 2.01 51.5 10.406 1 75.44 9 SER B C 1
ATOM 3008 O O . SER B 1 9 ? 0.985 51.812 11.016 1 75.44 9 SER B O 1
ATOM 3010 N N . ALA B 1 10 ? 2.268 51.812 9.188 1 77.94 10 ALA B N 1
ATOM 3011 C CA . ALA B 1 10 ? 1.3 52.625 8.438 1 77.94 10 ALA B CA 1
ATOM 3012 C C . ALA B 1 10 ? 0.012 51.844 8.195 1 77.94 10 ALA B C 1
ATOM 3014 O O . ALA B 1 10 ? -1.087 52.375 8.359 1 77.94 10 ALA B O 1
ATOM 3015 N N . LYS B 1 11 ? 0.222 50.812 7.82 1 79.44 11 LYS B N 1
ATOM 3016 C CA . LYS B 1 11 ? -0.941 49.969 7.555 1 79.44 11 LYS B CA 1
ATOM 3017 C C . LYS B 1 11 ? -1.778 49.781 8.812 1 79.44 11 LYS B C 1
ATOM 3019 O O . LYS B 1 11 ? -3.01 49.781 8.758 1 79.44 11 LYS B O 1
ATOM 3024 N N . ARG B 1 12 ? -1.187 49.594 9.852 1 78.69 12 ARG B N 1
ATOM 3025 C CA . ARG B 1 12 ? -1.873 49.406 11.125 1 78.69 12 ARG B CA 1
ATOM 3026 C C . ARG B 1 12 ? -2.65 50.688 11.492 1 78.69 12 ARG B C 1
ATOM 3028 O O . ARG B 1 12 ? -3.754 50.594 12.039 1 78.69 12 ARG B O 1
ATOM 3035 N N . ALA B 1 13 ? -2.07 51.688 11.234 1 82.06 13 ALA B N 1
ATOM 3036 C CA . ALA B 1 13 ? -2.676 52.969 11.586 1 82.06 13 ALA B CA 1
ATOM 3037 C C . ALA B 1 13 ? -3.982 53.188 10.828 1 82.06 13 ALA B C 1
ATOM 3039 O O . ALA B 1 13 ? -4.879 53.875 11.312 1 82.06 13 ALA B O 1
ATOM 3040 N N . ILE B 1 14 ? -4.09 52.5 9.758 1 82.88 14 ILE B N 1
ATOM 3041 C CA . ILE B 1 14 ? -5.281 52.75 8.953 1 82.88 14 ILE B CA 1
ATOM 3042 C C . ILE B 1 14 ? -6.25 51.594 9.094 1 82.88 14 ILE B C 1
ATOM 3044 O O . ILE B 1 14 ? -7.352 51.625 8.539 1 82.88 14 ILE B O 1
ATOM 3048 N N . SER B 1 15 ? -5.832 50.625 9.734 1 85.75 15 SER B N 1
ATOM 3049 C CA . SER B 1 15 ? -6.68 49.438 9.922 1 85.75 15 SER B CA 1
ATOM 3050 C C . SER B 1 15 ? -7.75 49.719 10.977 1 85.75 15 SER B C 1
ATOM 3052 O O . SER B 1 15 ? -7.523 50.438 11.93 1 85.75 15 SER B O 1
ATOM 3054 N N . SER B 1 16 ? -8.906 49.094 10.773 1 87.69 16 SER B N 1
ATOM 3055 C CA . SER B 1 16 ? -9.969 49.188 11.773 1 87.69 16 SER B CA 1
ATOM 3056 C C . SER B 1 16 ? -9.742 48.188 12.906 1 87.69 16 SER B C 1
ATOM 3058 O O . SER B 1 16 ? -10.5 48.188 13.883 1 87.69 16 SER B O 1
ATOM 3060 N N . ALA B 1 17 ? -8.734 47.344 12.742 1 90.25 17 ALA B N 1
ATOM 3061 C CA . ALA B 1 17 ? -8.422 46.375 13.789 1 90.25 17 ALA B CA 1
ATOM 3062 C C . ALA B 1 17 ? -7.902 47.094 15.047 1 90.25 17 ALA B C 1
ATOM 3064 O O . ALA B 1 17 ? -7.289 48.156 14.961 1 90.25 17 ALA B O 1
ATOM 3065 N N . PRO B 1 18 ? -8.203 46.469 16.203 1 92.25 18 PRO B N 1
ATOM 3066 C CA . PRO B 1 18 ? -7.555 46.969 17.406 1 92.25 18 PRO B CA 1
ATOM 3067 C C . PRO B 1 18 ? -6.031 46.938 17.328 1 92.25 18 PRO B C 1
ATOM 3069 O O . PRO B 1 18 ? -5.473 46.312 16.438 1 92.25 18 PRO B O 1
ATOM 3072 N N . PRO B 1 19 ? -5.418 47.719 18.344 1 92.25 19 PRO B N 1
ATOM 3073 C CA . PRO B 1 19 ? -3.959 47.625 18.406 1 92.25 19 PRO B CA 1
ATOM 3074 C C . PRO B 1 19 ? -3.459 46.188 18.453 1 92.25 19 PRO B C 1
ATOM 3076 O O . PRO B 1 19 ? -4.098 45.312 19.062 1 92.25 19 PRO B O 1
ATOM 3079 N N . ASN B 1 20 ? -2.314 45.938 17.844 1 93.12 20 ASN B N 1
ATOM 3080 C CA . ASN B 1 20 ? -1.848 44.562 17.641 1 93.12 20 ASN B CA 1
ATOM 3081 C C . ASN B 1 20 ? -1.336 43.938 18.938 1 93.12 20 ASN B C 1
ATOM 3083 O O . ASN B 1 20 ? -0.912 42.781 18.953 1 93.12 20 ASN B O 1
ATOM 3087 N N . ASN B 1 21 ? -1.398 44.688 20.031 1 94.56 21 ASN B N 1
ATOM 3088 C CA . ASN B 1 21 ? -1.07 44.125 21.344 1 94.56 21 ASN B CA 1
ATOM 3089 C C . ASN B 1 21 ? -2.299 44.031 22.25 1 94.56 21 ASN B C 1
ATOM 3091 O O . ASN B 1 21 ? -2.184 43.719 23.438 1 94.56 21 ASN B O 1
ATOM 3095 N N . SER B 1 22 ? -3.426 44.406 21.719 1 96.5 22 SER B N 1
ATOM 3096 C CA . SER B 1 22 ? -4.684 44.25 22.438 1 96.5 22 SER B CA 1
ATOM 3097 C C . SER B 1 22 ? -5.297 42.875 22.188 1 96.5 22 SER B C 1
ATOM 3099 O O . SER B 1 22 ? -6.379 42.75 21.609 1 96.5 22 SER B O 1
ATOM 3101 N N . TYR B 1 23 ? -4.617 41.906 22.703 1 98.25 23 TYR B N 1
ATOM 3102 C CA . TYR B 1 23 ? -4.98 40.5 22.438 1 98.25 23 TYR B CA 1
ATOM 3103 C C . TYR B 1 23 ? -6.367 40.188 23 1 98.25 23 TYR B C 1
ATOM 3105 O O . TYR B 1 23 ? -6.723 40.625 24.078 1 98.25 23 TYR B O 1
ATOM 3113 N N . LEU B 1 24 ? -7.133 39.5 22.266 1 98.25 24 LEU B N 1
ATOM 3114 C CA . LEU B 1 24 ? -8.484 39.094 22.641 1 98.25 24 LEU B CA 1
ATOM 3115 C C . LEU B 1 24 ? -8.484 37.688 23.25 1 98.25 24 LEU B C 1
ATOM 3117 O O . LEU B 1 24 ? -7.805 36.781 22.75 1 98.25 24 LEU B O 1
ATOM 3121 N N . ARG B 1 25 ? -9.273 37.531 24.266 1 98.44 25 ARG B N 1
ATOM 3122 C CA . ARG B 1 25 ? -9.383 36.219 24.891 1 98.44 25 ARG B CA 1
ATOM 3123 C C . ARG B 1 25 ? -10.023 35.219 23.938 1 98.44 25 ARG B C 1
ATOM 3125 O O . ARG B 1 25 ? -10.938 35.531 23.188 1 98.44 25 ARG B O 1
ATOM 3132 N N . TRP B 1 26 ? -9.625 33.906 24.109 1 98.25 26 TRP B N 1
ATOM 3133 C CA . TRP B 1 26 ? -10.055 32.844 23.188 1 98.25 26 TRP B CA 1
ATOM 3134 C C . TRP B 1 26 ? -11.555 32.625 23.297 1 98.25 26 TRP B C 1
ATOM 3136 O O . TRP B 1 26 ? -12.18 32.156 22.344 1 98.25 26 TRP B O 1
ATOM 3146 N N . ASP B 1 27 ? -12.148 32.844 24.406 1 97.88 27 ASP B N 1
ATOM 3147 C CA . ASP B 1 27 ? -13.562 32.562 24.656 1 97.88 27 ASP B CA 1
ATOM 3148 C C . ASP B 1 27 ? -14.398 33.844 24.594 1 97.88 27 ASP B C 1
A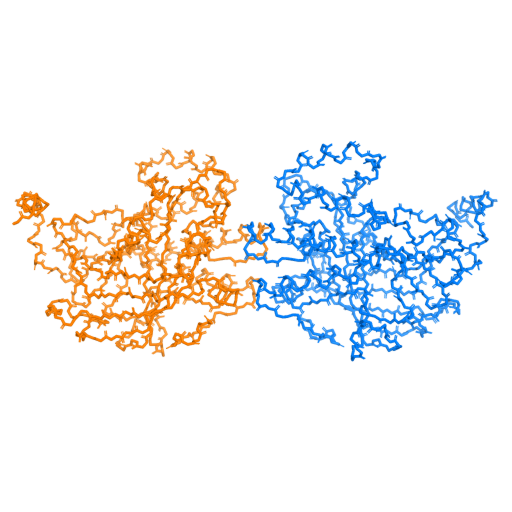TOM 3150 O O . ASP B 1 27 ? -15.516 33.906 25.094 1 97.88 27 ASP B O 1
ATOM 3154 N N . ALA B 1 28 ? -13.797 34.906 24.094 1 98.06 28 ALA B N 1
ATOM 3155 C CA . ALA B 1 28 ? -14.547 36.125 23.906 1 98.06 28 ALA B CA 1
ATOM 3156 C C . ALA B 1 28 ? -15.688 35.938 22.922 1 98.06 28 ALA B C 1
ATOM 3158 O O . ALA B 1 28 ? -15.648 35.062 22.078 1 98.06 28 ALA B O 1
ATOM 3159 N N . PRO B 1 29 ? -16.781 36.781 23.094 1 96.69 29 PRO B N 1
ATOM 3160 C CA . PRO B 1 29 ? -17.875 36.719 22.141 1 96.69 29 PRO B CA 1
ATOM 3161 C C . PRO B 1 29 ? -17.422 36.875 20.688 1 96.69 29 PRO B C 1
ATOM 3163 O O . PRO B 1 29 ? -16.609 37.75 20.391 1 96.69 29 PRO B O 1
ATOM 3166 N N . GLY B 1 30 ? -17.844 35.938 19.875 1 96.31 30 GLY B N 1
ATOM 3167 C CA . GLY B 1 30 ? -17.578 36.062 18.453 1 96.31 30 GLY B CA 1
ATOM 3168 C C . GLY B 1 30 ? -16.391 35.219 18 1 96.31 30 GLY B C 1
ATOM 3169 O O . GLY B 1 30 ? -16.219 35 16.797 1 96.31 30 GLY B O 1
ATOM 3170 N N . VAL B 1 31 ? -15.531 34.844 18.906 1 97.88 31 VAL B N 1
ATOM 3171 C CA . VAL B 1 31 ? -14.359 34.062 18.531 1 97.88 31 VAL B CA 1
ATOM 3172 C C . VAL B 1 31 ? -14.797 32.688 18.031 1 97.88 31 VAL B C 1
ATOM 3174 O O . VAL B 1 31 ? -14.328 32.219 17 1 97.88 31 VAL B O 1
ATOM 3177 N N . GLU B 1 32 ? -15.688 32.062 18.719 1 97.81 32 GLU B N 1
ATOM 3178 C CA . GLU B 1 32 ? -16.297 30.812 18.297 1 97.81 32 GLU B CA 1
ATOM 3179 C C . GLU B 1 32 ? -17.797 30.969 18.094 1 97.81 32 GLU B C 1
ATOM 3181 O O . GLU B 1 32 ? -18.469 31.656 18.859 1 97.81 32 GLU B O 1
ATOM 3186 N N . ALA B 1 33 ? -18.266 30.328 17.047 1 96.62 33 ALA B N 1
ATOM 3187 C CA . ALA B 1 33 ? -19.688 30.328 16.75 1 96.62 33 ALA B CA 1
ATOM 3188 C C . ALA B 1 33 ? -20.141 28.984 16.188 1 96.62 33 ALA B C 1
ATOM 3190 O O . ALA B 1 33 ? -20.531 28.891 15.023 1 96.62 33 ALA B O 1
ATOM 3191 N N . PRO B 1 34 ? -20.125 27.984 17 1 96.88 34 PRO B N 1
ATOM 3192 C CA . PRO B 1 34 ? -20.562 26.672 16.516 1 96.88 34 PRO B CA 1
ATOM 3193 C C . PRO B 1 34 ? -22 26.672 16.016 1 96.88 34 PRO B C 1
ATOM 3195 O O . PRO B 1 34 ? -22.875 27.312 16.609 1 96.88 34 PRO B O 1
ATOM 3198 N N . LYS B 1 35 ? -22.203 26.016 14.953 1 96.38 35 LYS B N 1
ATOM 3199 C CA . LYS B 1 35 ? -23.547 25.844 14.391 1 96.38 35 LYS B CA 1
ATOM 3200 C C . LYS B 1 35 ? -24.219 24.594 14.945 1 96.38 35 LYS B C 1
ATOM 3202 O O . LYS B 1 35 ? -23.547 23.625 15.305 1 96.38 35 LYS B O 1
ATOM 3207 N N . PRO B 1 36 ? -25.547 24.625 15.008 1 95.81 36 PRO B N 1
ATOM 3208 C CA . PRO B 1 36 ? -26.266 23.484 15.586 1 95.81 36 PRO B CA 1
ATOM 3209 C C . PRO B 1 36 ? -26.078 22.203 14.773 1 95.81 36 PRO B C 1
ATOM 3211 O O . PRO B 1 36 ? -26.141 21.094 15.32 1 95.81 36 PRO B O 1
ATOM 3214 N N . ASN B 1 37 ? -25.828 22.266 13.516 1 96.5 37 ASN B N 1
ATOM 3215 C CA . ASN B 1 37 ? -25.781 21.078 12.672 1 96.5 37 ASN B CA 1
ATOM 3216 C C . ASN B 1 37 ? -24.359 20.641 12.375 1 96.5 37 ASN B C 1
ATOM 3218 O O . ASN B 1 37 ? -24.109 19.859 11.453 1 96.5 37 ASN B O 1
ATOM 3222 N N . GLU B 1 38 ? -23.422 21.125 13.117 1 98 38 GLU B N 1
ATOM 3223 C CA . GLU B 1 38 ? -22.016 20.844 12.805 1 98 38 GLU B CA 1
ATOM 3224 C C . GLU B 1 38 ? -21.703 19.359 12.969 1 98 38 GLU B C 1
ATOM 3226 O O . GLU B 1 38 ? -20.938 18.797 12.18 1 98 38 GLU B O 1
ATOM 3231 N N . ALA B 1 39 ? -22.297 18.75 13.961 1 97.62 39 ALA B N 1
ATOM 3232 C CA . ALA B 1 39 ? -22.031 17.328 14.188 1 97.62 39 ALA B CA 1
ATOM 3233 C C . ALA B 1 39 ? -22.484 16.5 12.992 1 97.62 39 ALA B C 1
ATOM 3235 O O . ALA B 1 39 ? -21.75 15.617 12.531 1 97.62 39 ALA B O 1
ATOM 3236 N N . GLU B 1 40 ? -23.656 16.766 12.523 1 98.38 40 GLU B N 1
ATOM 3237 C CA . GLU B 1 40 ? -24.172 16.047 11.359 1 98.38 40 GLU B CA 1
ATOM 3238 C C . GLU B 1 40 ? -23.328 16.328 10.117 1 98.38 40 GLU B C 1
ATOM 3240 O O . GLU B 1 40 ? -23.031 15.406 9.352 1 98.38 40 GLU B O 1
ATOM 3245 N N . THR B 1 41 ? -23 17.562 9.953 1 98.75 41 THR B N 1
ATOM 3246 C CA . THR B 1 41 ? -22.188 17.953 8.805 1 98.75 41 THR B CA 1
ATOM 3247 C C . THR B 1 41 ? -20.812 17.297 8.875 1 98.75 41 THR B C 1
ATOM 3249 O O . THR B 1 41 ? -20.312 16.797 7.867 1 98.75 41 THR B O 1
ATOM 3252 N N . ALA B 1 42 ? -20.219 17.281 10.023 1 98.75 42 ALA B N 1
ATOM 3253 C CA . ALA B 1 42 ? -18.922 16.625 10.211 1 98.75 42 ALA B CA 1
ATOM 3254 C C . ALA B 1 42 ? -19 15.141 9.859 1 98.75 42 ALA B C 1
ATOM 3256 O O . ALA B 1 42 ? -18.109 14.602 9.219 1 98.75 42 ALA B O 1
ATOM 3257 N N . LYS B 1 43 ? -20.062 14.492 10.25 1 98.69 43 LYS B N 1
ATOM 3258 C CA . LYS B 1 43 ? -20.25 13.078 9.93 1 98.69 43 LYS B CA 1
ATOM 3259 C C . LYS B 1 43 ? -20.328 12.867 8.422 1 98.69 43 LYS B C 1
ATOM 3261 O O . LYS B 1 43 ? -19.719 11.93 7.895 1 98.69 43 LYS B O 1
ATOM 3266 N N . LYS B 1 44 ? -21.062 13.75 7.742 1 98.81 44 LYS B N 1
ATOM 3267 C CA . LYS B 1 44 ? -21.172 13.664 6.289 1 98.81 44 LYS B CA 1
ATOM 3268 C C . LYS B 1 44 ? -19.797 13.828 5.633 1 98.81 44 LYS B C 1
ATOM 3270 O O . LYS B 1 44 ? -19.484 13.133 4.664 1 98.81 44 LYS B O 1
ATOM 3275 N N . ILE B 1 45 ? -19.031 14.727 6.125 1 98.81 45 ILE B N 1
ATOM 3276 C CA . ILE B 1 45 ? -17.688 14.938 5.605 1 98.81 45 ILE B CA 1
ATOM 3277 C C . ILE B 1 45 ? -16.844 13.688 5.836 1 98.81 45 ILE B C 1
ATOM 3279 O O . ILE B 1 45 ? -16.141 13.227 4.934 1 98.81 45 ILE B O 1
ATOM 3283 N N . GLY B 1 46 ? -16.922 13.148 7.07 1 98.75 46 GLY B N 1
ATOM 3284 C CA . GLY B 1 46 ? -16.219 11.922 7.379 1 98.75 46 GLY B CA 1
ATOM 3285 C C . GLY B 1 46 ? -16.578 10.773 6.457 1 98.75 46 GLY B C 1
ATOM 3286 O O . GLY B 1 46 ? -15.703 10.031 6.008 1 98.75 46 GLY B O 1
ATOM 3287 N N . GLU B 1 47 ? -17.812 10.617 6.137 1 98.81 47 GLU B N 1
ATOM 3288 C CA . GLU B 1 47 ? -18.281 9.578 5.223 1 98.81 47 GLU B CA 1
ATOM 3289 C C . GLU B 1 47 ? -17.734 9.797 3.814 1 98.81 47 GLU B C 1
ATOM 3291 O O . GLU B 1 47 ? -17.344 8.844 3.137 1 98.81 47 GLU B O 1
ATOM 3296 N N . THR B 1 48 ? -17.797 11.039 3.434 1 98.75 48 THR B N 1
ATOM 3297 C CA . THR B 1 48 ? -17.234 11.391 2.131 1 98.75 48 THR B CA 1
ATOM 3298 C C . THR B 1 48 ? -15.758 11.047 2.062 1 98.75 48 THR B C 1
ATOM 3300 O O . THR B 1 48 ? -15.297 10.453 1.086 1 98.75 48 THR B O 1
ATOM 3303 N N . MET B 1 49 ? -15.047 11.375 3.066 1 98.44 49 MET B N 1
ATOM 3304 C CA . MET B 1 49 ? -13.617 11.094 3.119 1 98.44 49 MET B CA 1
ATOM 3305 C C . MET B 1 49 ? -13.359 9.586 3.158 1 98.44 49 MET B C 1
ATOM 3307 O O . MET B 1 49 ? -12.406 9.102 2.545 1 98.44 49 MET B O 1
ATOM 3311 N N . ASN B 1 50 ? -14.203 8.852 3.828 1 98.69 50 ASN B N 1
ATOM 3312 C CA . ASN B 1 50 ? -14.094 7.395 3.828 1 98.69 50 ASN B CA 1
ATOM 3313 C C . ASN B 1 50 ? -14.25 6.82 2.422 1 98.69 50 ASN B C 1
ATOM 3315 O O . ASN B 1 50 ? -13.562 5.863 2.059 1 98.69 50 ASN B O 1
ATOM 3319 N N . ARG B 1 51 ? -15.156 7.359 1.679 1 98.12 51 ARG B N 1
ATOM 3320 C CA . ARG B 1 51 ? -15.328 6.898 0.304 1 98.12 51 ARG B CA 1
ATOM 3321 C C . ARG B 1 51 ? -14.094 7.215 -0.534 1 98.12 51 ARG B C 1
ATOM 3323 O O . ARG B 1 51 ? -13.688 6.41 -1.378 1 98.12 51 ARG B O 1
ATOM 3330 N N . MET B 1 52 ? -13.477 8.32 -0.302 1 97.88 52 MET B N 1
ATOM 3331 C CA . MET B 1 52 ? -12.242 8.648 -1.016 1 97.88 52 MET B CA 1
ATOM 3332 C C . MET B 1 52 ? -11.102 7.73 -0.591 1 97.88 52 MET B C 1
ATOM 3334 O O . MET B 1 52 ? -10.297 7.312 -1.422 1 97.88 52 MET B O 1
ATOM 3338 N N . GLN B 1 53 ? -11.055 7.426 0.695 1 98.12 53 GLN B N 1
ATOM 3339 C CA . GLN B 1 53 ? -10.094 6.43 1.158 1 98.12 53 GLN B CA 1
ATOM 3340 C C . GLN B 1 53 ? -10.32 5.082 0.481 1 98.12 53 GLN B C 1
ATOM 3342 O O . GLN B 1 53 ? -9.367 4.367 0.171 1 98.12 53 GLN B O 1
ATOM 3347 N N . GLN B 1 54 ? -11.586 4.754 0.26 1 97.12 54 GLN B N 1
ATOM 3348 C CA . GLN B 1 54 ? -11.898 3.506 -0.428 1 97.12 54 GLN B CA 1
ATOM 3349 C C . GLN B 1 54 ? -11.398 3.533 -1.87 1 97.12 54 GLN B C 1
ATOM 3351 O O . GLN B 1 54 ? -10.883 2.533 -2.373 1 97.12 54 GLN B O 1
ATOM 3356 N N . HIS B 1 55 ? -11.555 4.711 -2.512 1 95.56 55 HIS B N 1
ATOM 3357 C CA . HIS B 1 55 ? -11.008 4.855 -3.855 1 95.56 55 HIS B CA 1
ATOM 3358 C C . HIS B 1 55 ? -9.508 4.598 -3.871 1 95.56 55 HIS B C 1
ATOM 3360 O O . HIS B 1 55 ? -9 3.887 -4.746 1 95.56 55 HIS B O 1
ATOM 3366 N N . ASN B 1 56 ? -8.836 5.152 -2.916 1 96.38 56 ASN B N 1
ATOM 3367 C CA . ASN B 1 56 ? -7.402 4.91 -2.799 1 96.38 56 ASN B CA 1
ATOM 3368 C C . ASN B 1 56 ? -7.098 3.432 -2.572 1 96.38 56 ASN B C 1
ATOM 3370 O O . ASN B 1 56 ? -6.227 2.865 -3.232 1 96.38 56 ASN B O 1
ATOM 3374 N N . PHE B 1 57 ? -7.836 2.816 -1.691 1 96.94 57 PHE B N 1
ATOM 3375 C CA . PHE B 1 57 ? -7.625 1.401 -1.413 1 96.94 57 PHE B CA 1
ATOM 3376 C C . PHE B 1 57 ? -7.789 0.569 -2.68 1 96.94 57 PHE B C 1
ATOM 3378 O O . PHE B 1 57 ? -6.992 -0.331 -2.947 1 96.94 57 PHE B O 1
ATOM 3385 N N . ASP B 1 58 ? -8.805 0.887 -3.439 1 94.12 58 ASP B N 1
ATOM 3386 C CA . ASP B 1 58 ? -9.086 0.142 -4.664 1 94.12 58 ASP B CA 1
ATOM 3387 C C . ASP B 1 58 ? -7.953 0.307 -5.676 1 94.12 58 ASP B C 1
ATOM 3389 O O . ASP B 1 58 ? -7.617 -0.634 -6.398 1 94.12 58 ASP B O 1
ATOM 3393 N N . GLN B 1 59 ? -7.355 1.446 -5.656 1 93.88 59 GLN B N 1
ATOM 3394 C CA . GLN B 1 59 ? -6.301 1.733 -6.621 1 93.88 59 GLN B CA 1
ATOM 3395 C C . GLN B 1 59 ? -4.957 1.185 -6.145 1 93.88 59 GLN B C 1
ATOM 3397 O O . GLN B 1 59 ? -4.121 0.781 -6.957 1 93.88 59 GLN B O 1
ATOM 3402 N N . HIS B 1 60 ? -4.773 1.132 -4.84 1 96.12 60 HIS B N 1
ATOM 3403 C CA . HIS B 1 60 ? -3.418 0.912 -4.344 1 96.12 60 HIS B CA 1
ATOM 3404 C C . HIS B 1 60 ? -3.354 -0.324 -3.453 1 96.12 60 HIS B C 1
ATOM 3406 O O . HIS B 1 60 ? -2.264 -0.779 -3.096 1 96.12 60 HIS B O 1
ATOM 3412 N N . ARG B 1 61 ? -4.508 -0.858 -3.066 1 94.88 61 ARG B N 1
ATOM 3413 C CA . ARG B 1 61 ? -4.625 -2.051 -2.232 1 94.88 61 ARG B CA 1
ATOM 3414 C C . ARG B 1 61 ? -3.979 -1.832 -0.869 1 94.88 61 ARG B C 1
ATOM 3416 O O . ARG B 1 61 ? -3.475 -2.775 -0.257 1 94.88 61 ARG B O 1
ATOM 3423 N N . HIS B 1 62 ? -3.861 -0.697 -0.45 1 96.38 62 HIS B N 1
ATOM 3424 C CA . HIS B 1 62 ? -3.441 -0.201 0.855 1 96.38 62 HIS B CA 1
ATOM 3425 C C . HIS B 1 62 ? -4.203 1.063 1.236 1 96.38 62 HIS B C 1
ATOM 3427 O O . HIS B 1 62 ? -4.402 1.949 0.401 1 96.38 62 HIS B O 1
ATOM 3433 N N . ALA B 1 63 ? -4.695 1.076 2.494 1 96.94 63 ALA B N 1
ATOM 3434 C CA . ALA B 1 63 ? -5.457 2.24 2.943 1 96.94 63 ALA B CA 1
ATOM 3435 C C . ALA B 1 63 ? -4.527 3.32 3.494 1 96.94 63 ALA B C 1
ATOM 3437 O O . ALA B 1 63 ? -3.564 3.018 4.199 1 96.94 63 ALA B O 1
ATOM 3438 N N . TYR B 1 64 ? -4.848 4.535 3.15 1 97.31 64 TYR B N 1
ATOM 3439 C CA . TYR B 1 64 ? -4.09 5.699 3.596 1 97.31 64 TYR B CA 1
ATOM 3440 C C . TYR B 1 64 ? -4.965 6.637 4.418 1 97.31 64 TYR B C 1
ATOM 3442 O O . TYR B 1 64 ? -6.164 6.398 4.574 1 97.31 64 TYR B O 1
ATOM 3450 N N . ARG B 1 65 ? -4.324 7.645 4.98 1 97.31 65 ARG B N 1
ATOM 3451 C CA . ARG B 1 65 ? -5.051 8.734 5.617 1 97.31 65 ARG B CA 1
ATOM 3452 C C . ARG B 1 65 ? -5.93 9.477 4.613 1 97.31 65 ARG B C 1
ATOM 3454 O O . ARG B 1 65 ? -5.699 9.391 3.404 1 97.31 65 ARG B O 1
ATOM 3461 N N . ALA B 1 66 ? -6.902 10.164 5.176 1 96.69 66 ALA B N 1
ATOM 3462 C CA . ALA B 1 66 ? -7.844 10.859 4.301 1 96.69 66 ALA B CA 1
ATOM 3463 C C . ALA B 1 66 ? -7.16 12.008 3.566 1 96.69 66 ALA B C 1
ATOM 3465 O O . ALA B 1 66 ? -7.555 12.367 2.453 1 96.69 66 ALA B O 1
ATOM 3466 N N . THR B 1 67 ? -6.266 12.633 4.219 1 96.06 67 THR B N 1
ATOM 3467 C CA . THR B 1 67 ? -5.375 13.625 3.623 1 96.06 67 THR B CA 1
ATOM 3468 C C . THR B 1 67 ? -3.932 13.383 4.055 1 96.06 67 THR B C 1
ATOM 3470 O O . THR B 1 67 ? -3.65 12.445 4.805 1 96.06 67 THR B O 1
ATOM 3473 N N . HIS B 1 68 ? -3.043 14.195 3.42 1 97.31 68 HIS B N 1
ATOM 3474 C CA . HIS B 1 68 ? -1.62 14 3.676 1 97.31 68 HIS B CA 1
ATOM 3475 C C . HIS B 1 68 ? -1.207 12.555 3.418 1 97.31 68 HIS B C 1
ATOM 3477 O O . HIS B 1 68 ? -0.537 11.945 4.25 1 97.31 68 HIS B O 1
ATOM 3483 N N . VAL B 1 69 ? -1.622 12.117 2.289 1 96.69 69 VAL B N 1
ATOM 3484 C CA . VAL B 1 69 ? -1.552 10.695 1.956 1 96.69 69 VAL B CA 1
ATOM 3485 C C . VAL B 1 69 ? -0.096 10.289 1.738 1 96.69 69 VAL B C 1
ATOM 3487 O O . VAL B 1 69 ? 0.32 9.203 2.152 1 96.69 69 VAL B O 1
ATOM 3490 N N . LYS B 1 70 ? 0.7 11.141 1.17 1 97.06 70 LYS B N 1
ATOM 3491 C CA . LYS B 1 70 ? 2.045 10.773 0.737 1 97.06 70 LYS B CA 1
ATOM 3492 C C . LYS B 1 70 ? 3.1 11.32 1.693 1 97.06 70 LYS B C 1
ATOM 3494 O O . LYS B 1 70 ? 3.285 12.539 1.79 1 97.06 70 LYS B O 1
ATOM 3499 N N . THR B 1 71 ? 3.822 10.43 2.375 1 98.06 71 THR B N 1
ATOM 3500 C CA . THR B 1 71 ? 4.922 10.797 3.258 1 98.06 71 THR B CA 1
ATOM 3501 C C . THR B 1 71 ? 6.16 11.188 2.449 1 98.06 71 THR B C 1
ATOM 3503 O O . THR B 1 71 ? 6.527 10.492 1.498 1 98.06 71 THR B O 1
ATOM 3506 N N . GLN B 1 72 ? 6.77 12.266 2.846 1 98.25 72 GLN B N 1
ATOM 3507 C CA . GLN B 1 7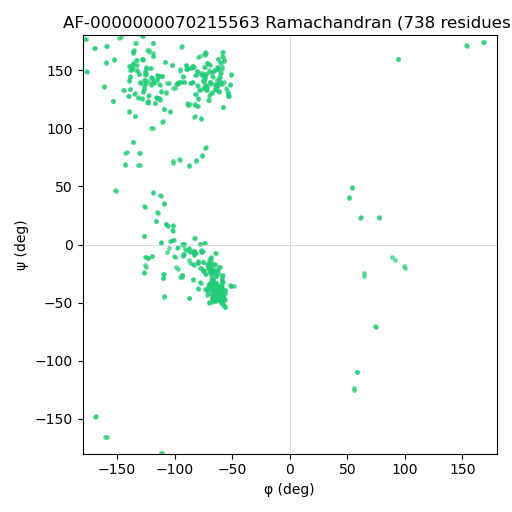2 ? 7.996 12.695 2.178 1 98.25 72 GLN B CA 1
ATOM 3508 C C . GLN B 1 72 ? 9.211 12.508 3.082 1 98.25 72 GLN B C 1
ATOM 3510 O O . GLN B 1 72 ? 10.328 12.32 2.596 1 98.25 72 GLN B O 1
ATOM 3515 N N . GLY B 1 73 ? 9.055 12.578 4.32 1 98.31 73 GLY B N 1
ATOM 3516 C CA . GLY B 1 73 ? 10.102 12.383 5.309 1 98.31 73 GLY B CA 1
ATOM 3517 C C . GLY B 1 73 ? 9.594 12.438 6.734 1 98.31 73 GLY B C 1
ATOM 3518 O O . GLY B 1 73 ? 8.617 13.125 7.023 1 98.31 73 GLY B O 1
ATOM 3519 N N . ILE B 1 74 ? 10.211 11.695 7.633 1 98.81 74 ILE B N 1
ATOM 3520 C CA . ILE B 1 74 ? 9.898 11.664 9.055 1 98.81 74 ILE B CA 1
ATOM 3521 C C . ILE B 1 74 ? 11.164 11.891 9.875 1 98.81 74 ILE B C 1
ATOM 3523 O O . ILE B 1 74 ? 12.148 11.164 9.711 1 98.81 74 ILE B O 1
ATOM 3527 N N . VAL B 1 75 ? 11.125 12.852 10.719 1 98.88 75 VAL B N 1
ATOM 3528 C CA . VAL B 1 75 ? 12.344 13.242 11.422 1 98.88 75 VAL B CA 1
ATOM 3529 C C . VAL B 1 75 ? 12.062 13.391 12.914 1 98.88 75 VAL B C 1
ATOM 3531 O O . VAL B 1 75 ? 10.914 13.609 13.312 1 98.88 75 VAL B O 1
ATOM 3534 N N . LYS B 1 76 ? 13.086 13.219 13.766 1 98.81 76 LYS B N 1
ATOM 3535 C CA . LYS B 1 76 ? 13.07 13.398 15.219 1 98.81 76 LYS B CA 1
ATOM 3536 C C . LYS B 1 76 ? 13.977 14.555 15.641 1 98.81 76 LYS B C 1
ATOM 3538 O O . LYS B 1 76 ? 15.016 14.789 15.016 1 98.81 76 LYS B O 1
ATOM 3543 N N . GLY B 1 77 ? 13.547 15.234 16.641 1 98.81 77 GLY B N 1
ATOM 3544 C CA . GLY B 1 77 ? 14.352 16.344 17.094 1 98.81 77 GLY B CA 1
ATOM 3545 C C . GLY B 1 77 ? 13.898 16.906 18.438 1 98.81 77 GLY B C 1
ATOM 3546 O O . GLY B 1 77 ? 13.484 16.156 19.328 1 98.81 77 GLY B O 1
ATOM 3547 N N . LYS B 1 78 ? 14.109 18.25 18.547 1 98.81 78 LYS B N 1
ATOM 3548 C CA . LYS B 1 78 ? 13.797 18.922 19.812 1 98.81 78 LYS B CA 1
ATOM 3549 C C . LYS B 1 78 ? 13.133 20.266 19.562 1 98.81 78 LYS B C 1
ATOM 3551 O O . LYS B 1 78 ? 13.453 20.953 18.578 1 98.81 78 LYS B O 1
ATOM 3556 N N . MET B 1 79 ? 12.273 20.547 20.406 1 98.88 79 MET B N 1
ATOM 3557 C CA . MET B 1 79 ? 11.711 21.906 20.484 1 98.88 79 MET B CA 1
ATOM 3558 C C . MET B 1 79 ? 12.141 22.594 21.781 1 98.88 79 MET B C 1
ATOM 3560 O O . MET B 1 79 ? 12.008 22.016 22.859 1 98.88 79 MET B O 1
ATOM 3564 N N . THR B 1 80 ? 12.594 23.766 21.688 1 98.88 80 THR B N 1
ATOM 3565 C CA . THR B 1 80 ? 13.031 24.531 22.844 1 98.88 80 THR B CA 1
ATOM 3566 C C . THR B 1 80 ? 12.266 25.844 22.938 1 98.88 80 THR B C 1
ATOM 3568 O O . THR B 1 80 ? 12.328 26.672 22.031 1 98.88 80 THR B O 1
ATOM 3571 N N . VAL B 1 81 ? 11.617 26.047 24.078 1 98.81 81 VAL B N 1
ATOM 3572 C CA . VAL B 1 81 ? 10.945 27.312 24.344 1 98.81 81 VAL B CA 1
ATOM 3573 C C . VAL B 1 81 ? 11.984 28.422 24.531 1 98.81 81 VAL B C 1
ATOM 3575 O O . VAL B 1 81 ? 13 28.219 25.188 1 98.81 81 VAL B O 1
ATOM 3578 N N . LEU B 1 82 ? 11.68 29.578 23.938 1 98.5 82 LEU B N 1
ATOM 3579 C CA . LEU B 1 82 ? 12.625 30.688 24.078 1 98.5 82 LEU B CA 1
ATOM 3580 C C . LEU B 1 82 ? 12.859 31 25.547 1 98.5 82 LEU B C 1
ATOM 3582 O O . LEU B 1 82 ? 11.914 31.062 26.344 1 98.5 82 LEU B O 1
ATOM 3586 N N . PRO B 1 83 ? 14.102 31.297 25.969 1 97.81 83 PRO B N 1
ATOM 3587 C CA . PRO B 1 83 ? 14.406 31.531 27.375 1 97.81 83 PRO B CA 1
ATOM 3588 C C . PRO B 1 83 ? 13.883 32.875 27.875 1 97.81 83 PRO B C 1
ATOM 3590 O O . PRO B 1 83 ? 13.656 33.031 29.078 1 97.81 83 PRO B O 1
ATOM 3593 N N . ASP B 1 84 ? 13.695 33.875 27.062 1 96.94 84 ASP B N 1
ATOM 3594 C CA . ASP B 1 84 ? 13.227 35.188 27.453 1 96.94 84 ASP B CA 1
ATOM 3595 C C . ASP B 1 84 ? 11.828 35.469 26.906 1 96.94 84 ASP B C 1
ATOM 3597 O O . ASP B 1 84 ? 11.531 36.594 26.453 1 96.94 84 ASP B O 1
ATOM 3601 N N . LEU B 1 85 ? 11.062 34.5 26.984 1 97.81 85 LEU B N 1
ATOM 3602 C CA . LEU B 1 85 ? 9.711 34.625 26.438 1 97.81 85 LEU B CA 1
ATOM 3603 C C . LEU B 1 85 ? 8.867 35.562 27.281 1 97.81 85 LEU B C 1
ATOM 3605 O O . LEU B 1 85 ? 8.758 35.406 28.484 1 97.81 85 LEU B O 1
ATOM 3609 N N . PRO B 1 86 ? 8.312 36.594 26.656 1 97.44 86 PRO B N 1
ATOM 3610 C CA . PRO B 1 86 ? 7.469 37.5 27.406 1 97.44 86 PRO B CA 1
ATOM 3611 C C . PRO B 1 86 ? 6.297 36.812 28.094 1 97.44 86 PRO B C 1
ATOM 3613 O O . PRO B 1 86 ? 5.836 35.781 27.641 1 97.44 86 PRO B O 1
ATOM 3616 N N . ALA B 1 87 ? 5.738 37.438 29.125 1 97.25 87 ALA B N 1
ATOM 3617 C CA . ALA B 1 87 ? 4.738 36.812 30 1 97.25 87 ALA B CA 1
ATOM 3618 C C . ALA B 1 87 ? 3.482 36.438 29.234 1 97.25 87 ALA B C 1
ATOM 3620 O O . ALA B 1 87 ? 2.895 35.375 29.469 1 97.25 87 ALA B O 1
ATOM 3621 N N . HIS B 1 88 ? 3.051 37.312 28.297 1 97.25 88 HIS B N 1
ATOM 3622 C CA . HIS B 1 88 ? 1.796 37.062 27.609 1 97.25 88 HIS B CA 1
ATOM 3623 C C . HIS B 1 88 ? 1.919 35.875 26.656 1 97.25 88 HIS B C 1
ATOM 3625 O O . HIS B 1 88 ? 0.909 35.312 26.234 1 97.25 88 HIS B O 1
ATOM 3631 N N . LEU B 1 89 ? 3.146 35.438 26.359 1 98.62 89 LEU B N 1
ATOM 3632 C CA . LEU B 1 89 ? 3.387 34.312 25.453 1 98.62 89 LEU B CA 1
ATOM 3633 C C . LEU B 1 89 ? 3.662 33.031 26.234 1 98.62 89 LEU B C 1
ATOM 3635 O O . LEU B 1 89 ? 3.777 31.953 25.656 1 98.62 89 LEU B O 1
ATOM 3639 N N . GLN B 1 90 ? 3.855 33.125 27.516 1 98.38 90 GLN B N 1
ATOM 3640 C CA . GLN B 1 90 ? 4.07 31.953 28.359 1 98.38 90 GLN B CA 1
ATOM 3641 C C . GLN B 1 90 ? 2.76 31.219 28.625 1 98.38 90 GLN B C 1
ATOM 3643 O O . GLN B 1 90 ? 2.223 31.266 29.734 1 98.38 90 GLN B O 1
ATOM 3648 N N . GLN B 1 91 ? 2.303 30.484 27.656 1 97.12 91 GLN B N 1
ATOM 3649 C CA . GLN B 1 91 ? 1 29.828 27.656 1 97.12 91 GLN B CA 1
ATOM 3650 C C . GLN B 1 91 ? 1.132 28.344 27.359 1 97.12 91 GLN B C 1
ATOM 3652 O O . GLN B 1 91 ? 1.872 27.953 26.453 1 97.12 91 GLN B O 1
ATOM 3657 N N . GLY B 1 92 ? 0.382 27.438 28.078 1 96.06 92 GLY B N 1
ATOM 3658 C CA . GLY B 1 92 ? 0.326 26.016 27.781 1 96.06 92 GLY B CA 1
ATOM 3659 C C . GLY B 1 92 ? 1.691 25.359 27.766 1 96.06 92 GLY B C 1
ATOM 3660 O O . GLY B 1 92 ? 2.459 25.484 28.719 1 96.06 92 GLY B O 1
ATOM 3661 N N . LEU B 1 93 ? 1.954 24.719 26.625 1 95.75 93 LEU B N 1
ATOM 3662 C CA . LEU B 1 93 ? 3.197 24 26.391 1 95.75 93 LEU B CA 1
ATOM 3663 C C . LEU B 1 93 ? 4.398 24.938 26.484 1 95.75 93 LEU B C 1
ATOM 3665 O O . LEU B 1 93 ? 5.52 24.484 26.734 1 95.75 93 LEU B O 1
ATOM 3669 N N . PHE B 1 94 ? 4.18 26.219 26.359 1 98 94 PHE B N 1
ATOM 3670 C CA . PHE B 1 94 ? 5.25 27.203 26.281 1 98 94 PHE B CA 1
ATOM 3671 C C . PHE B 1 94 ? 5.34 28 27.578 1 98 94 PHE B C 1
ATOM 3673 O O . PHE B 1 94 ? 5.953 29.062 27.625 1 98 94 PHE B O 1
ATOM 3680 N N . LYS B 1 95 ? 4.77 27.516 28.594 1 97.19 95 LYS B N 1
ATOM 3681 C CA . LYS B 1 95 ? 4.617 28.25 29.859 1 97.19 95 LYS B CA 1
ATOM 3682 C C . LYS B 1 95 ? 5.969 28.453 30.531 1 97.19 95 LYS B C 1
ATOM 3684 O O . LYS B 1 95 ? 6.16 29.438 31.25 1 97.19 95 LYS B O 1
ATOM 3689 N N . THR B 1 96 ? 6.922 27.547 30.328 1 97.5 96 THR B N 1
ATOM 3690 C CA . THR B 1 96 ? 8.203 27.609 31.016 1 97.5 96 THR B CA 1
ATOM 3691 C C . THR B 1 96 ? 9.328 27.969 30.047 1 97.5 96 THR B C 1
ATOM 3693 O O . THR B 1 96 ? 9.797 27.109 29.297 1 97.5 96 THR B O 1
ATOM 3696 N N . PRO B 1 97 ? 9.82 29.219 30.141 1 9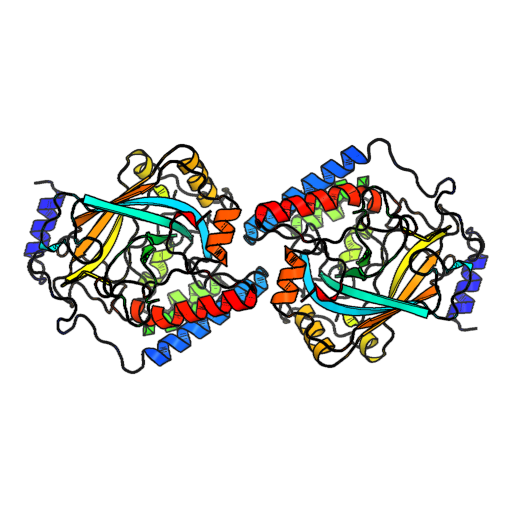8.06 97 PRO B N 1
ATOM 3697 C CA . PRO B 1 97 ? 10.93 29.609 29.266 1 98.06 97 PRO B CA 1
ATOM 3698 C C . PRO B 1 97 ? 12.133 28.656 29.391 1 98.06 97 PRO B C 1
ATOM 3700 O O . PRO B 1 97 ? 12.477 28.25 30.5 1 98.06 97 PRO B O 1
ATOM 3703 N N . GLY B 1 98 ? 12.695 28.266 28.25 1 97.94 98 GLY B N 1
ATOM 3704 C CA . GLY B 1 98 ? 13.898 27.453 28.219 1 97.94 98 GLY B CA 1
ATOM 3705 C C . GLY B 1 98 ? 13.609 25.953 28.25 1 97.94 98 GLY B C 1
ATOM 3706 O O . GLY B 1 98 ? 14.5 25.141 28 1 97.94 98 GLY B O 1
ATOM 3707 N N . GLU B 1 99 ? 12.422 25.562 28.5 1 98.12 99 GLU B N 1
ATOM 3708 C CA . GLU B 1 99 ? 12.062 24.156 28.531 1 98.12 99 GLU B CA 1
ATOM 3709 C C . GLU B 1 99 ? 12.266 23.5 27.156 1 98.12 99 GLU B C 1
ATOM 3711 O O . GLU B 1 99 ? 12.016 24.141 26.125 1 98.12 99 GLU B O 1
ATOM 3716 N N . THR B 1 100 ? 12.742 22.266 27.172 1 98.5 100 THR B N 1
ATOM 3717 C CA . THR B 1 100 ? 12.992 21.547 25.938 1 98.5 100 THR B CA 1
ATOM 3718 C C . THR B 1 100 ? 12.164 20.266 25.875 1 98.5 100 THR B C 1
ATOM 3720 O O . THR B 1 100 ? 12.023 19.562 26.875 1 98.5 100 THR B O 1
ATOM 3723 N N . TYR B 1 101 ? 11.609 19.969 24.75 1 98.62 101 TYR B N 1
ATOM 3724 C CA . TYR B 1 101 ? 10.789 18.781 24.516 1 98.62 101 TYR B CA 1
ATOM 3725 C C . TYR B 1 101 ? 11.32 17.984 23.328 1 98.62 101 TYR B C 1
ATOM 3727 O O . TYR B 1 101 ? 11.859 18.562 22.375 1 98.62 101 TYR B O 1
ATOM 3735 N N . ASP B 1 102 ? 11.156 16.625 23.375 1 98.81 102 ASP B N 1
ATOM 3736 C CA . ASP B 1 102 ? 11.375 15.797 22.188 1 98.81 102 ASP B CA 1
ATOM 3737 C C . ASP B 1 102 ? 10.234 15.953 21.188 1 98.81 102 ASP B C 1
ATOM 3739 O O . ASP B 1 102 ? 9.078 16.125 21.594 1 98.81 102 ASP B O 1
ATOM 3743 N N . VAL B 1 103 ? 10.57 15.93 19.922 1 98.81 103 VAL B N 1
ATOM 3744 C CA . VAL B 1 103 ? 9.531 16.016 18.906 1 98.81 103 VAL B CA 1
ATOM 3745 C C . VAL B 1 103 ? 9.805 15.008 17.797 1 98.81 103 VAL B C 1
ATOM 3747 O O . VAL B 1 103 ? 10.953 14.594 17.594 1 98.81 103 VAL B O 1
ATOM 3750 N N . ALA B 1 104 ? 8.805 14.523 17.141 1 98.81 104 ALA B N 1
ATOM 3751 C CA . ALA B 1 104 ? 8.82 13.836 15.852 1 98.81 104 ALA B CA 1
ATOM 3752 C C . ALA B 1 104 ? 7.906 14.531 14.852 1 98.81 104 ALA B C 1
ATOM 3754 O O . ALA B 1 104 ? 6.816 14.984 15.211 1 98.81 104 ALA B O 1
ATOM 3755 N N . ALA B 1 105 ? 8.344 14.617 13.602 1 98.81 105 ALA B N 1
ATOM 3756 C CA . ALA B 1 105 ? 7.574 15.336 12.594 1 98.81 105 ALA B CA 1
ATOM 3757 C C . ALA B 1 105 ? 7.578 14.586 11.266 1 98.81 105 ALA B C 1
ATOM 3759 O O . ALA B 1 105 ? 8.547 13.891 10.945 1 98.81 105 ALA B O 1
ATOM 3760 N N . ARG B 1 106 ? 6.516 14.734 10.508 1 98.81 106 ARG B N 1
ATOM 3761 C CA . ARG B 1 106 ? 6.379 14.156 9.18 1 98.81 106 ARG B CA 1
ATOM 3762 C C . ARG B 1 106 ? 6.086 15.227 8.141 1 98.81 106 ARG B C 1
ATOM 3764 O O . ARG B 1 106 ? 5.109 15.969 8.266 1 98.81 106 ARG B O 1
ATOM 3771 N N . TYR B 1 107 ? 6.992 15.305 7.098 1 98.75 107 TYR B N 1
ATOM 3772 C CA . TYR B 1 107 ? 6.684 16.031 5.871 1 98.75 107 TYR B CA 1
ATOM 3773 C C . TYR B 1 107 ? 5.809 15.203 4.945 1 98.75 107 TYR B C 1
ATOM 3775 O O . TYR B 1 107 ? 6.047 14.008 4.762 1 98.75 107 TYR B O 1
ATOM 3783 N N . ALA B 1 108 ? 4.777 15.883 4.359 1 98.31 108 ALA B N 1
ATOM 3784 C CA . ALA B 1 108 ? 3.875 15.078 3.531 1 98.31 108 ALA B CA 1
ATOM 3785 C C . ALA B 1 108 ? 3.232 15.93 2.439 1 98.31 108 ALA B C 1
ATOM 3787 O O . ALA B 1 108 ? 3.262 17.156 2.506 1 98.31 108 ALA B O 1
ATOM 3788 N N . ASN B 1 109 ? 2.74 15.211 1.372 1 97.5 109 ASN B N 1
ATOM 3789 C CA . ASN B 1 109 ? 1.799 15.828 0.44 1 97.5 109 ASN B CA 1
ATOM 3790 C C . ASN B 1 109 ? 0.385 15.859 1.012 1 97.5 109 ASN B C 1
ATOM 3792 O O . ASN B 1 109 ? -0.111 14.852 1.513 1 97.5 109 ASN B O 1
ATOM 3796 N N . GLU B 1 110 ? -0.291 16.906 0.96 1 97 110 GLU B N 1
ATOM 3797 C CA . GLU B 1 110 ? -1.579 17.141 1.61 1 97 110 GLU B CA 1
ATOM 3798 C C . GLU B 1 110 ? -2.709 16.453 0.845 1 97 110 GLU B C 1
ATOM 3800 O O . GLU B 1 110 ? -3.695 16.016 1.442 1 97 110 GLU B O 1
ATOM 3805 N N . PRO B 1 111 ? -2.684 16.312 -0.488 1 94.94 111 PRO B N 1
ATOM 3806 C CA . PRO B 1 111 ? -3.854 15.875 -1.256 1 94.94 111 PRO B CA 1
ATOM 3807 C C . PRO B 1 111 ? -4.375 14.516 -0.807 1 94.94 111 PRO B C 1
ATOM 3809 O O . PRO B 1 111 ? -3.652 13.758 -0.158 1 94.94 111 PRO B O 1
ATOM 3812 N N . VAL B 1 112 ? -5.57 14.297 -1.177 1 94.75 112 VAL B N 1
ATOM 3813 C CA . VAL B 1 112 ? -6.355 13.148 -0.737 1 94.75 112 VAL B CA 1
ATOM 3814 C C . VAL B 1 112 ? -5.93 11.906 -1.508 1 94.75 112 VAL B C 1
ATOM 3816 O O . VAL B 1 112 ? -6.496 10.82 -1.32 1 94.75 112 VAL B O 1
ATOM 3819 N N . PHE B 1 113 ? -4.961 11.977 -2.422 1 93.94 113 PHE B N 1
ATOM 3820 C CA . PHE B 1 113 ? -4.469 10.875 -3.24 1 93.94 113 PHE B CA 1
ATOM 3821 C C . PHE B 1 113 ? -2.943 10.883 -3.291 1 93.94 113 PHE B C 1
ATOM 3823 O O . PHE B 1 113 ? -2.307 11.836 -2.832 1 93.94 113 PHE B O 1
ATOM 3830 N N . LEU B 1 114 ? -2.336 9.82 -3.756 1 95.44 114 LEU B N 1
ATOM 3831 C CA . LEU B 1 114 ? -0.887 9.734 -3.906 1 95.44 114 LEU B CA 1
ATOM 3832 C C . LEU B 1 114 ? -0.408 10.586 -5.074 1 95.44 114 LEU B C 1
ATOM 3834 O O . LEU B 1 114 ? -0.074 10.062 -6.141 1 95.44 114 LEU B O 1
ATOM 3838 N N . GLN B 1 115 ? -0.231 11.812 -4.785 1 94.19 115 GLN B N 1
ATOM 3839 C CA . GLN B 1 115 ? 0.107 12.812 -5.793 1 94.19 115 GLN B CA 1
ATOM 3840 C C . GLN B 1 115 ? 1.55 12.656 -6.262 1 94.19 115 GLN B C 1
ATOM 3842 O O . GLN B 1 115 ? 2.465 12.539 -5.445 1 94.19 115 GLN B O 1
ATOM 3847 N N . ALA B 1 116 ? 1.77 12.727 -7.617 1 94.56 116 ALA B N 1
ATOM 3848 C CA . ALA B 1 116 ? 3.133 12.805 -8.133 1 94.56 116 ALA B CA 1
ATOM 3849 C C . ALA B 1 116 ? 3.793 14.125 -7.742 1 94.56 116 ALA B C 1
ATOM 3851 O O . ALA B 1 116 ? 3.154 15.172 -7.766 1 94.56 116 ALA B O 1
ATOM 3852 N N . ASP B 1 117 ? 5.07 14.086 -7.477 1 96.62 117 ASP B N 1
ATOM 3853 C CA . ASP B 1 117 ? 5.738 15.266 -6.93 1 96.62 117 ASP B CA 1
ATOM 3854 C C . ASP B 1 117 ? 5.875 16.359 -7.984 1 96.62 117 ASP B C 1
ATOM 3856 O O . ASP B 1 117 ? 6.125 17.516 -7.656 1 96.62 117 ASP B O 1
ATOM 3860 N N . GLN B 1 118 ? 5.707 16 -9.258 1 95.88 118 GLN B N 1
ATOM 3861 C CA . GLN B 1 118 ? 5.754 17 -10.32 1 95.88 118 GLN B CA 1
ATOM 3862 C C . GLN B 1 118 ? 4.543 17.922 -10.258 1 95.88 118 GLN B C 1
ATOM 3864 O O . GLN B 1 118 ? 4.578 19.031 -10.797 1 95.88 118 GLN B O 1
ATOM 3869 N N . GLU B 1 119 ? 3.51 17.422 -9.672 1 93.25 119 GLU B N 1
ATOM 3870 C CA . GLU B 1 119 ? 2.295 18.219 -9.547 1 93.25 119 GLU B CA 1
ATOM 3871 C C . GLU B 1 119 ? 2.381 19.188 -8.367 1 93.25 119 GLU B C 1
ATOM 3873 O O . GLU B 1 119 ? 2.688 18.766 -7.246 1 93.25 119 GLU B O 1
ATOM 3878 N N . PRO B 1 120 ? 2.076 20.438 -8.695 1 93.44 120 PRO B N 1
ATOM 3879 C CA . PRO B 1 120 ? 2.051 21.359 -7.559 1 93.44 120 PRO B CA 1
ATOM 3880 C C . PRO B 1 120 ? 0.874 21.109 -6.621 1 93.44 120 PRO B C 1
ATOM 3882 O O . PRO B 1 120 ? -0.162 20.594 -7.047 1 93.44 120 PRO B O 1
ATOM 3885 N N . GLY B 1 121 ? 1.047 21.5 -5.438 1 94.19 121 GLY B N 1
ATOM 3886 C CA . GLY B 1 121 ? 0.011 21.344 -4.43 1 94.19 121 GLY B CA 1
ATOM 3887 C C . GLY B 1 121 ? 0.504 21.609 -3.02 1 94.19 121 GLY B C 1
ATOM 3888 O O . GLY B 1 121 ? 1.685 21.891 -2.812 1 94.19 121 GLY B O 1
ATOM 3889 N N . PRO B 1 122 ? -0.443 21.578 -2.139 1 97.06 122 PRO B N 1
ATOM 3890 C CA . PRO B 1 122 ? -0.069 21.844 -0.749 1 97.06 122 PRO B CA 1
ATOM 3891 C C . PRO B 1 122 ? 0.767 20.719 -0.136 1 97.06 122 PRO B C 1
ATOM 3893 O O . PRO B 1 122 ? 0.544 19.547 -0.436 1 97.06 122 PRO B O 1
ATOM 3896 N N . ARG B 1 123 ? 1.765 21.172 0.631 1 98.25 123 ARG B N 1
ATOM 3897 C CA . ARG B 1 123 ? 2.613 20.281 1.427 1 98.25 123 ARG B CA 1
ATOM 3898 C C . ARG B 1 123 ? 2.43 20.547 2.918 1 98.25 123 ARG B C 1
ATOM 3900 O O . ARG B 1 123 ? 2.24 21.688 3.332 1 98.25 123 ARG B O 1
ATOM 3907 N N . GLY B 1 124 ? 2.449 19.453 3.664 1 97.88 124 GLY B N 1
ATOM 3908 C CA . GLY B 1 124 ? 2.162 19.594 5.082 1 97.88 124 GLY B CA 1
ATOM 3909 C C . GLY B 1 124 ? 3.273 19.078 5.973 1 97.88 124 GLY B C 1
ATOM 3910 O O . GLY B 1 124 ? 4.219 18.438 5.492 1 97.88 124 GLY B O 1
ATOM 3911 N N . LEU B 1 125 ? 3.172 19.406 7.195 1 98.69 125 LEU B N 1
ATOM 3912 C CA . LEU B 1 125 ? 4.027 18.922 8.266 1 98.69 125 LEU B CA 1
ATOM 3913 C C . LEU B 1 125 ? 3.217 18.641 9.531 1 98.69 125 LEU B C 1
ATOM 3915 O O . LEU B 1 125 ? 2.561 19.547 10.055 1 98.69 125 LEU B O 1
ATOM 3919 N N . GLY B 1 126 ? 3.137 17.375 9.914 1 98.5 126 GLY B N 1
ATOM 3920 C CA . GLY B 1 126 ? 2.604 17 11.211 1 98.5 126 GLY B CA 1
ATOM 3921 C C . GLY B 1 126 ? 3.68 16.766 12.25 1 98.5 126 GLY B C 1
ATOM 3922 O O . GLY B 1 126 ? 4.734 16.203 11.953 1 98.5 126 GLY B O 1
ATOM 3923 N N . MET B 1 127 ? 3.434 17.234 13.477 1 98.69 127 MET B N 1
ATOM 3924 C CA . MET B 1 127 ? 4.457 17.141 14.516 1 98.69 127 MET B CA 1
ATOM 3925 C C . MET B 1 127 ? 3.838 16.75 15.852 1 98.69 127 MET B C 1
ATOM 3927 O O . MET B 1 127 ? 2.826 17.312 16.266 1 98.69 127 MET B O 1
ATOM 3931 N N . ARG B 1 128 ? 4.422 15.836 16.5 1 98.5 128 ARG B N 1
ATOM 3932 C CA . ARG B 1 128 ? 4.098 15.5 17.891 1 98.5 128 ARG B CA 1
ATOM 3933 C C . ARG B 1 128 ? 5.195 15.961 18.844 1 98.5 128 ARG B C 1
ATOM 3935 O O . ARG B 1 128 ? 6.379 15.688 18.609 1 98.5 128 ARG B O 1
ATOM 3942 N N . VAL B 1 129 ? 4.766 16.594 19.797 1 98.69 129 VAL B N 1
ATOM 3943 C CA . VAL B 1 129 ? 5.633 16.969 20.906 1 98.69 129 VAL B CA 1
ATOM 3944 C C . VAL B 1 129 ? 5.426 16 22.078 1 98.69 129 VAL B C 1
ATOM 3946 O O . VAL B 1 129 ? 4.285 15.672 22.422 1 98.69 129 VAL B O 1
ATOM 3949 N N . PHE B 1 130 ? 6.527 15.523 22.688 1 98.25 130 PHE B N 1
ATOM 3950 C CA . PHE B 1 130 ? 6.465 14.531 23.75 1 98.25 130 PHE B CA 1
ATOM 3951 C C . PHE B 1 130 ? 6.805 15.164 25.109 1 98.25 130 PHE B C 1
ATOM 3953 O O . PHE B 1 130 ? 7.469 16.203 25.156 1 98.25 130 PHE B O 1
ATOM 3960 N N . GLY B 1 131 ? 6.344 14.516 26.141 1 95.94 131 GLY B N 1
ATOM 3961 C CA . GLY B 1 131 ? 6.691 14.922 27.484 1 95.94 131 GLY B CA 1
ATOM 3962 C C . GLY B 1 131 ? 5.93 16.141 27.969 1 95.94 131 GLY B C 1
ATOM 3963 O O . GLY B 1 131 ? 6.422 16.906 28.797 1 95.94 131 GLY B O 1
ATOM 3964 N N . VAL B 1 132 ? 4.844 16.391 27.406 1 95 132 VAL B N 1
ATOM 3965 C CA . VAL B 1 132 ? 4.078 17.578 27.734 1 95 132 VAL B CA 1
ATOM 3966 C C . VAL B 1 132 ? 3.199 17.297 28.953 1 95 132 VAL B C 1
ATOM 3968 O O . VAL B 1 132 ? 2.658 16.203 29.109 1 95 132 VAL B O 1
ATOM 3971 N N . GLN B 1 133 ? 3.107 18.281 29.828 1 91.56 133 GLN B N 1
ATOM 3972 C CA . GLN B 1 133 ? 2.271 18.203 31.031 1 91.56 133 GLN B CA 1
ATOM 3973 C C . GLN B 1 133 ? 1.189 19.281 31.016 1 91.56 133 GLN B C 1
ATOM 3975 O O . GLN B 1 133 ? 1.432 20.406 30.578 1 91.56 133 GLN B O 1
ATOM 3980 N N . GLY B 1 134 ? 0.027 18.906 31.438 1 92.19 134 GLY B N 1
ATOM 3981 C CA . GLY B 1 134 ? -1.083 19.844 31.5 1 92.19 134 GLY B CA 1
ATOM 3982 C C . GLY B 1 134 ? -2.439 19.172 31.391 1 92.19 134 GLY B C 1
ATOM 3983 O O . GLY B 1 134 ? -2.521 17.969 31.125 1 92.19 134 GLY B O 1
ATOM 3984 N N . LYS B 1 135 ? -3.486 20 31.641 1 95.5 135 LYS B N 1
ATOM 3985 C CA . LYS B 1 135 ? -4.848 19.484 31.516 1 95.5 135 LYS B CA 1
ATOM 3986 C C . LYS B 1 135 ? -5.16 19.094 30.078 1 95.5 135 LYS B C 1
ATOM 3988 O O . LYS B 1 135 ? -4.887 19.859 29.141 1 95.5 135 LYS B O 1
ATOM 3993 N N . ARG B 1 136 ? -5.723 17.953 29.938 1 96.56 136 ARG B N 1
ATOM 3994 C CA . ARG B 1 136 ? -6 17.406 28.609 1 96.56 136 ARG B CA 1
ATOM 3995 C C . ARG B 1 136 ? -7.43 17.719 28.172 1 96.56 136 ARG B C 1
ATOM 3997 O O . ARG B 1 136 ? -8.328 17.844 29.016 1 96.56 136 ARG B O 1
ATOM 4004 N N . LEU B 1 137 ? -7.59 17.859 26.906 1 97 137 LEU B N 1
ATOM 4005 C CA . LEU B 1 137 ? -8.938 17.969 26.344 1 97 137 LEU B CA 1
ATOM 4006 C C . LEU B 1 137 ? -9.758 16.719 26.672 1 97 137 LEU B C 1
ATOM 4008 O O . LEU B 1 137 ? -9.203 15.641 26.859 1 97 137 LEU B O 1
ATOM 4012 N N . GLN B 1 138 ? -11.078 16.828 26.672 1 90.88 138 GLN B N 1
ATOM 4013 C CA . GLN B 1 138 ? -11.969 15.734 27.047 1 90.88 138 GLN B CA 1
ATOM 4014 C C . GLN B 1 138 ? -11.844 14.562 26.078 1 90.88 138 GLN B C 1
ATOM 4016 O O . GLN B 1 138 ? -11.938 13.406 26.469 1 90.88 138 GLN B O 1
ATOM 4021 N N . SER B 1 139 ? -11.648 14.867 24.844 1 88.75 139 SER B N 1
ATOM 4022 C CA . SER B 1 139 ? -11.586 13.836 23.812 1 88.75 139 SER B CA 1
ATOM 4023 C C . SER B 1 139 ? -10.195 13.219 23.734 1 88.75 139 SER B C 1
ATOM 4025 O O . SER B 1 139 ? -9.992 12.227 23.031 1 88.75 139 SER B O 1
ATOM 4027 N N . ALA B 1 140 ? -9.312 13.812 24.438 1 90.88 140 ALA B N 1
ATOM 4028 C CA . ALA B 1 140 ? -7.926 13.352 24.359 1 90.88 140 ALA B CA 1
ATOM 4029 C C . ALA B 1 140 ? -7.688 12.156 25.281 1 90.88 140 ALA B C 1
ATOM 4031 O O . ALA B 1 140 ? -8.414 11.961 26.25 1 90.88 140 ALA B O 1
ATOM 4032 N N . ASP B 1 141 ? -6.723 11.352 24.891 1 89.19 141 ASP B N 1
ATOM 4033 C CA . ASP B 1 141 ? -6.246 10.312 25.797 1 89.19 141 ASP B CA 1
ATOM 4034 C C . ASP B 1 141 ? -5.734 10.906 27.109 1 89.19 141 ASP B C 1
ATOM 4036 O O . ASP B 1 141 ? -4.742 11.641 27.109 1 89.19 141 ASP B O 1
ATOM 4040 N N . PRO B 1 142 ? -6.34 10.555 28.156 1 89.88 142 PRO B N 1
ATOM 4041 C CA . PRO B 1 142 ? -5.961 11.18 29.422 1 89.88 142 PRO B CA 1
ATOM 4042 C C . PRO B 1 142 ? -4.57 10.766 29.891 1 89.88 142 PRO B C 1
ATOM 4044 O O . PRO B 1 142 ? -3.957 11.461 30.703 1 89.88 142 PRO B O 1
ATOM 4047 N N . GLU B 1 143 ? -4.133 9.648 29.375 1 89.44 143 GLU B N 1
ATOM 4048 C CA . GLU B 1 143 ? -2.84 9.141 29.828 1 89.44 143 GLU B CA 1
ATOM 4049 C C . GLU B 1 143 ? -1.708 9.633 28.922 1 89.44 143 GLU B C 1
ATOM 4051 O O . GLU B 1 143 ? -0.534 9.383 29.203 1 89.44 143 GLU B O 1
ATOM 4056 N N . ALA B 1 144 ? -2.092 10.359 27.984 1 94.12 144 ALA B N 1
ATOM 4057 C CA . ALA B 1 144 ? -1.077 10.805 27.031 1 94.12 144 ALA B CA 1
ATOM 4058 C C . ALA B 1 144 ? -0.314 12.016 27.562 1 94.12 144 ALA B C 1
ATOM 4060 O O . ALA B 1 144 ? -0.869 12.828 28.297 1 94.12 144 ALA B O 1
ATOM 4061 N N . SER B 1 145 ? 0.941 12.094 27.234 1 96.06 145 SER B N 1
ATOM 4062 C CA . SER B 1 145 ? 1.784 13.25 27.516 1 96.06 145 SER B CA 1
ATOM 4063 C C . SER B 1 145 ? 2.318 13.883 26.234 1 96.06 145 SER B C 1
ATOM 4065 O O . SER B 1 145 ? 3.52 14.133 26.125 1 96.06 145 SER B O 1
ATOM 4067 N N . THR B 1 146 ? 1.419 14.008 25.297 1 97.31 146 THR B N 1
ATOM 4068 C CA . THR B 1 146 ? 1.81 14.484 23.969 1 97.31 146 THR B CA 1
ATOM 4069 C C . THR B 1 146 ? 0.943 15.664 23.547 1 97.31 146 THR B C 1
ATOM 4071 O O . THR B 1 146 ? -0.11 15.914 24.141 1 97.31 146 THR B O 1
ATOM 4074 N N . GLN B 1 147 ? 1.427 16.438 22.609 1 97.56 147 GLN B N 1
ATOM 4075 C CA . GLN B 1 147 ? 0.711 17.484 21.891 1 97.56 147 GLN B CA 1
ATOM 4076 C C . GLN B 1 147 ? 0.991 17.422 20.391 1 97.56 147 GLN B C 1
ATOM 4078 O O . GLN B 1 147 ? 2.146 17.328 19.969 1 97.56 147 GLN B O 1
ATOM 4083 N N . ASP B 1 148 ? -0.049 17.422 19.625 1 97.44 148 ASP B N 1
ATOM 4084 C CA . ASP B 1 148 ? 0.1 17.344 18.172 1 97.44 148 ASP B CA 1
ATOM 4085 C C . ASP B 1 148 ? -0.156 18.703 17.531 1 97.44 148 ASP B C 1
ATOM 4087 O O . ASP B 1 148 ? -1.067 19.422 17.938 1 97.44 148 ASP B O 1
ATOM 4091 N N . PHE B 1 149 ? 0.64 19.047 16.562 1 97.94 149 PHE B N 1
ATOM 4092 C CA . PHE B 1 149 ? 0.468 20.234 15.734 1 97.94 149 PHE B CA 1
ATOM 4093 C C . PHE B 1 149 ? 0.435 19.859 14.25 1 97.94 149 PHE B C 1
ATOM 4095 O O . PHE B 1 149 ? 1.108 18.922 13.828 1 97.94 149 PHE B O 1
ATOM 4102 N N . PHE B 1 150 ? -0.328 20.578 13.5 1 98.06 150 PHE B N 1
ATOM 4103 C CA . PHE B 1 150 ? -0.503 20.344 12.07 1 98.06 150 PHE B CA 1
ATOM 4104 C C . PHE B 1 150 ? -0.259 21.609 11.273 1 98.06 150 PHE B C 1
ATOM 4106 O O . PHE B 1 150 ? -0.848 22.656 11.562 1 98.06 150 PHE B O 1
ATOM 4113 N N . PHE B 1 151 ? 0.545 21.453 10.25 1 98.56 151 PHE B N 1
ATOM 4114 C CA . PHE B 1 151 ? 0.943 22.609 9.469 1 98.56 151 PHE B CA 1
ATOM 4115 C C . PHE B 1 151 ? 0.812 22.344 7.98 1 98.56 151 PHE B C 1
ATOM 4117 O O . PHE B 1 151 ? 0.75 21.188 7.562 1 98.56 151 PHE B O 1
ATOM 4124 N N . ASN B 1 152 ? 0.72 23.359 7.258 1 98.38 152 ASN B N 1
ATOM 4125 C CA . ASN B 1 152 ? 0.697 23.375 5.801 1 98.38 152 ASN B CA 1
ATOM 4126 C C . ASN B 1 152 ? 1.523 24.516 5.23 1 98.38 152 ASN B C 1
ATOM 4128 O O . ASN B 1 152 ? 1.702 25.547 5.891 1 98.38 152 ASN B O 1
ATOM 4132 N N . ASN B 1 153 ? 2.01 24.328 4.023 1 97.88 153 ASN B N 1
ATOM 4133 C CA . ASN B 1 153 ? 2.805 25.391 3.432 1 97.88 153 ASN B CA 1
ATOM 4134 C C . ASN B 1 153 ? 1.921 26.469 2.795 1 97.88 153 ASN B C 1
ATOM 4136 O O . ASN B 1 153 ? 2.424 27.406 2.172 1 97.88 153 ASN B O 1
ATOM 4140 N N . ALA B 1 154 ? 0.651 26.406 2.92 1 96.94 154 ALA B N 1
ATOM 4141 C CA . ALA B 1 154 ? -0.303 27.469 2.633 1 96.94 154 ALA B CA 1
ATOM 4142 C C . ALA B 1 154 ? -0.719 28.203 3.91 1 96.94 154 ALA B C 1
ATOM 4144 O O . ALA B 1 154 ? -1.051 27.562 4.91 1 96.94 154 ALA B O 1
ATOM 4145 N N . PRO B 1 155 ? -0.809 29.5 3.854 1 95 155 PRO B N 1
ATOM 4146 C CA . PRO B 1 155 ? -1.142 30.234 5.074 1 95 155 PRO B CA 1
ATOM 4147 C C . PRO B 1 155 ? -2.633 30.203 5.398 1 95 155 PRO B C 1
ATOM 4149 O O . PRO B 1 155 ? -3.039 30.578 6.496 1 95 155 PRO B O 1
ATOM 4152 N N . SER B 1 156 ? -3.404 29.844 4.465 1 95.06 156 SER B N 1
ATOM 4153 C CA . SER B 1 156 ? -4.844 29.703 4.66 1 95.06 156 SER B CA 1
ATOM 4154 C C . SER B 1 156 ? -5.367 28.422 4.016 1 95.06 156 SER B C 1
ATOM 4156 O O . SER B 1 156 ? -4.652 27.766 3.254 1 95.06 156 SER B O 1
ATOM 4158 N N . ILE B 1 157 ? -6.551 28.047 4.359 1 96.62 157 ILE B N 1
ATOM 4159 C CA . ILE B 1 157 ? -7.168 26.828 3.828 1 96.62 157 ILE B CA 1
ATOM 4160 C C . ILE B 1 157 ? -8.375 27.203 2.971 1 96.62 157 ILE B C 1
ATOM 4162 O O . ILE B 1 157 ? -9.25 27.953 3.41 1 96.62 157 ILE B O 1
ATOM 4166 N N . GLU B 1 158 ? -8.422 26.75 1.775 1 95.62 158 GLU B N 1
ATOM 4167 C CA . GLU B 1 158 ? -9.445 27.078 0.792 1 95.62 158 GLU B CA 1
ATOM 4168 C C . GLU B 1 158 ? -10.797 26.5 1.182 1 95.62 158 GLU B C 1
ATOM 4170 O O . GLU B 1 158 ? -11.828 26.875 0.633 1 95.62 158 GLU B O 1
ATOM 4175 N N . LEU B 1 159 ? -10.828 25.641 2.168 1 96.94 159 LEU B N 1
ATOM 4176 C CA . LEU B 1 159 ? -12.055 24.984 2.617 1 96.94 159 LEU B CA 1
ATOM 4177 C C . LEU B 1 159 ? -12.883 25.922 3.477 1 96.94 159 LEU B C 1
ATOM 4179 O O . LEU B 1 159 ? -14.062 25.672 3.73 1 96.94 159 LEU B O 1
ATOM 4183 N N . THR B 1 160 ? -12.414 26.953 4.066 1 97.12 160 THR B N 1
ATOM 4184 C C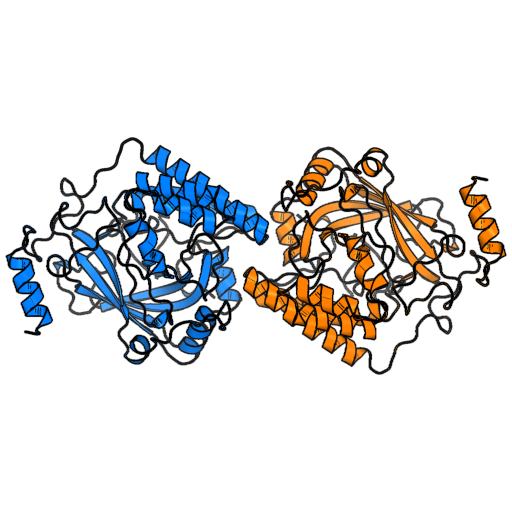A . THR B 1 160 ? -13.062 28.125 4.648 1 97.12 160 THR B CA 1
ATOM 4185 C C . THR B 1 160 ? -13.742 27.766 5.973 1 97.12 160 THR B C 1
ATOM 4187 O O . THR B 1 160 ? -13.289 28.188 7.039 1 97.12 160 THR B O 1
ATOM 4190 N N . ASP B 1 161 ? -14.805 27.016 5.906 1 98 161 ASP B N 1
ATOM 4191 C CA . ASP B 1 161 ? -15.641 26.578 7.023 1 98 161 ASP B CA 1
ATOM 4192 C C . ASP B 1 161 ? -16.25 25.203 6.75 1 98 161 ASP B C 1
ATOM 4194 O O . ASP B 1 161 ? -15.992 24.609 5.707 1 98 161 ASP B O 1
ATOM 4198 N N . ILE B 1 162 ? -16.969 24.703 7.691 1 98.5 162 ILE B N 1
ATOM 4199 C CA . ILE B 1 162 ? -17.438 23.312 7.652 1 98.5 162 ILE B CA 1
ATOM 4200 C C . ILE B 1 162 ? -18.375 23.125 6.465 1 98.5 162 ILE B C 1
ATOM 4202 O O . ILE B 1 162 ? -18.359 22.078 5.812 1 98.5 162 ILE B O 1
ATOM 4206 N N . ASP B 1 163 ? -19.203 24.109 6.121 1 98.19 163 ASP B N 1
ATOM 4207 C CA . ASP B 1 163 ? -20.156 23.969 5.02 1 98.19 163 ASP B CA 1
ATOM 4208 C C . ASP B 1 163 ? -19.438 23.938 3.674 1 98.19 163 ASP B C 1
ATOM 4210 O O . ASP B 1 163 ? -19.703 23.094 2.826 1 98.19 163 ASP B O 1
ATOM 4214 N N . THR B 1 164 ? -18.578 24.906 3.484 1 98.06 164 THR B N 1
ATOM 4215 C CA . THR B 1 164 ? -17.781 24.922 2.266 1 98.06 164 THR B CA 1
ATOM 4216 C C . THR B 1 164 ? -16.938 23.656 2.141 1 98.06 164 THR B C 1
ATOM 4218 O O . THR B 1 164 ? -16.812 23.094 1.053 1 98.06 164 THR B O 1
ATOM 4221 N N . CYS B 1 165 ? -16.391 23.234 3.232 1 98.31 165 CYS B N 1
ATOM 4222 C CA . CYS B 1 165 ? -15.617 22 3.254 1 98.31 165 CYS B CA 1
ATOM 4223 C C . CYS B 1 165 ? -16.438 20.812 2.742 1 98.31 165 CYS B C 1
ATOM 4225 O O . CYS B 1 165 ? -15.969 20.047 1.904 1 98.31 165 CYS B O 1
ATOM 4227 N N . LEU B 1 166 ? -17.656 20.672 3.23 1 98.62 166 LEU B N 1
ATOM 4228 C CA . LEU B 1 166 ? -18.516 19.578 2.789 1 98.62 166 LEU B CA 1
ATOM 4229 C C . LEU B 1 166 ? -18.703 19.625 1.276 1 98.62 166 LEU B C 1
ATOM 4231 O O . LEU B 1 166 ? -18.562 18.594 0.599 1 98.62 166 LEU B O 1
ATOM 4235 N N . GLU B 1 167 ? -18.969 20.781 0.761 1 98.19 167 GLU B N 1
ATOM 4236 C CA . GLU B 1 167 ? -19.203 20.938 -0.673 1 98.19 167 GLU B CA 1
ATOM 4237 C C . GLU B 1 167 ? -17.969 20.516 -1.475 1 98.19 167 GLU B C 1
ATOM 4239 O O . GLU B 1 167 ? -18.078 19.781 -2.459 1 98.19 167 GLU B O 1
ATOM 4244 N N . ILE B 1 168 ? -16.875 20.984 -1.065 1 97.62 168 ILE B N 1
ATOM 4245 C CA . ILE B 1 168 ? -15.641 20.734 -1.808 1 97.62 168 ILE B CA 1
ATOM 4246 C C . ILE B 1 168 ? -15.281 19.25 -1.716 1 97.62 168 ILE B C 1
ATOM 4248 O O . ILE B 1 168 ? -14.883 18.641 -2.711 1 97.62 168 ILE B O 1
ATOM 4252 N N . MET B 1 169 ? -15.414 18.641 -0.518 1 97.81 169 MET B N 1
ATOM 4253 C CA . MET B 1 169 ? -15.094 17.234 -0.354 1 97.81 169 MET B CA 1
ATOM 4254 C C . MET B 1 169 ? -16 16.359 -1.214 1 97.81 169 MET B C 1
ATOM 4256 O O . MET B 1 169 ? -15.562 15.359 -1.779 1 97.81 169 MET B O 1
ATOM 4260 N N . GLN B 1 170 ? -17.219 16.75 -1.324 1 98.31 170 GLN B N 1
ATOM 4261 C CA . GLN B 1 170 ? -18.156 15.992 -2.158 1 98.31 170 GLN B CA 1
ATOM 4262 C C . GLN B 1 170 ? -17.766 16.078 -3.631 1 98.31 170 GLN B C 1
ATOM 4264 O O . GLN B 1 170 ? -17.891 15.109 -4.375 1 98.31 170 GLN B O 1
ATOM 4269 N N . LEU B 1 171 ? -17.312 17.219 -4.07 1 97.94 171 LEU B N 1
ATOM 4270 C CA . LEU B 1 171 ? -16.828 17.359 -5.438 1 97.94 171 LEU B CA 1
ATOM 4271 C C . LEU B 1 171 ? -15.586 16.516 -5.668 1 97.94 171 LEU B C 1
ATOM 4273 O O . LEU B 1 171 ? -15.469 15.836 -6.691 1 97.94 171 LEU B O 1
ATOM 4277 N N . ARG B 1 172 ? -14.672 16.578 -4.699 1 96.88 172 ARG B N 1
ATOM 4278 C CA . ARG B 1 172 ? -13.445 15.789 -4.805 1 96.88 172 ARG B CA 1
ATOM 4279 C C . ARG B 1 172 ? -13.758 14.297 -4.875 1 96.88 172 ARG B C 1
ATOM 4281 O O . ARG B 1 172 ? -13.125 13.562 -5.641 1 96.88 172 ARG B O 1
ATOM 4288 N N . GLU B 1 173 ? -14.711 13.859 -4.09 1 97.88 173 GLU B N 1
ATOM 4289 C CA . GLU B 1 173 ? -15.109 12.453 -4.125 1 97.88 173 GLU B CA 1
ATOM 4290 C C . GLU B 1 173 ? -15.773 12.102 -5.453 1 97.88 173 GLU B C 1
ATOM 4292 O O . GLU B 1 173 ? -15.414 11.102 -6.082 1 97.88 173 GLU B O 1
ATOM 4297 N N . LYS B 1 174 ? -16.688 12.945 -5.898 1 97.31 174 LYS B N 1
ATOM 4298 C CA . LYS B 1 174 ? -17.438 12.703 -7.133 1 97.31 174 LYS B CA 1
ATOM 4299 C C . LYS B 1 174 ? -16.5 12.57 -8.328 1 97.31 174 LYS B C 1
ATOM 4301 O O . LYS B 1 174 ? -16.703 11.719 -9.195 1 97.31 174 LYS B O 1
ATOM 4306 N N . TYR B 1 175 ? -15.477 13.359 -8.352 1 96.56 175 TYR B N 1
ATOM 4307 C CA . TYR B 1 175 ? -14.586 13.398 -9.5 1 96.56 175 TYR B CA 1
ATOM 4308 C C . TYR B 1 175 ? -13.195 12.883 -9.125 1 96.56 175 TYR B C 1
ATOM 4310 O O . TYR B 1 175 ? -12.195 13.336 -9.68 1 96.56 175 TYR B O 1
ATOM 4318 N N . PHE B 1 176 ? -13.133 12.047 -8.164 1 94.5 176 PHE B N 1
ATOM 4319 C CA . PHE B 1 176 ? -11.875 11.516 -7.637 1 94.5 176 PHE B CA 1
ATOM 4320 C C . PHE B 1 176 ? -11 10.977 -8.758 1 94.5 176 PHE B C 1
ATOM 4322 O O . PHE B 1 176 ? -9.781 11.164 -8.75 1 94.5 176 PHE B O 1
ATOM 4329 N N . ASP B 1 177 ? -11.578 10.398 -9.758 1 89.62 177 ASP B N 1
ATOM 4330 C CA . ASP B 1 177 ? -10.828 9.711 -10.805 1 89.62 177 ASP B CA 1
ATOM 4331 C C . ASP B 1 177 ? -10.688 10.586 -12.047 1 89.62 177 ASP B C 1
ATOM 4333 O O . ASP B 1 177 ? -10.203 10.133 -13.078 1 89.62 177 ASP B O 1
ATOM 4337 N N . SER B 1 178 ? -11.164 11.828 -12 1 92.88 178 SER B N 1
ATOM 4338 C CA . SER B 1 178 ? -11.117 12.727 -13.148 1 92.88 178 SER B CA 1
ATOM 4339 C C . SER B 1 178 ? -10.68 14.125 -12.742 1 92.88 178 SER B C 1
ATOM 4341 O O . SER B 1 178 ? -11.508 15.023 -12.586 1 92.88 178 SER B O 1
ATOM 4343 N N . PRO B 1 179 ? -9.383 14.32 -12.742 1 89.75 179 PRO B N 1
ATOM 4344 C CA . PRO B 1 179 ? -8.891 15.648 -12.359 1 89.75 179 PRO B CA 1
ATOM 4345 C C . PRO B 1 179 ? -9.43 16.75 -13.258 1 89.75 179 PRO B C 1
ATOM 4347 O O . PRO B 1 179 ? -9.664 17.875 -12.789 1 89.75 179 PRO B O 1
ATOM 4350 N N . LEU B 1 180 ? -9.656 16.438 -14.523 1 92.69 180 LEU B N 1
ATOM 4351 C CA . LEU B 1 180 ? -10.164 17.422 -15.469 1 92.69 180 LEU B CA 1
ATOM 4352 C C . LEU B 1 180 ? -11.586 17.844 -15.102 1 92.69 180 LEU B C 1
ATOM 4354 O O . LEU B 1 180 ? -11.914 19.031 -15.102 1 92.69 180 LEU B O 1
ATOM 4358 N N . LYS B 1 181 ? -12.414 16.859 -14.781 1 95.69 181 LYS B N 1
ATOM 4359 C CA . LYS B 1 181 ? -13.789 17.172 -14.406 1 95.69 181 LYS B CA 1
ATOM 4360 C C . LYS B 1 181 ? -13.852 17.891 -13.062 1 95.69 181 LYS B C 1
ATOM 4362 O O . LYS B 1 181 ? -14.68 18.781 -12.859 1 95.69 181 LYS B O 1
ATOM 4367 N N . LEU B 1 182 ? -13.016 17.578 -12.164 1 95.56 182 LEU B N 1
ATOM 4368 C CA . LEU B 1 182 ? -12.945 18.266 -10.883 1 95.56 182 LEU B CA 1
ATOM 4369 C C . LEU B 1 182 ? -12.586 19.734 -11.078 1 95.56 182 LEU B C 1
ATOM 4371 O O . LEU B 1 182 ? -13.227 20.625 -10.5 1 95.56 182 LEU B O 1
ATOM 4375 N N . ALA B 1 183 ? -11.586 19.938 -11.93 1 93.5 183 ALA B N 1
ATOM 4376 C CA . ALA B 1 183 ? -11.164 21.312 -12.211 1 93.5 183 ALA B CA 1
ATOM 4377 C C . ALA B 1 183 ? -12.312 22.125 -12.812 1 93.5 183 ALA B C 1
ATOM 4379 O O . ALA B 1 183 ? -12.539 23.266 -12.414 1 93.5 183 ALA B O 1
ATOM 4380 N N . ALA B 1 184 ? -13.016 21.516 -13.719 1 95.88 184 ALA B N 1
ATOM 4381 C CA . ALA B 1 184 ? -14.148 22.188 -14.359 1 95.88 184 ALA B CA 1
ATOM 4382 C C . ALA B 1 184 ? -15.234 22.516 -13.344 1 95.88 184 ALA B C 1
ATOM 4384 O O . ALA B 1 184 ? -15.797 23.609 -13.352 1 95.88 184 ALA B O 1
ATOM 4385 N N . ALA B 1 185 ? -15.531 21.578 -12.492 1 96.75 185 ALA B N 1
ATOM 4386 C CA . ALA B 1 185 ? -16.578 21.781 -11.484 1 96.75 185 ALA B CA 1
ATOM 4387 C C . ALA B 1 185 ? -16.172 22.859 -10.484 1 96.75 185 ALA B C 1
ATOM 4389 O O . ALA B 1 185 ? -17.016 23.656 -10.055 1 96.75 185 ALA B O 1
ATOM 4390 N N . THR B 1 186 ? -14.961 22.922 -10.094 1 95.5 186 THR B N 1
ATOM 4391 C CA . THR B 1 186 ? -14.469 23.891 -9.117 1 95.5 186 THR B CA 1
ATOM 4392 C C . THR B 1 186 ? -14.492 25.297 -9.703 1 95.5 186 THR B C 1
ATOM 4394 O O . THR B 1 186 ? -14.734 26.281 -8.984 1 95.5 186 THR B O 1
ATOM 4397 N N . LYS B 1 187 ? -14.258 25.422 -10.984 1 94.75 187 LYS B N 1
ATOM 4398 C CA . LYS B 1 187 ? -14.242 26.719 -11.656 1 94.75 187 LYS B CA 1
ATOM 4399 C C . LYS B 1 187 ? -15.633 27.359 -11.664 1 94.75 187 LYS B C 1
ATOM 4401 O O . LYS B 1 187 ? -15.758 28.562 -11.82 1 94.75 187 LYS B O 1
ATOM 4406 N N . LEU B 1 188 ? -16.641 26.578 -11.523 1 96.19 188 LEU B N 1
ATOM 4407 C CA . LEU B 1 188 ? -18.016 27.062 -11.562 1 96.19 188 LEU B CA 1
ATOM 4408 C C . LEU B 1 188 ? -18.438 27.625 -10.211 1 96.19 188 LEU B C 1
ATOM 4410 O O . LEU B 1 188 ? -19.484 28.266 -10.094 1 96.19 188 LEU B O 1
ATOM 4414 N N . ARG B 1 189 ? -17.609 27.469 -9.234 1 96.75 189 ARG B N 1
ATOM 4415 C CA . ARG B 1 189 ? -17.953 27.938 -7.895 1 96.75 189 ARG B CA 1
ATOM 4416 C C . ARG B 1 189 ? -17.734 29.438 -7.777 1 96.75 189 ARG B C 1
ATOM 4418 O O . ARG B 1 189 ? -16.906 30.016 -8.492 1 96.75 189 ARG B O 1
ATOM 4425 N N . THR B 1 190 ? -18.391 30 -6.734 1 95.56 190 THR B N 1
ATOM 4426 C CA . THR B 1 190 ? -18.25 31.422 -6.465 1 95.56 190 THR B CA 1
ATOM 4427 C C . THR B 1 190 ? -16.875 31.719 -5.852 1 95.56 190 THR B C 1
ATOM 4429 O O . THR B 1 190 ? -16.406 32.844 -5.895 1 95.56 190 THR B O 1
ATOM 4432 N N . ASP B 1 191 ? -16.297 30.75 -5.285 1 96.19 191 ASP B N 1
ATOM 4433 C CA . ASP B 1 191 ? -14.977 30.938 -4.668 1 96.19 191 ASP B CA 1
ATOM 4434 C C . ASP B 1 191 ? -13.891 30.234 -5.48 1 96.19 191 ASP B C 1
ATOM 4436 O O . ASP B 1 191 ? -12.93 29.703 -4.914 1 96.19 191 ASP B O 1
ATOM 4440 N N . ALA B 1 192 ? -14.047 30.219 -6.785 1 94.94 192 ALA B N 1
ATOM 4441 C CA . ALA B 1 192 ? -13.148 29.516 -7.703 1 94.94 192 ALA B CA 1
ATOM 4442 C C . ALA B 1 192 ? -11.711 29.984 -7.523 1 94.94 192 ALA B C 1
ATOM 4444 O O . ALA B 1 192 ? -10.773 29.188 -7.609 1 94.94 192 ALA B O 1
ATOM 4445 N N . ILE B 1 193 ? -11.508 31.219 -7.316 1 93.12 193 ILE B N 1
ATOM 4446 C CA . ILE B 1 193 ? -10.164 31.766 -7.148 1 93.12 193 ILE B CA 1
ATOM 4447 C C . ILE B 1 193 ? -9.516 31.172 -5.902 1 93.12 193 ILE B C 1
ATOM 4449 O O . ILE B 1 193 ? -8.367 30.719 -5.945 1 93.12 193 ILE B O 1
ATOM 4453 N N . LYS B 1 194 ? -10.25 31.141 -4.867 1 93.81 194 LYS B N 1
ATOM 4454 C CA . LYS B 1 194 ? -9.781 30.531 -3.629 1 93.81 194 LYS B CA 1
ATOM 4455 C C . LYS B 1 194 ? -9.453 29.047 -3.838 1 93.81 194 LYS B C 1
ATOM 4457 O O . LYS B 1 194 ? -8.445 28.562 -3.32 1 93.81 194 LYS B O 1
ATOM 4462 N N . GLN B 1 195 ? -10.242 28.406 -4.637 1 94.19 195 GLN B N 1
ATOM 4463 C CA . GLN B 1 195 ? -10.078 26.969 -4.855 1 94.19 195 GLN B CA 1
ATOM 4464 C C . GLN B 1 195 ? -8.883 26.688 -5.75 1 94.19 195 GLN B C 1
ATOM 4466 O O . GLN B 1 195 ? -8.391 25.547 -5.793 1 94.19 195 GLN B O 1
ATOM 4471 N N . SER B 1 196 ? -8.336 27.641 -6.445 1 92.19 196 SER B N 1
ATOM 4472 C CA . SER B 1 196 ? -7.188 27.453 -7.324 1 92.19 196 SER B CA 1
ATOM 4473 C C . SER B 1 196 ? -5.879 27.734 -6.594 1 92.19 196 SER B C 1
ATOM 4475 O O . SER B 1 196 ? -4.801 27.375 -7.078 1 92.19 196 SER B O 1
ATOM 4477 N N . ALA B 1 197 ? -5.953 28.266 -5.398 1 91.94 197 ALA B N 1
ATOM 4478 C CA . ALA B 1 197 ? -4.785 28.75 -4.656 1 91.94 197 ALA B CA 1
ATOM 4479 C C . ALA B 1 197 ? -3.826 27.594 -4.359 1 91.94 197 ALA B C 1
ATOM 4481 O O . ALA B 1 197 ? -2.607 27.75 -4.488 1 91.94 197 ALA B O 1
ATOM 4482 N N . PRO B 1 198 ? -4.316 26.406 -4.023 1 90.75 198 PRO B N 1
ATOM 4483 C CA . PRO B 1 198 ? -3.402 25.297 -3.734 1 90.75 198 PRO B CA 1
ATOM 4484 C C . PRO B 1 198 ? -2.477 24.969 -4.906 1 90.75 198 PRO B C 1
ATOM 4486 O O . PRO B 1 198 ? -1.323 24.594 -4.695 1 90.75 198 PRO B O 1
ATOM 4489 N N . GLY B 1 199 ? -2.896 25.156 -6.078 1 90.44 199 GLY B N 1
ATOM 4490 C CA . GLY B 1 199 ? -2.113 24.859 -7.266 1 90.44 199 GLY B CA 1
ATOM 4491 C C . GLY B 1 199 ? -1.04 25.891 -7.551 1 90.44 199 GLY B C 1
ATOM 4492 O O . GLY B 1 199 ? -0.175 25.672 -8.398 1 90.44 199 GLY B O 1
ATOM 4493 N N . MET B 1 200 ? -1.065 26.984 -6.754 1 91.38 200 MET B N 1
ATOM 4494 C CA . MET B 1 200 ? -0.147 28.094 -7.004 1 91.38 200 MET B CA 1
ATOM 4495 C C . MET B 1 200 ? 0.997 28.094 -5.996 1 91.38 200 MET B C 1
ATOM 4497 O O . MET B 1 200 ? 1.879 28.953 -6.051 1 91.38 200 MET B O 1
ATOM 4501 N N . LEU B 1 201 ? 0.996 27.125 -5.18 1 94.12 201 LEU B N 1
ATOM 4502 C CA . LEU B 1 201 ? 2.037 27.031 -4.16 1 94.12 201 LEU B CA 1
ATOM 4503 C C . LEU B 1 201 ? 3.361 26.594 -4.777 1 94.12 201 LEU B C 1
ATOM 4505 O O . LEU B 1 201 ? 3.377 25.891 -5.793 1 94.12 201 LEU B O 1
ATOM 4509 N N . PRO B 1 202 ? 4.477 27.016 -4.109 1 90.94 202 PRO B N 1
ATOM 4510 C CA . PRO B 1 202 ? 5.781 26.609 -4.637 1 90.94 202 PRO B CA 1
ATOM 4511 C C . PRO B 1 202 ? 5.961 25.094 -4.641 1 90.94 202 PRO B C 1
ATOM 4513 O O . PRO B 1 202 ? 5.656 24.422 -3.648 1 90.94 202 PRO B O 1
ATOM 4516 N N . ASN B 1 203 ? 6.406 24.594 -5.797 1 95.88 203 ASN B N 1
ATOM 4517 C CA . ASN B 1 203 ? 6.785 23.188 -5.902 1 95.88 203 ASN B CA 1
ATOM 4518 C C . ASN B 1 203 ? 8.297 23 -5.852 1 95.88 203 ASN B C 1
ATOM 4520 O O . ASN B 1 203 ? 8.922 22.656 -6.855 1 95.88 203 ASN B O 1
ATOM 4524 N N . THR B 1 204 ? 8.852 23.219 -4.711 1 96.06 204 THR B N 1
ATOM 4525 C CA . THR B 1 204 ? 10.289 23.219 -4.434 1 96.06 204 THR B CA 1
ATOM 4526 C C . THR B 1 204 ? 10.609 22.297 -3.266 1 96.06 204 THR B C 1
ATOM 4528 O O . THR B 1 204 ? 9.734 21.578 -2.768 1 96.06 204 THR B O 1
ATOM 4531 N N . ASN B 1 205 ? 11.922 22.234 -2.955 1 96.75 205 ASN B N 1
ATOM 4532 C CA . ASN B 1 205 ? 12.328 21.453 -1.792 1 96.75 205 ASN B CA 1
ATOM 4533 C C . ASN B 1 205 ? 11.57 21.875 -0.539 1 96.75 205 ASN B C 1
ATOM 4535 O O . ASN B 1 205 ? 11.562 23.047 -0.18 1 96.75 205 ASN B O 1
ATOM 4539 N N . MET B 1 206 ? 10.969 20.938 0.156 1 97.62 206 MET B N 1
ATOM 4540 C CA . MET B 1 206 ? 10.086 21.234 1.277 1 97.62 206 MET B CA 1
ATOM 4541 C C . MET B 1 206 ? 10.859 21.844 2.441 1 97.62 206 MET B C 1
ATOM 4543 O O . MET B 1 206 ? 10.273 22.469 3.328 1 97.62 206 MET B O 1
ATOM 4547 N N . ILE B 1 207 ? 12.164 21.703 2.43 1 97.81 207 ILE B N 1
ATOM 4548 C CA . ILE B 1 207 ? 12.984 22.141 3.553 1 97.81 207 ILE B CA 1
ATOM 4549 C C . ILE B 1 207 ? 12.969 23.672 3.625 1 97.81 207 ILE B C 1
ATOM 4551 O O . ILE B 1 207 ? 13.266 24.25 4.672 1 97.81 207 ILE B O 1
ATOM 4555 N N . SER B 1 208 ? 12.633 24.312 2.535 1 97.06 208 SER B N 1
ATOM 4556 C CA . SER B 1 208 ? 12.641 25.766 2.484 1 97.06 208 SER B CA 1
ATOM 4557 C C . SER B 1 208 ? 11.281 26.344 2.84 1 97.06 208 SER B C 1
ATOM 4559 O O . SER B 1 208 ? 11.125 27.562 2.967 1 97.06 208 SER B O 1
ATOM 4561 N N . HIS B 1 209 ? 10.32 25.531 2.973 1 97.56 209 HIS B N 1
ATOM 4562 C CA . HIS B 1 209 ? 8.953 26 3.146 1 97.56 209 HIS B CA 1
ATOM 4563 C C . HIS B 1 209 ? 8.727 26.531 4.559 1 97.56 209 HIS B C 1
ATOM 4565 O O . HIS B 1 209 ? 9.266 26 5.523 1 97.56 209 HIS B O 1
ATOM 4571 N N . SER B 1 210 ? 7.973 27.625 4.648 1 98 210 SER B N 1
ATOM 4572 C CA . SER B 1 210 ? 7.266 27.922 5.891 1 98 210 SER B CA 1
ATOM 4573 C C . SER B 1 210 ? 5.984 27.109 6.004 1 98 210 SER B C 1
ATOM 4575 O O . SER B 1 210 ? 5.391 26.734 4.988 1 98 210 SER B O 1
ATOM 4577 N N . PHE B 1 211 ? 5.633 26.812 7.191 1 98.56 211 PHE B N 1
ATOM 4578 C CA . PHE B 1 211 ? 4.449 26 7.449 1 98.56 211 PHE B CA 1
ATOM 4579 C C . PHE B 1 211 ? 3.512 26.703 8.422 1 98.56 211 PHE B C 1
ATOM 4581 O O . PHE B 1 211 ? 3.961 27.312 9.398 1 98.56 211 PHE B O 1
ATOM 4588 N N . TYR B 1 212 ? 2.203 26.594 8.188 1 98.56 212 TYR B N 1
ATOM 4589 C CA . TYR B 1 212 ? 1.188 27.312 8.938 1 98.56 212 TYR B CA 1
ATOM 4590 C C . TYR B 1 212 ? 0.085 26.375 9.414 1 98.56 212 TYR B C 1
ATOM 4592 O O . TYR B 1 212 ? -0.252 25.406 8.727 1 98.56 212 TYR B O 1
ATOM 4600 N N . THR B 1 213 ? -0.507 26.625 10.555 1 98.31 213 THR B N 1
ATOM 4601 C CA . THR B 1 213 ? -1.6 25.781 11.047 1 98.31 213 THR B CA 1
ATOM 4602 C C . THR B 1 213 ? -2.857 26 10.203 1 98.31 213 THR B C 1
ATOM 4604 O O . THR B 1 213 ? -3.777 25.172 10.242 1 98.31 213 THR B O 1
ATOM 4607 N N . GLN B 1 214 ? -2.988 27.047 9.445 1 97.25 214 GLN B N 1
ATOM 4608 C CA . GLN B 1 214 ? -4.082 27.438 8.562 1 97.25 214 GLN B CA 1
ATOM 4609 C C . GLN B 1 214 ? -5.352 27.719 9.359 1 97.25 214 GLN B C 1
ATOM 4611 O O . GLN B 1 214 ? -6.262 28.406 8.867 1 97.25 214 GLN B O 1
ATOM 4616 N N . SER B 1 215 ? -5.562 27.188 10.539 1 97.62 215 SER B N 1
ATOM 4617 C CA . SER B 1 215 ? -6.648 27.453 11.469 1 97.62 215 SER B CA 1
ATOM 4618 C C . SER B 1 215 ? -6.117 27.922 12.82 1 97.62 215 SER B C 1
ATOM 4620 O O . SER B 1 215 ? -4.922 27.812 13.094 1 97.62 215 SER B O 1
ATOM 4622 N N . ALA B 1 216 ? -7.078 28.469 13.586 1 98.38 216 ALA B N 1
ATOM 4623 C CA . ALA B 1 216 ? -6.688 29.047 14.867 1 98.38 216 ALA B CA 1
ATOM 4624 C C . ALA B 1 216 ? -6.746 28.016 15.984 1 98.38 216 ALA B C 1
ATOM 4626 O O . ALA B 1 216 ? -7.492 27.031 15.891 1 98.38 216 ALA B O 1
ATOM 4627 N N . PHE B 1 217 ? -5.977 28.25 16.984 1 98.69 217 PHE B N 1
ATOM 4628 C CA . PHE B 1 217 ? -5.941 27.453 18.203 1 98.69 217 PHE B CA 1
ATOM 4629 C C . PHE B 1 217 ? -5.984 28.344 19.438 1 98.69 217 PHE B C 1
ATOM 4631 O O . PHE B 1 217 ? -5.543 29.5 19.391 1 98.69 217 PHE B O 1
ATOM 4638 N N . ARG B 1 218 ? -6.574 27.75 20.453 1 98.75 218 ARG B N 1
ATOM 4639 C CA . ARG B 1 218 ? -6.395 28.375 21.766 1 98.75 218 ARG B CA 1
ATOM 4640 C C . ARG B 1 218 ? -4.922 28.406 22.156 1 98.75 218 ARG B C 1
ATOM 4642 O O . ARG B 1 218 ? -4.184 27.453 21.906 1 98.75 218 ARG B O 1
ATOM 4649 N N . PHE B 1 219 ? -4.5 29.5 22.719 1 98.56 219 PHE B N 1
ATOM 4650 C CA . PHE B 1 219 ? -3.162 29.719 23.266 1 98.56 219 PHE B CA 1
ATOM 4651 C C . PHE B 1 219 ? -3.234 30.281 24.672 1 98.56 219 PHE B C 1
ATOM 4653 O O . PHE B 1 219 ? -3.025 31.469 24.875 1 98.56 219 PHE B O 1
ATOM 4660 N N . GLY B 1 220 ? -3.504 29.297 25.609 1 98.06 220 GLY B N 1
ATOM 4661 C CA . GLY B 1 220 ? -3.801 29.734 26.969 1 98.06 220 GLY B CA 1
ATOM 4662 C C . GLY B 1 220 ? -4.992 30.672 27.031 1 98.06 220 GLY B C 1
ATOM 4663 O O . GLY B 1 220 ? -6.117 30.281 26.719 1 98.06 220 GLY B O 1
ATOM 4664 N N . ASP B 1 221 ? -4.711 31.938 27.328 1 98.06 221 ASP B N 1
ATOM 4665 C CA . ASP B 1 221 ? -5.762 32.938 27.469 1 98.06 221 ASP B CA 1
ATOM 4666 C C . ASP B 1 221 ? -6.172 33.5 26.109 1 98.06 221 ASP B C 1
ATOM 4668 O O . ASP B 1 221 ? -7.242 34.094 25.969 1 98.06 221 ASP B O 1
ATOM 4672 N N . TRP B 1 222 ? -5.309 33.281 25.156 1 98.62 222 TRP B N 1
ATOM 4673 C CA . TRP B 1 222 ? -5.465 33.906 23.859 1 98.62 222 TRP B CA 1
ATOM 4674 C C . TRP B 1 222 ? -5.812 32.906 22.781 1 98.62 222 TRP B C 1
ATOM 4676 O O . TRP B 1 222 ? -6.07 31.719 23.078 1 98.62 222 TRP B O 1
ATOM 4686 N N . TYR B 1 223 ? -5.969 33.375 21.547 1 98.75 223 TYR B N 1
ATOM 4687 C CA . TYR B 1 223 ? -6.059 32.469 20.391 1 98.75 223 TYR B CA 1
ATOM 4688 C C . TYR B 1 223 ? -5.215 33 19.234 1 98.75 223 TYR B C 1
ATOM 4690 O O . TYR B 1 223 ? -4.867 34.188 19.203 1 98.75 223 TYR B O 1
ATOM 4698 N N . GLY B 1 224 ? -4.816 32.156 18.406 1 98.56 224 GLY B N 1
ATOM 4699 C CA . GLY B 1 224 ? -4.039 32.625 17.25 1 98.56 224 GLY B CA 1
ATOM 4700 C C . GLY B 1 224 ? -3.684 31.484 16.297 1 98.56 224 GLY B C 1
ATOM 4701 O O . GLY B 1 224 ? -4.082 30.328 16.516 1 98.56 224 GLY B O 1
ATOM 4702 N N . HIS B 1 225 ? -3.021 31.844 15.172 1 98.62 225 HIS B N 1
ATOM 4703 C CA . HIS B 1 225 ? -2.369 30.906 14.258 1 98.62 225 HIS B CA 1
ATOM 4704 C C . HIS B 1 225 ? -0.925 30.656 14.672 1 98.62 225 HIS B C 1
ATOM 4706 O O . HIS B 1 225 ? -0.302 31.484 15.328 1 98.62 225 HIS B O 1
ATOM 4712 N N . MET B 1 226 ? -0.461 29.516 14.352 1 98.5 226 MET B N 1
ATOM 4713 C CA . MET B 1 226 ? 0.942 29.172 14.57 1 98.5 226 MET B CA 1
ATOM 4714 C C . MET B 1 226 ? 1.636 28.859 13.25 1 98.5 226 MET B C 1
ATOM 4716 O O . MET B 1 226 ? 0.975 28.625 12.234 1 98.5 226 MET B O 1
ATOM 4720 N N . ALA B 1 227 ? 2.951 28.906 13.328 1 98.75 227 ALA B N 1
ATOM 4721 C CA . ALA B 1 227 ? 3.697 28.656 12.102 1 98.75 227 ALA B CA 1
ATOM 4722 C C . ALA B 1 227 ? 5.137 28.25 12.398 1 98.75 227 ALA B C 1
ATOM 4724 O O . ALA B 1 227 ? 5.633 28.469 13.508 1 98.75 227 ALA B O 1
ATOM 4725 N N . LEU B 1 228 ? 5.734 27.578 11.469 1 98.88 228 LEU B N 1
ATOM 4726 C CA . LEU B 1 228 ? 7.156 27.25 11.445 1 98.88 228 LEU B CA 1
ATOM 4727 C C . LEU B 1 228 ? 7.859 27.984 10.305 1 98.88 228 LEU B C 1
ATOM 4729 O O . LEU B 1 228 ? 7.438 27.906 9.148 1 98.88 228 LEU B O 1
ATOM 4733 N N . PHE B 1 229 ? 8.898 28.734 10.672 1 98.69 229 PHE B N 1
ATOM 4734 C CA . PHE B 1 229 ? 9.688 29.453 9.672 1 98.69 229 PHE B CA 1
ATOM 4735 C C . PHE B 1 229 ? 11.117 28.922 9.633 1 98.69 229 PHE B C 1
ATOM 4737 O O . PHE B 1 229 ? 11.797 28.891 10.664 1 98.69 229 PHE B O 1
ATOM 4744 N N . PRO B 1 230 ? 11.578 28.531 8.43 1 98.38 230 PRO B N 1
ATOM 4745 C CA . PRO B 1 230 ? 12.969 28.078 8.359 1 98.38 230 PRO B CA 1
ATOM 4746 C C . PRO B 1 230 ? 13.969 29.156 8.766 1 98.38 230 PRO B C 1
ATOM 4748 O O . PRO B 1 230 ? 13.766 30.328 8.453 1 98.38 230 PRO B O 1
ATOM 4751 N N . VAL B 1 231 ? 15.016 28.766 9.398 1 97.94 231 VAL B N 1
ATOM 4752 C CA . VAL B 1 231 ? 15.969 29.703 9.977 1 97.94 231 VAL B CA 1
ATOM 4753 C C . VAL B 1 231 ? 17.266 29.672 9.18 1 97.94 231 VAL B C 1
ATOM 4755 O O . VAL B 1 231 ? 17.812 30.734 8.828 1 97.94 231 VAL B O 1
ATOM 4758 N N . LEU B 1 232 ? 17.75 28.5 8.859 1 98 232 LEU B N 1
ATOM 4759 C CA . LEU B 1 232 ? 19.094 28.344 8.312 1 98 232 LEU B CA 1
ATOM 4760 C C . LEU B 1 232 ? 19.141 28.797 6.859 1 98 232 LEU B C 1
ATOM 4762 O O . LEU B 1 232 ? 18.219 28.516 6.086 1 98 232 LEU B O 1
ATOM 4766 N N . ASP B 1 233 ? 20.234 29.438 6.551 1 97.25 233 ASP B N 1
ATOM 4767 C CA . ASP B 1 233 ? 20.422 29.906 5.18 1 97.25 233 ASP B CA 1
ATOM 4768 C C . ASP B 1 233 ? 20.406 28.734 4.199 1 97.25 233 ASP B C 1
ATOM 4770 O O . ASP B 1 233 ? 19.859 28.859 3.094 1 97.25 233 ASP B O 1
ATOM 4774 N N . ASP B 1 234 ? 21.016 27.688 4.59 1 95.69 234 ASP B N 1
ATOM 4775 C CA . ASP B 1 234 ? 21.047 26.516 3.727 1 95.69 234 ASP B CA 1
ATOM 4776 C C . ASP B 1 234 ? 19.641 26.016 3.42 1 95.69 234 ASP B C 1
ATOM 4778 O O . ASP B 1 234 ? 19.375 25.5 2.334 1 95.69 234 ASP B O 1
ATOM 4782 N N . MET B 1 235 ? 18.719 26.109 4.363 1 97.69 235 MET B N 1
ATOM 4783 C CA . MET B 1 235 ? 17.312 25.766 4.152 1 97.69 235 MET B CA 1
ATOM 4784 C C . MET B 1 235 ? 16.641 26.734 3.186 1 97.69 235 MET B C 1
ATOM 4786 O O . MET B 1 235 ? 16.094 26.328 2.164 1 97.69 235 MET B O 1
ATOM 4790 N N . LYS B 1 236 ? 16.812 27.984 3.416 1 96.19 236 LYS B N 1
ATOM 4791 C CA . LYS B 1 236 ? 16.109 29.047 2.693 1 96.19 236 LYS B CA 1
ATOM 4792 C C . LYS B 1 236 ? 16.562 29.109 1.239 1 96.19 236 LYS B C 1
ATOM 4794 O O . LYS B 1 236 ? 15.805 29.516 0.362 1 96.19 236 LYS B O 1
ATOM 4799 N N . ASN B 1 237 ? 17.703 28.641 0.978 1 94.75 237 ASN B N 1
ATOM 4800 C CA . ASN B 1 237 ? 18.297 28.75 -0.355 1 94.75 237 ASN B CA 1
ATOM 4801 C C . ASN B 1 237 ? 17.938 27.547 -1.224 1 94.75 237 ASN B C 1
ATOM 4803 O O . ASN B 1 237 ? 18.297 27.5 -2.404 1 94.75 237 ASN B O 1
ATOM 4807 N N . ARG B 1 238 ? 17.281 26.578 -0.697 1 94.75 238 ARG B N 1
ATOM 4808 C CA . ARG B 1 238 ? 16.859 25.422 -1.484 1 94.75 238 ARG B CA 1
ATOM 4809 C C . ARG B 1 238 ? 15.578 25.719 -2.26 1 94.75 238 ARG B C 1
ATOM 4811 O O . ARG B 1 238 ? 14.547 25.094 -2.037 1 94.75 238 ARG B O 1
ATOM 4818 N N . THR B 1 239 ? 15.672 26.547 -3.307 1 91.06 239 THR B N 1
ATOM 4819 C CA . THR B 1 239 ? 14.516 27.047 -4.031 1 91.06 239 THR B CA 1
ATOM 4820 C C . THR B 1 239 ? 14.406 26.391 -5.402 1 91.06 239 THR B C 1
ATOM 4822 O O . THR B 1 239 ? 13.711 26.891 -6.289 1 91.06 239 THR B O 1
ATOM 4825 N N . GLU B 1 240 ? 15.109 25.281 -5.543 1 94.06 240 GLU B N 1
ATOM 4826 C CA . GLU B 1 240 ? 15.023 24.594 -6.82 1 94.06 240 GLU B CA 1
ATOM 4827 C C . GLU B 1 240 ? 13.594 24.109 -7.082 1 94.06 240 GLU B C 1
ATOM 4829 O O . GLU B 1 240 ? 12.953 23.531 -6.199 1 94.06 240 GLU B O 1
ATOM 4834 N N . LYS B 1 241 ? 13.133 24.297 -8.258 1 95.62 241 LYS B N 1
ATOM 4835 C CA . LYS B 1 241 ? 11.781 23.922 -8.633 1 95.62 241 LYS B CA 1
ATOM 4836 C C . LYS B 1 241 ? 11.75 22.5 -9.219 1 95.62 241 LYS B C 1
ATOM 4838 O O . LYS B 1 241 ? 12.648 22.125 -9.969 1 95.62 241 LYS B O 1
ATOM 4843 N N . VAL B 1 242 ? 10.742 21.734 -8.867 1 97.56 242 VAL B N 1
ATOM 4844 C CA . VAL B 1 242 ? 10.531 20.406 -9.453 1 97.56 242 VAL B CA 1
ATOM 4845 C C . VAL B 1 242 ? 10.242 20.547 -10.945 1 97.56 242 VAL B C 1
ATOM 4847 O O . VAL B 1 242 ? 9.438 21.391 -11.352 1 97.56 242 VAL B O 1
ATOM 4850 N N . LYS B 1 243 ? 10.891 19.734 -11.766 1 96.25 243 LYS B N 1
ATOM 4851 C CA . LYS B 1 243 ? 10.703 19.719 -13.219 1 96.25 243 LYS B CA 1
ATOM 4852 C C . LYS B 1 243 ? 9.828 18.547 -13.648 1 96.25 243 LYS B C 1
ATOM 4854 O O . LYS B 1 243 ? 9.734 17.547 -12.938 1 96.25 243 LYS B O 1
ATOM 4859 N N . SER B 1 244 ? 9.18 18.688 -14.766 1 93.75 244 SER B N 1
ATOM 4860 C CA . SER B 1 244 ? 8.305 17.641 -15.297 1 93.75 244 SER B CA 1
ATOM 4861 C C . SER B 1 244 ? 9.07 16.344 -15.523 1 93.75 244 SER B C 1
ATOM 4863 O O . SER B 1 244 ? 8.5 15.258 -15.43 1 93.75 244 SER B O 1
ATOM 4865 N N . GLY B 1 245 ? 10.32 16.375 -15.797 1 93.75 245 GLY B N 1
ATOM 4866 C CA . GLY B 1 245 ? 11.133 15.203 -16.094 1 93.75 245 GLY B CA 1
ATOM 4867 C C . GLY B 1 245 ? 11.711 14.555 -14.844 1 93.75 245 GLY B C 1
ATOM 4868 O O . GLY B 1 245 ? 12.32 13.492 -14.922 1 93.75 245 GLY B O 1
ATOM 4869 N N . ASP B 1 246 ? 11.461 15.18 -13.68 1 96.06 246 ASP B N 1
ATOM 4870 C CA . ASP B 1 246 ? 11.953 14.617 -12.438 1 96.06 246 ASP B CA 1
ATOM 4871 C C . ASP B 1 246 ? 11.156 13.375 -12.039 1 96.06 246 ASP B C 1
ATOM 4873 O O . ASP B 1 246 ? 10.109 13.094 -12.617 1 96.06 246 ASP B O 1
ATOM 4877 N N . SER B 1 247 ? 11.758 12.656 -11.109 1 93.75 247 SER B N 1
ATOM 4878 C CA . SER B 1 247 ? 11.062 11.516 -10.516 1 93.75 247 SER B CA 1
ATOM 4879 C C . SER B 1 247 ? 9.766 11.953 -9.836 1 93.75 247 SER B C 1
ATOM 4881 O O . SER B 1 247 ? 9.672 13.07 -9.328 1 93.75 247 SER B O 1
ATOM 4883 N N . ARG B 1 248 ? 8.781 11.078 -9.867 1 94.5 248 ARG B N 1
ATOM 4884 C CA . ARG B 1 248 ? 7.539 11.352 -9.148 1 94.5 248 ARG B CA 1
ATOM 4885 C C . ARG B 1 248 ? 7.785 11.414 -7.641 1 94.5 248 ARG B C 1
ATOM 4887 O O . ARG B 1 248 ? 6.895 11.797 -6.879 1 94.5 248 ARG B O 1
ATOM 4894 N N . GLU B 1 249 ? 9.016 11.07 -7.188 1 96.12 249 GLU B N 1
ATOM 4895 C CA . GLU B 1 249 ? 9.391 11.008 -5.777 1 96.12 249 GLU B CA 1
ATOM 4896 C C . GLU B 1 249 ? 10.469 12.039 -5.445 1 96.12 249 GLU B C 1
ATOM 4898 O O . GLU B 1 249 ? 11.172 11.906 -4.441 1 96.12 249 GLU B O 1
ATOM 4903 N N . VAL B 1 250 ? 10.586 13.023 -6.25 1 97.62 250 VAL B N 1
ATOM 4904 C CA . VAL B 1 250 ? 11.758 13.898 -6.18 1 97.62 250 VAL B CA 1
ATOM 4905 C C . VAL B 1 250 ? 11.758 14.656 -4.855 1 97.62 250 VAL B C 1
ATOM 4907 O O . VAL B 1 250 ? 12.82 14.922 -4.289 1 97.62 250 VAL B O 1
ATOM 4910 N N . LEU B 1 251 ? 10.656 15.031 -4.293 1 97.75 251 LEU B N 1
ATOM 4911 C CA . LEU B 1 251 ? 10.617 15.758 -3.031 1 97.75 251 LEU B CA 1
ATOM 4912 C C . LEU B 1 251 ? 11.125 14.898 -1.884 1 97.75 251 LEU B C 1
ATOM 4914 O O . LEU B 1 251 ? 11.875 15.375 -1.028 1 97.75 251 LEU B O 1
ATOM 4918 N N . ARG B 1 252 ? 10.734 13.672 -1.866 1 96.81 252 ARG B N 1
ATOM 4919 C CA . ARG B 1 252 ? 11.242 12.727 -0.875 1 96.81 252 ARG B CA 1
ATOM 4920 C C . ARG B 1 252 ? 12.758 12.586 -0.986 1 96.81 252 ARG B C 1
ATOM 4922 O O . ARG B 1 252 ? 13.461 12.547 0.027 1 96.81 252 ARG B O 1
ATOM 4929 N N . ASP B 1 253 ? 13.242 12.453 -2.225 1 96.69 253 ASP B N 1
ATOM 4930 C CA . ASP B 1 253 ? 14.672 12.297 -2.463 1 96.69 253 ASP B CA 1
ATOM 4931 C C . ASP B 1 253 ? 15.453 13.508 -1.968 1 96.69 253 ASP B C 1
ATOM 4933 O O . ASP B 1 253 ? 16.484 13.367 -1.303 1 96.69 253 ASP B O 1
ATOM 4937 N N . TRP B 1 254 ? 14.922 14.672 -2.287 1 97.62 254 TRP B N 1
ATOM 4938 C CA . TRP B 1 254 ? 15.578 15.906 -1.863 1 97.62 254 TRP B CA 1
ATOM 4939 C C . TRP B 1 254 ? 15.633 16 -0.342 1 97.62 254 TRP B C 1
ATOM 4941 O O . TRP B 1 254 ? 16.672 16.344 0.226 1 97.62 254 TRP B O 1
ATOM 4951 N N . LEU B 1 255 ? 14.578 15.672 0.327 1 97.5 255 LEU B N 1
ATOM 4952 C CA . LEU B 1 255 ? 14.531 15.734 1.784 1 97.5 255 LEU B CA 1
ATOM 4953 C C . LEU B 1 255 ? 15.5 14.734 2.406 1 97.5 255 LEU B C 1
ATOM 4955 O O . LEU B 1 255 ? 16.234 15.07 3.342 1 97.5 255 LEU B O 1
ATOM 4959 N N . SER B 1 256 ? 15.453 13.547 1.904 1 97.56 256 SER B N 1
ATOM 4960 C CA . SER B 1 256 ? 16.344 12.5 2.402 1 97.56 256 SER B CA 1
ATOM 4961 C C . SER B 1 256 ? 17.812 12.898 2.238 1 97.56 256 SER B C 1
ATOM 4963 O O . SER B 1 256 ? 18.609 12.711 3.15 1 97.56 256 SER B O 1
ATOM 4965 N N . GLU B 1 257 ? 18.125 13.367 1.096 1 97.19 257 GLU B N 1
ATOM 4966 C CA . GLU B 1 257 ? 19.484 13.812 0.824 1 97.19 257 GLU B CA 1
ATOM 4967 C C . GLU B 1 257 ? 19.891 14.945 1.758 1 97.19 257 GLU B C 1
ATOM 4969 O O . GLU B 1 257 ? 21.016 14.961 2.275 1 97.19 257 GLU B O 1
ATOM 4974 N N . TYR B 1 258 ? 19.031 15.867 1.929 1 97.94 258 TYR B N 1
ATOM 4975 C CA . TYR B 1 258 ? 19.312 17 2.799 1 97.94 258 TYR B CA 1
ATOM 4976 C C . TYR B 1 258 ? 19.609 16.547 4.223 1 97.94 258 TYR B C 1
ATOM 4978 O O . TYR B 1 258 ? 20.641 16.875 4.793 1 97.94 258 TYR B O 1
ATOM 4986 N N . PHE B 1 259 ? 18.781 15.719 4.801 1 98.44 259 PHE B N 1
ATOM 4987 C CA . PHE B 1 259 ? 18.875 15.336 6.203 1 98.44 259 PHE B CA 1
ATOM 4988 C C . PHE B 1 259 ? 20.016 14.359 6.434 1 98.44 259 PHE B C 1
ATOM 4990 O O . PHE B 1 259 ? 20.469 14.18 7.566 1 98.44 259 PHE B O 1
ATOM 4997 N N . ALA B 1 260 ? 20.438 13.68 5.383 1 97.94 260 ALA B N 1
ATOM 4998 C CA . ALA B 1 260 ? 21.594 12.797 5.52 1 97.94 260 ALA B CA 1
ATOM 4999 C C . ALA B 1 260 ? 22.828 13.578 5.973 1 97.94 260 ALA B C 1
ATOM 5001 O O . ALA B 1 260 ? 23.688 13.023 6.648 1 97.94 260 ALA B O 1
ATOM 5002 N N . GLN B 1 261 ? 22.844 14.852 5.66 1 97.06 261 GLN B N 1
ATOM 5003 C CA . GLN B 1 261 ? 24.094 15.602 5.867 1 97.06 261 GLN B CA 1
ATOM 5004 C C . GLN B 1 261 ? 23.844 16.844 6.703 1 97.06 261 GLN B C 1
ATOM 5006 O O . GLN B 1 261 ? 24.781 17.391 7.297 1 97.06 261 GLN B O 1
ATOM 5011 N N . ASN B 1 262 ? 22.625 17.297 6.668 1 97.69 262 ASN B N 1
ATOM 5012 C CA . ASN B 1 262 ? 22.328 18.594 7.297 1 97.69 262 ASN B CA 1
ATOM 5013 C C . ASN B 1 262 ? 21.203 18.453 8.328 1 97.69 262 ASN B C 1
ATOM 5015 O O . ASN B 1 262 ? 20.375 17.547 8.25 1 97.69 262 ASN B O 1
ATOM 5019 N N . GLY B 1 263 ? 21.266 19.328 9.273 1 97.94 263 GLY B N 1
ATOM 5020 C CA . GLY B 1 263 ? 20.141 19.516 10.156 1 97.94 263 GLY B CA 1
ATOM 5021 C C . GLY B 1 263 ? 19.219 20.641 9.711 1 97.94 263 GLY B C 1
ATOM 5022 O O . GLY B 1 263 ? 19.516 21.359 8.766 1 97.94 263 GLY B O 1
ATOM 5023 N N . ALA B 1 264 ? 18.062 20.734 10.359 1 98.81 264 ALA B N 1
ATOM 5024 C CA . ALA B 1 264 ? 17.094 21.797 10.094 1 98.81 264 ALA B CA 1
ATOM 5025 C C . ALA B 1 264 ? 16.734 22.547 11.375 1 98.81 264 ALA B C 1
ATOM 5027 O O . ALA B 1 264 ? 16.828 21.984 12.469 1 98.81 264 ALA B O 1
ATOM 5028 N N . LYS B 1 265 ? 16.406 23.734 11.234 1 98.88 265 LYS B N 1
ATOM 5029 C CA . LYS B 1 265 ? 15.969 24.594 12.344 1 98.88 265 LYS B CA 1
ATOM 5030 C C . LYS B 1 265 ? 14.82 25.484 11.914 1 98.88 265 LYS B C 1
ATOM 5032 O O . LYS B 1 265 ? 14.906 26.188 10.898 1 98.88 265 LYS B O 1
ATOM 5037 N N . TYR B 1 266 ? 13.781 25.469 12.656 1 98.94 266 TYR B N 1
ATOM 5038 C CA . TYR B 1 266 ? 12.633 26.328 12.445 1 98.94 266 TYR B CA 1
ATOM 5039 C C . TYR B 1 266 ? 12.391 27.219 13.664 1 98.94 266 TYR B C 1
ATOM 5041 O O . TYR B 1 266 ? 12.57 26.781 14.805 1 98.94 266 TYR B O 1
ATOM 5049 N N . GLU B 1 267 ? 11.984 28.438 13.414 1 98.88 267 GLU B N 1
ATOM 5050 C CA . GLU B 1 267 ? 11.289 29.203 14.453 1 98.88 267 GLU B CA 1
ATOM 5051 C C . GLU B 1 267 ? 9.82 28.781 14.555 1 98.88 267 GLU B C 1
ATOM 5053 O O . GLU B 1 267 ? 9.133 28.688 13.539 1 98.88 267 GLU B O 1
ATOM 5058 N N . PHE B 1 268 ? 9.453 28.422 15.711 1 98.94 268 PHE B N 1
ATOM 5059 C CA . PHE B 1 268 ? 8.039 28.25 16.016 1 98.94 268 PHE B CA 1
ATOM 5060 C C . PHE B 1 268 ? 7.406 29.562 16.453 1 98.94 268 PHE B C 1
ATOM 5062 O O . PHE B 1 268 ? 7.82 30.141 17.469 1 98.94 268 PHE B O 1
ATOM 5069 N N . LYS B 1 269 ? 6.352 30.031 15.719 1 98.81 269 LYS B N 1
ATOM 5070 C CA . LYS B 1 269 ? 5.809 31.375 15.961 1 98.81 269 LYS B CA 1
ATOM 5071 C C . LYS B 1 269 ? 4.297 31.328 16.172 1 98.81 269 LYS B C 1
ATOM 5073 O O . LYS B 1 269 ? 3.645 30.344 15.789 1 98.81 269 LYS B O 1
ATOM 5078 N N . ILE B 1 270 ? 3.799 32.375 16.797 1 98.62 270 ILE B N 1
ATOM 5079 C CA . ILE B 1 270 ? 2.365 32.531 17.016 1 98.62 270 ILE B CA 1
ATOM 5080 C C . ILE B 1 270 ? 1.938 33.938 16.562 1 98.62 270 ILE B C 1
ATOM 5082 O O . ILE B 1 270 ? 2.695 34.875 16.703 1 98.62 270 ILE B O 1
ATOM 5086 N N . GLN B 1 271 ? 0.823 33.938 15.93 1 97.88 271 GLN B N 1
ATOM 5087 C CA . GLN B 1 271 ? 0.091 35.156 15.617 1 97.88 271 GLN B CA 1
ATOM 5088 C C . GLN B 1 271 ? -1.181 35.281 16.453 1 97.88 271 GLN B C 1
ATOM 5090 O O . GLN B 1 271 ? -2.125 34.5 16.266 1 97.88 271 GLN B O 1
ATOM 5095 N N . LEU B 1 272 ? -1.253 36.344 17.328 1 98.69 272 LEU B N 1
ATOM 5096 C CA . LEU B 1 272 ? -2.375 36.438 18.25 1 98.69 272 LEU B CA 1
ATOM 5097 C C . LEU B 1 272 ? -3.475 37.312 17.688 1 98.69 272 LEU B C 1
ATOM 5099 O O . LEU B 1 272 ? -3.189 38.375 17.094 1 98.69 272 LEU B O 1
ATOM 5103 N N . GLY B 1 273 ? -4.703 36.906 17.891 1 98.44 273 GLY B N 1
ATOM 5104 C CA . GLY B 1 273 ? -5.84 37.656 17.391 1 98.44 273 GLY B CA 1
ATOM 5105 C C . GLY B 1 273 ? -6.289 38.75 18.344 1 98.44 273 GLY B C 1
ATOM 5106 O O . GLY B 1 273 ? -6.145 38.625 19.562 1 98.44 273 GLY B O 1
ATOM 5107 N N . THR B 1 274 ? -6.891 39.812 17.688 1 97.75 274 THR B N 1
ATOM 5108 C CA . THR B 1 274 ? -7.359 40.938 18.5 1 97.75 274 THR B CA 1
ATOM 5109 C C . THR B 1 274 ? -8.836 41.219 18.234 1 97.75 274 THR B C 1
ATOM 5111 O O . THR B 1 274 ? -9.461 42.031 18.938 1 97.75 274 THR B O 1
ATOM 5114 N N . SER B 1 275 ? -9.359 40.594 17.219 1 95.94 275 SER B N 1
ATOM 5115 C CA . SER B 1 275 ? -10.758 40.781 16.844 1 95.94 275 SER B CA 1
ATOM 5116 C C . SER B 1 275 ? -11.258 39.656 15.969 1 95.94 275 SER B C 1
ATOM 5118 O O . SER B 1 275 ? -10.594 39.25 15.008 1 95.94 275 SER B O 1
ATOM 5120 N N . PRO B 1 276 ? -12.453 39.188 16.266 1 96.44 276 PRO B N 1
ATOM 5121 C CA . PRO B 1 276 ? -12.984 38.125 15.422 1 96.44 276 PRO B CA 1
ATOM 5122 C C . PRO B 1 276 ? -13.227 38.531 13.977 1 96.44 276 PRO B C 1
ATOM 5124 O O . PRO B 1 276 ? -13.203 37.719 13.07 1 96.44 276 PRO B O 1
ATOM 5127 N N . ASP B 1 277 ? -13.438 39.844 13.773 1 95.81 277 ASP B N 1
ATOM 5128 C CA . ASP B 1 277 ? -13.68 40.344 12.43 1 95.81 277 ASP B CA 1
ATOM 5129 C C . ASP B 1 277 ? -12.398 40.344 11.594 1 95.81 277 ASP B C 1
ATOM 5131 O O . ASP B 1 277 ? -12.43 40 10.406 1 95.81 277 ASP B O 1
ATOM 5135 N N . HIS B 1 278 ? -11.312 40.656 12.156 1 96 278 HIS B N 1
ATOM 5136 C CA . HIS B 1 278 ? -10.039 40.781 11.445 1 96 278 HIS B CA 1
ATOM 5137 C C . HIS B 1 278 ? -9.242 39.469 11.539 1 96 278 HIS B C 1
ATOM 5139 O O . HIS B 1 278 ? -8.438 39.188 10.648 1 96 278 HIS B O 1
ATOM 5145 N N . HIS B 1 279 ? -9.469 38.75 12.578 1 98.06 279 HIS B N 1
ATOM 5146 C CA . HIS B 1 279 ? -8.758 37.5 12.867 1 98.06 279 HIS B CA 1
ATOM 5147 C C . HIS B 1 279 ? -9.727 36.375 13.203 1 98.06 279 HIS B C 1
ATOM 5149 O O . HIS B 1 279 ? -9.711 35.844 14.312 1 98.06 279 HIS B O 1
ATOM 5155 N N . PRO B 1 280 ? -10.461 35.969 12.211 1 98.31 280 PRO B N 1
ATOM 5156 C CA . PRO B 1 280 ? -11.562 35.031 12.453 1 98.31 280 PRO B CA 1
ATOM 5157 C C . PRO B 1 280 ? -11.086 33.594 12.688 1 98.31 280 PRO B C 1
ATOM 5159 O O . PRO B 1 280 ? -10.117 33.156 12.055 1 98.31 280 PRO B O 1
ATOM 5162 N N . THR B 1 281 ? -11.797 32.875 13.547 1 98.44 281 THR B N 1
ATOM 5163 C CA . THR B 1 281 ? -11.578 31.453 13.758 1 98.44 281 THR B CA 1
ATOM 5164 C C . THR B 1 281 ? -12.508 30.625 12.859 1 98.44 281 THR B C 1
ATOM 5166 O O . THR B 1 281 ? -12.156 29.516 12.461 1 98.44 281 THR B O 1
ATOM 5169 N N . GLU B 1 282 ? -13.633 31.172 12.477 1 98.25 282 GLU B N 1
ATOM 5170 C CA . GLU B 1 282 ? -14.68 30.438 11.773 1 98.25 282 GLU B CA 1
ATOM 5171 C C . GLU B 1 282 ? -14.453 30.438 10.266 1 98.25 282 GLU B C 1
ATOM 5173 O O . GLU B 1 282 ? -15.07 29.672 9.539 1 98.25 282 GLU B O 1
ATOM 5178 N N . ASP B 1 283 ? -13.617 31.312 9.82 1 98 283 ASP B N 1
ATOM 5179 C CA . ASP B 1 283 ? -13.234 31.359 8.414 1 98 283 ASP B CA 1
ATOM 5180 C C . ASP B 1 283 ? -11.742 31.125 8.242 1 98 283 ASP B C 1
ATOM 5182 O O . ASP B 1 283 ? -10.938 32.031 8.359 1 98 283 ASP B O 1
ATOM 5186 N N . GLY B 1 284 ? -11.406 29.875 7.863 1 97.31 284 GLY B N 1
ATOM 5187 C CA . GLY B 1 284 ? -10.016 29.484 7.723 1 97.31 284 GLY B CA 1
ATOM 5188 C C . GLY B 1 284 ? -9.367 30 6.453 1 97.31 284 GLY B C 1
ATOM 5189 O O . GLY B 1 284 ? -8.164 29.828 6.25 1 97.31 284 GLY B O 1
ATOM 5190 N N . SER B 1 285 ? -10.109 30.641 5.57 1 97.25 285 SER B N 1
ATOM 5191 C CA . SER B 1 285 ? -9.57 31.094 4.297 1 97.25 285 SER B CA 1
ATOM 5192 C C . SER B 1 285 ? -8.93 32.469 4.43 1 97.25 285 SER B C 1
ATOM 5194 O O . SER B 1 285 ? -8.281 32.969 3.498 1 97.25 285 SER B O 1
ATOM 5196 N N . VAL B 1 286 ? -9.031 33.125 5.543 1 96.81 286 VAL B N 1
ATOM 5197 C CA . VAL B 1 286 ? -8.508 34.469 5.754 1 96.81 286 VAL B CA 1
ATOM 5198 C C . VAL B 1 286 ? -7.055 34.375 6.227 1 96.81 286 VAL B C 1
ATOM 5200 O O . VAL B 1 286 ? -6.766 33.781 7.254 1 96.81 286 VAL B O 1
ATOM 5203 N N . VAL B 1 287 ? -6.199 34.969 5.445 1 97.12 287 VAL B N 1
ATOM 5204 C CA . VAL B 1 287 ? -4.828 35.156 5.91 1 97.12 287 VAL B CA 1
ATOM 5205 C C . VAL B 1 287 ? -4.758 36.375 6.848 1 97.12 287 VAL B C 1
ATOM 5207 O O . VAL B 1 287 ? -5.098 37.5 6.457 1 97.12 287 VAL B O 1
ATOM 5210 N N . TRP B 1 288 ? -4.355 36.125 8.086 1 97.38 288 TRP B N 1
ATOM 5211 C CA . TRP B 1 288 ? -4.262 37.25 9.039 1 97.38 288 TRP B CA 1
ATOM 5212 C C . TRP B 1 288 ? -3.127 38.188 8.664 1 97.38 288 TRP B C 1
ATOM 5214 O O . TRP B 1 288 ? -1.994 37.75 8.453 1 97.38 288 TRP B O 1
ATOM 5224 N N . ASP B 1 289 ? -3.479 39.406 8.609 1 95.44 289 ASP B N 1
ATOM 5225 C CA . ASP B 1 289 ? -2.486 40.438 8.258 1 95.44 289 ASP B CA 1
ATOM 5226 C C . ASP B 1 289 ? -1.439 40.562 9.359 1 95.44 289 ASP B C 1
ATOM 5228 O O . ASP B 1 289 ? -1.782 40.781 10.523 1 95.44 289 ASP B O 1
ATOM 5232 N N . GLU B 1 290 ? -0.183 40.531 9 1 95.25 290 GLU B N 1
ATOM 5233 C CA . GLU B 1 290 ? 0.89 40.594 9.984 1 95.25 290 GLU B CA 1
ATOM 5234 C C . GLU B 1 290 ? 0.973 42 10.602 1 95.25 290 GLU B C 1
ATOM 5236 O O . GLU B 1 290 ? 1.546 42.188 11.68 1 95.25 290 GLU B O 1
ATOM 5241 N N . ALA B 1 291 ? 0.449 42.969 9.945 1 94.06 291 ALA B N 1
ATOM 5242 C CA . ALA B 1 291 ? 0.418 44.312 10.531 1 94.06 291 ALA B CA 1
ATOM 5243 C C . ALA B 1 291 ? -0.478 44.344 11.766 1 94.06 291 ALA B C 1
ATOM 5245 O O . ALA B 1 291 ? -0.184 45.062 12.734 1 94.06 291 ALA B O 1
ATOM 5246 N N . THR B 1 292 ? -1.526 43.656 11.672 1 95.38 292 THR B N 1
ATOM 5247 C CA . THR B 1 292 ? -2.496 43.688 12.766 1 95.38 292 THR B CA 1
ATOM 5248 C C . THR B 1 292 ? -2.301 42.5 13.695 1 95.38 292 THR B C 1
ATOM 5250 O O . THR B 1 292 ? -2.77 42.5 14.836 1 95.38 292 THR B O 1
ATOM 5253 N N . ALA B 1 293 ? -1.685 41.5 13.234 1 96.81 293 ALA B N 1
ATOM 5254 C CA . ALA B 1 293 ? -1.352 40.344 14.023 1 96.81 293 ALA B CA 1
ATOM 5255 C C . ALA B 1 293 ? 0.033 39.812 13.664 1 96.81 293 ALA B C 1
ATOM 5257 O O . ALA B 1 293 ? 0.157 38.812 12.953 1 96.81 293 ALA B O 1
ATOM 5258 N N . PRO B 1 294 ? 1.041 40.438 14.172 1 97.31 294 PRO B N 1
ATOM 5259 C CA . PRO B 1 294 ? 2.396 40 13.828 1 97.31 294 PRO B CA 1
ATOM 5260 C C . PRO B 1 294 ? 2.762 38.656 14.43 1 97.31 294 PRO B C 1
ATOM 5262 O O . PRO B 1 294 ? 2.355 38.344 15.555 1 97.31 294 PRO B O 1
ATOM 5265 N N . TYR B 1 295 ? 3.586 37.938 13.719 1 97.94 295 TYR B N 1
ATOM 5266 C CA . TYR B 1 295 ? 4.133 36.688 14.266 1 97.94 295 TYR B CA 1
ATOM 5267 C C . TYR B 1 295 ? 5.172 36.969 15.344 1 97.94 295 TYR B C 1
ATOM 5269 O O . TYR B 1 295 ? 5.984 37.906 15.203 1 97.94 295 TYR B O 1
ATOM 5277 N N . GLN B 1 296 ? 5.102 36.25 16.344 1 98.5 296 GLN B N 1
ATOM 5278 C CA . GLN B 1 296 ? 6.047 36.312 17.453 1 98.5 296 GLN B CA 1
ATOM 5279 C C . GLN B 1 296 ? 6.703 34.969 17.688 1 98.5 296 GLN B C 1
ATOM 5281 O O . GLN B 1 296 ? 6.012 33.938 17.844 1 98.5 296 GLN B O 1
ATOM 5286 N N . THR B 1 297 ? 8.039 34.906 17.766 1 98.75 297 THR B N 1
ATOM 5287 C CA . THR B 1 297 ? 8.734 33.656 17.984 1 98.75 297 THR B CA 1
ATOM 5288 C C . THR B 1 297 ? 8.555 33.188 19.438 1 98.75 297 THR B C 1
ATOM 5290 O O . THR B 1 297 ? 8.789 33.938 20.375 1 98.75 297 THR B O 1
ATOM 5293 N N . ILE B 1 298 ? 8.227 31.906 19.594 1 98.75 298 ILE B N 1
ATOM 5294 C CA . ILE B 1 298 ? 7.988 31.438 20.953 1 98.75 298 ILE B CA 1
ATOM 5295 C C . ILE B 1 298 ? 8.883 30.234 21.25 1 98.75 298 ILE B C 1
ATOM 5297 O O . ILE B 1 298 ? 9.125 29.906 22.406 1 98.75 298 ILE B O 1
ATOM 5301 N N . ALA B 1 299 ? 9.367 29.594 20.234 1 98.88 299 ALA B N 1
ATOM 5302 C CA . ALA B 1 299 ? 10.258 28.438 20.391 1 98.88 299 ALA B CA 1
ATOM 5303 C C . ALA B 1 299 ? 11.07 28.203 19.125 1 98.88 299 ALA B C 1
ATOM 5305 O O . ALA B 1 299 ? 10.867 28.875 18.109 1 98.88 299 ALA B O 1
ATOM 5306 N N . THR B 1 300 ? 12.016 27.344 19.203 1 98.88 300 THR B N 1
ATOM 5307 C CA . THR B 1 300 ? 12.727 26.797 18.062 1 98.88 300 THR B CA 1
ATOM 5308 C C . THR B 1 300 ? 12.555 25.281 18 1 98.88 300 THR B C 1
ATOM 5310 O O . THR B 1 300 ? 12.469 24.609 19.031 1 98.88 300 THR B O 1
ATOM 5313 N N . VAL B 1 301 ? 12.453 24.766 16.828 1 98.94 301 VAL B N 1
ATOM 5314 C CA . VAL B 1 301 ? 12.438 23.328 16.562 1 98.94 301 VAL B CA 1
ATOM 5315 C C . VAL B 1 301 ? 13.672 22.938 15.75 1 98.94 301 VAL B C 1
ATOM 5317 O O . VAL B 1 301 ? 13.93 23.516 14.68 1 98.94 301 VAL B O 1
ATOM 5320 N N . GLU B 1 302 ? 14.375 22.016 16.234 1 98.88 302 GLU B N 1
ATOM 5321 C CA . GLU B 1 302 ? 15.609 21.609 15.57 1 98.88 302 GLU B CA 1
ATOM 5322 C C . GLU B 1 302 ? 15.625 20.109 15.312 1 98.88 302 GLU B C 1
ATOM 5324 O O . GLU B 1 302 ? 15.242 19.312 16.172 1 98.88 302 GLU B O 1
ATOM 5329 N N . PHE B 1 303 ? 16 19.75 14.133 1 98.88 303 PHE B N 1
ATOM 5330 C CA . PHE B 1 303 ? 16.219 18.375 13.719 1 98.88 303 PHE B CA 1
ATOM 5331 C C . PHE B 1 303 ? 17.672 18.141 13.336 1 98.88 303 PHE B C 1
ATOM 5333 O O . PHE B 1 303 ? 18.203 18.828 12.461 1 98.88 303 PHE B O 1
ATOM 5340 N N . PRO B 1 304 ? 18.359 17.219 13.961 1 98.75 304 PRO B N 1
ATOM 5341 C CA . PRO B 1 304 ? 19.734 16.875 13.555 1 98.75 304 PRO B CA 1
ATOM 5342 C C . PRO B 1 304 ? 19.781 16.078 12.25 1 98.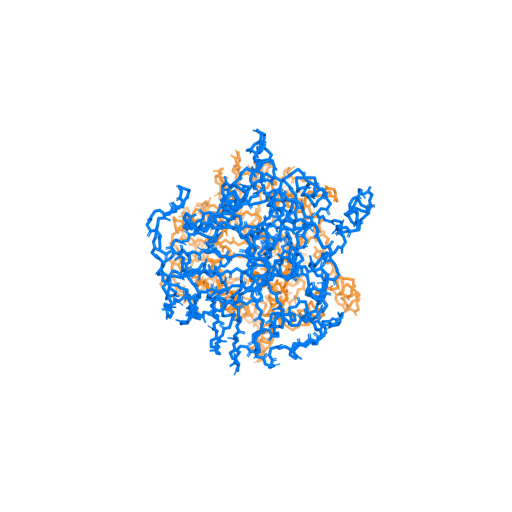75 304 PRO B C 1
ATOM 5344 O O . PRO B 1 304 ? 18.75 15.609 11.773 1 98.75 304 PRO B O 1
ATOM 5347 N N . PRO B 1 305 ? 21 16.016 11.609 1 98.62 305 PRO B N 1
ATOM 5348 C CA . PRO B 1 305 ? 21.125 15.078 10.5 1 98.62 305 PRO B CA 1
ATOM 5349 C C . PRO B 1 305 ? 20.688 13.664 10.875 1 98.62 305 PRO B C 1
ATOM 5351 O O . PRO B 1 305 ? 20.969 13.195 11.977 1 98.62 305 PRO B O 1
ATOM 5354 N N . GLN B 1 306 ? 19.969 12.984 10.016 1 98.56 306 GLN B N 1
ATOM 5355 C CA . GLN B 1 306 ? 19.422 11.656 10.281 1 98.56 306 GLN B CA 1
ATOM 5356 C C . GLN B 1 306 ? 18.844 11.031 9.016 1 98.56 306 GLN B C 1
ATOM 5358 O O . GLN B 1 306 ? 18.734 11.695 7.98 1 98.56 306 GLN B O 1
ATOM 5363 N N . ASP B 1 307 ? 18.516 9.758 9.023 1 98 307 ASP B N 1
ATOM 5364 C CA . ASP B 1 307 ? 17.75 9.117 7.961 1 98 307 ASP B CA 1
ATOM 5365 C C . ASP B 1 307 ? 16.266 9.469 8.078 1 98 307 ASP B C 1
ATOM 5367 O O . ASP B 1 307 ? 15.57 8.969 8.969 1 98 307 ASP B O 1
ATOM 5371 N N . ALA B 1 308 ? 15.797 10.273 7.199 1 97.25 308 ALA B N 1
ATOM 5372 C CA . ALA B 1 308 ? 14.445 10.812 7.289 1 97.25 308 ALA B CA 1
ATOM 5373 C C . ALA B 1 308 ? 13.422 9.836 6.723 1 97.25 308 ALA B C 1
ATOM 5375 O O . ALA B 1 308 ? 12.219 10.086 6.777 1 97.25 308 ALA B O 1
ATOM 5376 N N . LEU B 1 309 ? 13.883 8.75 6.156 1 95.44 309 LEU B N 1
ATOM 5377 C CA . LEU B 1 309 ? 12.883 7.902 5.516 1 95.44 309 LEU B CA 1
ATOM 5378 C C . LEU B 1 309 ? 13.328 6.445 5.512 1 95.44 309 LEU B C 1
ATOM 5380 O O . LEU B 1 309 ? 13.281 5.781 4.473 1 95.44 309 LEU B O 1
ATOM 5384 N N . SER B 1 310 ? 13.797 5.98 6.645 1 97 310 SER B N 1
ATOM 5385 C CA . SER B 1 310 ? 13.984 4.535 6.742 1 97 310 SER B CA 1
ATOM 5386 C C . SER B 1 310 ? 12.664 3.793 6.594 1 97 310 SER B C 1
ATOM 5388 O O . SER B 1 310 ? 11.602 4.324 6.938 1 97 310 SER B O 1
ATOM 5390 N N . ALA B 1 311 ? 12.711 2.576 6.094 1 97.5 311 ALA B N 1
ATOM 5391 C CA . ALA B 1 311 ? 11.5 1.793 5.895 1 97.5 311 ALA B CA 1
ATOM 5392 C C . ALA B 1 311 ? 10.75 1.589 7.211 1 97.5 311 ALA B C 1
ATOM 5394 O O . ALA B 1 311 ? 9.523 1.725 7.266 1 97.5 311 ALA B O 1
ATOM 5395 N N . GLU B 1 312 ? 11.453 1.234 8.25 1 98 312 GLU B N 1
ATOM 5396 C CA . GLU B 1 312 ? 10.844 0.994 9.555 1 98 312 GLU B CA 1
ATOM 5397 C C . GLU B 1 312 ? 10.125 2.238 10.062 1 98 312 GLU B C 1
ATOM 5399 O O . GLU B 1 312 ? 9 2.148 10.562 1 98 312 GLU B O 1
ATOM 5404 N N . ARG B 1 313 ? 10.734 3.357 9.969 1 97.88 313 ARG B N 1
ATOM 5405 C CA . ARG B 1 313 ? 10.141 4.609 10.43 1 97.88 313 ARG B CA 1
ATOM 5406 C C . ARG B 1 313 ? 8.938 4.988 9.578 1 97.88 313 ARG B C 1
ATOM 5408 O O . ARG B 1 313 ? 7.91 5.43 10.102 1 97.88 313 ARG B O 1
ATOM 5415 N N . ARG B 1 314 ? 9.047 4.879 8.258 1 97.75 314 ARG B N 1
ATOM 5416 C CA . ARG B 1 314 ? 7.949 5.188 7.352 1 97.75 314 ARG B CA 1
ATOM 5417 C C . ARG B 1 314 ? 6.727 4.328 7.664 1 97.75 314 ARG B C 1
ATOM 5419 O O . ARG B 1 314 ? 5.629 4.855 7.863 1 97.75 314 ARG B O 1
ATOM 5426 N N . VAL B 1 315 ? 6.949 3.021 7.727 1 97.44 315 VAL B N 1
ATOM 5427 C CA . VAL B 1 315 ? 5.848 2.092 7.961 1 97.44 315 VAL B CA 1
ATOM 5428 C C . VAL B 1 315 ? 5.23 2.355 9.328 1 97.44 315 VAL B C 1
ATOM 5430 O O . VAL B 1 315 ? 4.004 2.371 9.477 1 97.44 315 VAL B O 1
ATOM 5433 N N . PHE B 1 316 ? 6.051 2.557 10.281 1 97.75 316 PHE B N 1
ATOM 5434 C CA . PHE B 1 316 ? 5.57 2.863 11.625 1 97.75 316 PHE B CA 1
ATOM 5435 C C . PHE B 1 316 ? 4.66 4.086 11.609 1 97.75 316 PHE B C 1
ATOM 5437 O O . PHE B 1 316 ? 3.535 4.035 12.109 1 97.75 316 PHE B O 1
ATOM 5444 N N . TRP B 1 317 ? 5.16 5.176 11.055 1 98 317 TRP B N 1
ATOM 5445 C CA . TRP B 1 317 ? 4.391 6.418 11.062 1 98 317 TRP B CA 1
ATOM 5446 C C . TRP B 1 317 ? 3.104 6.266 10.266 1 98 317 TRP B C 1
ATOM 5448 O O . TRP B 1 317 ? 2.035 6.695 10.703 1 98 317 TRP B O 1
ATOM 5458 N N . GLU B 1 318 ? 3.184 5.691 9.094 1 97 318 GLU B N 1
ATOM 5459 C CA . GLU B 1 318 ? 2.049 5.629 8.18 1 97 318 GLU B CA 1
ATOM 5460 C C . GLU B 1 318 ? 0.968 4.688 8.703 1 97 318 GLU B C 1
ATOM 5462 O O . GLU B 1 318 ? -0.225 4.965 8.57 1 97 318 GLU B O 1
ATOM 5467 N N . ASP B 1 319 ? 1.387 3.621 9.383 1 96 319 ASP B N 1
ATOM 5468 C CA . ASP B 1 319 ? 0.409 2.58 9.688 1 96 319 ASP B CA 1
ATOM 5469 C C . ASP B 1 319 ? 0.086 2.551 11.18 1 96 319 ASP B C 1
ATOM 5471 O O . ASP B 1 319 ? -0.999 2.121 11.578 1 96 319 ASP B O 1
ATOM 5475 N N . THR B 1 320 ? 0.966 3 12.008 1 96.5 320 THR B N 1
ATOM 5476 C CA . THR B 1 320 ? 0.756 2.752 13.43 1 96.5 320 THR B CA 1
ATOM 5477 C C . THR B 1 320 ? 0.642 4.066 14.195 1 96.5 320 THR B C 1
ATOM 5479 O O . THR B 1 320 ? 0.226 4.078 15.359 1 96.5 320 THR B O 1
ATOM 5482 N N . MET B 1 321 ? 0.938 5.152 13.547 1 96.38 321 MET B N 1
ATOM 5483 C CA . MET B 1 321 ? 0.863 6.449 14.211 1 96.38 321 MET B CA 1
ATOM 5484 C C . MET B 1 321 ? -0.502 7.094 13.992 1 96.38 321 MET B C 1
ATOM 5486 O O . MET B 1 321 ? -1.126 6.902 12.945 1 96.38 321 MET B O 1
ATOM 5490 N N . LYS B 1 322 ? -0.932 7.754 14.938 1 94.5 322 LYS B N 1
ATOM 5491 C CA . LYS B 1 322 ? -2.086 8.641 14.82 1 94.5 322 LYS B CA 1
ATOM 5492 C C . LYS B 1 322 ? -1.792 10.008 15.43 1 94.5 322 LYS B C 1
ATOM 5494 O O . LYS B 1 322 ? -1.222 10.102 16.516 1 94.5 322 LYS B O 1
ATOM 5499 N N . LEU B 1 323 ? -1.985 11.016 14.703 1 96.19 323 LEU B N 1
ATOM 5500 C CA . LEU B 1 323 ? -2.008 12.383 15.211 1 96.19 323 LEU B CA 1
ATOM 5501 C C . LEU B 1 323 ? -3.416 12.969 15.133 1 96.19 323 LEU B C 1
ATOM 5503 O O . LEU B 1 323 ? -4.191 12.617 14.242 1 96.19 323 LEU B O 1
ATOM 5507 N N . ASN B 1 324 ? -3.707 13.719 16.047 1 96.31 324 ASN B N 1
ATOM 5508 C CA . ASN B 1 324 ? -5.008 14.367 16.172 1 96.31 324 ASN B CA 1
ATOM 5509 C C . ASN B 1 324 ? -4.91 15.68 16.953 1 96.31 324 ASN B C 1
ATOM 5511 O O . ASN B 1 324 ? -4.457 15.695 18.094 1 96.31 324 ASN B O 1
ATOM 5515 N N . PRO B 1 325 ? -5.371 16.781 16.312 1 96.19 325 PRO B N 1
ATOM 5516 C CA . PRO B 1 325 ? -5.266 18.047 17.031 1 96.19 325 PRO B CA 1
ATOM 5517 C C . PRO B 1 325 ? -6.129 18.078 18.297 1 96.19 325 PRO B C 1
ATOM 5519 O O . PRO B 1 325 ? -5.91 18.922 19.172 1 96.19 325 PRO B O 1
ATOM 5522 N N . TRP B 1 326 ? -7.047 17.203 18.391 1 96.81 326 TRP B N 1
ATOM 5523 C CA . TRP B 1 326 ? -7.922 17.156 19.562 1 96.81 326 TRP B CA 1
ATOM 5524 C C . TRP B 1 326 ? -7.359 16.203 20.625 1 96.81 326 TRP B C 1
ATOM 5526 O O . TRP B 1 326 ? -7.961 16.031 21.688 1 96.81 326 TRP B O 1
ATOM 5536 N N . ASP B 1 327 ? -6.23 15.625 20.297 1 92.38 327 ASP B N 1
ATOM 5537 C CA . ASP B 1 327 ? -5.445 14.898 21.297 1 92.38 327 ASP B CA 1
ATOM 5538 C C . ASP B 1 327 ? -4.352 15.789 21.891 1 92.38 327 ASP B C 1
ATOM 5540 O O . ASP B 1 327 ? -3.162 15.555 21.656 1 92.38 327 ASP B O 1
ATOM 5544 N N . GLY B 1 328 ? -4.777 16.703 22.688 1 94.81 328 GLY B N 1
ATOM 5545 C CA . GLY B 1 328 ? -3.852 17.688 23.219 1 94.81 328 GLY B CA 1
ATOM 5546 C C . GLY B 1 328 ? -4.355 18.344 24.484 1 94.81 328 GLY B C 1
ATOM 5547 O O . GLY B 1 328 ? -5.27 17.844 25.141 1 94.81 328 GLY B O 1
ATOM 5548 N N . MET B 1 329 ? -3.717 19.391 24.812 1 96.5 329 MET B N 1
ATOM 5549 C CA . MET B 1 329 ? -4.008 20.125 26.031 1 96.5 329 MET B CA 1
ATOM 5550 C C . MET B 1 329 ? -5.16 21.109 25.812 1 96.5 329 MET B C 1
ATOM 5552 O O . MET B 1 329 ? -5.336 21.625 24.719 1 96.5 329 MET B O 1
ATOM 5556 N N . VAL B 1 330 ? -5.852 21.406 26.906 1 97.81 330 VAL B N 1
ATOM 5557 C CA . VAL B 1 330 ? -6.934 22.375 26.906 1 97.81 330 VAL B CA 1
ATOM 5558 C C . VAL B 1 330 ? -6.398 23.734 26.453 1 97.81 330 VAL B C 1
ATOM 5560 O O . VAL B 1 330 ? -7.07 24.469 25.719 1 97.81 330 VAL B O 1
ATOM 5563 N N . ASP B 1 331 ? -5.188 24.062 26.812 1 98.06 331 ASP B N 1
ATOM 5564 C CA . ASP B 1 331 ? -4.586 25.359 26.531 1 98.06 331 ASP B CA 1
ATOM 5565 C C . ASP B 1 331 ? -4.316 25.531 25.047 1 98.06 331 ASP B C 1
ATOM 5567 O O . ASP B 1 331 ? -4.02 26.641 24.578 1 98.06 331 ASP B O 1
ATOM 5571 N N . HIS B 1 332 ? -4.391 24.484 24.297 1 98.12 332 HIS B N 1
ATOM 5572 C CA . HIS B 1 332 ? -4.16 24.516 22.859 1 98.12 332 HIS B CA 1
ATOM 5573 C C . HIS B 1 332 ? -5.336 23.906 22.094 1 98.12 332 HIS B C 1
ATOM 5575 O O . HIS B 1 332 ? -5.148 23.266 21.062 1 98.12 332 HIS B O 1
ATOM 5581 N N . GLN B 1 333 ? -6.535 24.062 22.609 1 98.12 333 GLN B N 1
ATOM 5582 C CA . GLN B 1 333 ? -7.762 23.594 21.984 1 98.12 333 GLN B CA 1
ATOM 5583 C C . GLN B 1 333 ? -7.887 24.109 20.547 1 98.12 333 GLN B C 1
ATOM 5585 O O . GLN B 1 333 ? -7.688 25.297 20.297 1 98.12 333 GLN B O 1
ATOM 5590 N N . PRO B 1 334 ? -8.18 23.203 19.562 1 98.25 334 PRO B N 1
ATOM 5591 C CA . PRO B 1 334 ? -8.453 23.688 18.203 1 98.25 334 PRO B CA 1
ATOM 5592 C C . PRO B 1 334 ? -9.719 24.531 18.125 1 98.25 334 PRO B C 1
ATOM 5594 O O . PRO B 1 334 ? -10.727 24.203 18.766 1 98.25 334 PRO B O 1
ATOM 5597 N N . LEU B 1 335 ? -9.656 25.641 17.375 1 98.56 335 LEU B N 1
ATOM 5598 C CA . LEU B 1 335 ? -10.789 26.547 17.281 1 98.56 335 LEU B CA 1
ATOM 5599 C C . LEU B 1 335 ? -11.258 26.688 15.844 1 98.56 335 LEU B C 1
ATOM 5601 O O . LEU B 1 335 ? -10.461 26.562 14.906 1 98.56 335 LEU B O 1
ATOM 5605 N N . GLY B 1 336 ? -12.562 26.969 15.703 1 98.25 336 GLY B N 1
ATOM 5606 C CA . GLY B 1 336 ? -13.164 27.125 14.391 1 98.25 336 GLY B CA 1
ATOM 5607 C C . GLY B 1 336 ? -13.781 25.828 13.875 1 98.25 336 GLY B C 1
ATOM 5608 O O . GLY B 1 336 ? -13.398 24.734 14.289 1 98.25 336 GLY B O 1
ATOM 5609 N N . SER B 1 337 ? -14.695 26.031 12.914 1 98.31 337 SER B N 1
ATOM 5610 C CA . SER B 1 337 ? -15.453 24.875 12.438 1 98.31 337 SER B CA 1
ATOM 5611 C C . SER B 1 337 ? -14.555 23.875 11.703 1 98.31 337 SER B C 1
ATOM 5613 O O . SER B 1 337 ? -14.789 22.672 11.758 1 98.31 337 SER B O 1
ATOM 5615 N N . ILE B 1 338 ? -13.539 24.391 11.047 1 97.88 338 ILE B N 1
ATOM 5616 C CA . ILE B 1 338 ? -12.602 23.516 10.352 1 97.88 338 ILE B CA 1
ATOM 5617 C C . ILE B 1 338 ? -11.883 22.625 11.359 1 97.88 338 ILE B C 1
ATOM 5619 O O . ILE B 1 338 ? -11.594 21.453 11.07 1 97.88 338 ILE B O 1
ATOM 5623 N N . ASN B 1 339 ? -11.602 23.141 12.5 1 98.19 339 ASN B N 1
ATOM 5624 C CA . ASN B 1 339 ? -10.953 22.328 13.531 1 98.19 339 ASN B CA 1
ATOM 5625 C C . ASN B 1 339 ? -11.961 21.438 14.258 1 98.19 339 ASN B C 1
ATOM 5627 O O . ASN B 1 339 ? -11.648 20.297 14.594 1 98.19 339 ASN B O 1
ATOM 5631 N N . ARG B 1 340 ? -13.18 22 14.5 1 98.06 340 ARG B N 1
ATOM 5632 C CA . ARG B 1 340 ? -14.18 21.219 15.219 1 98.06 340 ARG B CA 1
ATOM 5633 C C . ARG B 1 340 ? -14.578 19.984 14.414 1 98.06 340 ARG B C 1
ATOM 5635 O O . ARG B 1 340 ? -14.797 18.906 14.977 1 98.06 340 ARG B O 1
ATOM 5642 N N . LEU B 1 341 ? -14.602 20.078 13.133 1 98.25 341 LEU B N 1
ATOM 5643 C CA . LEU B 1 341 ? -14.953 18.906 12.344 1 98.25 341 LEU B CA 1
ATOM 5644 C C . LEU B 1 341 ? -13.875 17.828 12.445 1 98.25 341 LEU B C 1
ATOM 5646 O O . LEU B 1 341 ? -14.148 16.656 12.242 1 98.25 341 LEU B O 1
ATOM 5650 N N . ARG B 1 342 ? -12.617 18.234 12.742 1 97.75 342 ARG B N 1
ATOM 5651 C CA . ARG B 1 342 ? -11.484 17.297 12.773 1 97.75 342 ARG B CA 1
ATOM 5652 C C . ARG B 1 342 ? -11.633 16.297 13.914 1 97.75 342 ARG B C 1
ATOM 5654 O O . ARG B 1 342 ? -11.039 15.219 13.875 1 97.75 342 ARG B O 1
ATOM 5661 N N . LYS B 1 343 ? -12.414 16.672 14.875 1 95.69 343 LYS B N 1
ATOM 5662 C CA . LYS B 1 343 ? -12.695 15.75 15.969 1 95.69 343 LYS B CA 1
ATOM 5663 C C . LYS B 1 343 ? -13.344 14.469 15.445 1 95.69 343 LYS B C 1
ATOM 5665 O O . LYS B 1 343 ? -12.992 13.367 15.875 1 95.69 343 LYS B O 1
ATOM 5670 N N . THR B 1 344 ? -14.234 14.625 14.523 1 97.25 344 THR B N 1
ATOM 5671 C CA . THR B 1 344 ? -14.992 13.508 13.969 1 97.25 344 THR B CA 1
ATOM 5672 C C . THR B 1 344 ? -14.242 12.867 12.805 1 97.25 344 THR B C 1
ATOM 5674 O O . THR B 1 344 ? -14.07 11.648 12.773 1 97.25 344 THR B O 1
ATOM 5677 N N . VAL B 1 345 ? -13.742 13.648 11.93 1 97.88 345 VAL B N 1
ATOM 5678 C CA . VAL B 1 345 ? -13.234 13.164 10.648 1 97.88 345 VAL B CA 1
ATOM 5679 C C . VAL B 1 345 ? -11.93 12.398 10.875 1 97.88 345 VAL B C 1
ATOM 5681 O O . VAL B 1 345 ? -11.68 11.391 10.211 1 97.88 345 VAL B O 1
ATOM 5684 N N . TYR B 1 346 ? -11.102 12.859 11.742 1 97.44 346 TYR B N 1
ATOM 5685 C CA . TYR B 1 346 ? -9.836 12.18 12 1 97.44 346 TYR B CA 1
ATOM 5686 C C . TYR B 1 346 ? -10.07 10.789 12.586 1 97.44 346 TYR B C 1
ATOM 5688 O O . TYR B 1 346 ? -9.383 9.836 12.234 1 97.44 346 TYR B O 1
ATOM 5696 N N . GLU B 1 347 ? -11.039 10.695 13.469 1 96.5 347 GLU B N 1
ATOM 5697 C CA . GLU B 1 347 ? -11.383 9.398 14.055 1 96.5 347 GLU B CA 1
ATOM 5698 C C . GLU B 1 347 ? -11.922 8.438 12.992 1 96.5 347 GLU B C 1
ATOM 5700 O O . GLU B 1 347 ? -11.547 7.27 12.953 1 96.5 347 GLU B O 1
ATOM 5705 N N . MET B 1 348 ? -12.781 8.953 12.211 1 98.25 348 MET B N 1
ATOM 5706 C CA . MET B 1 348 ? -13.352 8.125 11.148 1 98.25 348 MET B CA 1
ATOM 5707 C C . MET B 1 348 ? -12.273 7.676 10.172 1 98.25 348 MET B C 1
ATOM 5709 O O . MET B 1 348 ? -12.25 6.516 9.758 1 98.25 348 MET B O 1
ATOM 5713 N N . SER B 1 349 ? -11.422 8.586 9.805 1 98.12 349 SER B N 1
ATOM 5714 C CA . SER B 1 349 ? -10.312 8.266 8.914 1 98.12 349 SER B CA 1
ATOM 5715 C C . SER B 1 349 ? -9.414 7.184 9.508 1 98.12 349 SER B C 1
ATOM 5717 O O . SER B 1 349 ? -9.062 6.219 8.828 1 98.12 349 SER B O 1
ATOM 5719 N N . ARG B 1 350 ? -9.047 7.355 10.727 1 97.25 350 ARG B N 1
ATOM 5720 C CA . ARG B 1 350 ? -8.195 6.398 11.422 1 97.25 350 ARG B CA 1
ATOM 5721 C C . ARG B 1 350 ? -8.836 5.016 11.445 1 97.25 350 ARG B C 1
ATOM 5723 O O . ARG B 1 350 ? -8.18 4.02 11.125 1 97.25 350 ARG B O 1
ATOM 5730 N N . LYS B 1 351 ? -10.078 4.938 11.805 1 98 351 LYS B N 1
ATOM 5731 C CA . LYS B 1 351 ? -10.781 3.66 11.914 1 98 351 LYS B CA 1
ATOM 5732 C C . LYS B 1 351 ? -10.812 2.939 10.562 1 98 351 LYS B C 1
ATOM 5734 O O . LYS B 1 351 ? -10.633 1.721 10.508 1 98 351 LYS B O 1
ATOM 5739 N N . LYS B 1 352 ? -11.055 3.689 9.531 1 98.25 352 LYS B N 1
ATOM 5740 C CA . LYS B 1 352 ? -11.078 3.104 8.195 1 98.25 352 LYS B CA 1
ATOM 5741 C C . LYS B 1 352 ? -9.727 2.488 7.844 1 98.25 352 LYS B C 1
ATOM 5743 O O . LYS B 1 352 ? -9.656 1.361 7.348 1 98.25 352 LYS B O 1
ATOM 5748 N N . ARG B 1 353 ? -8.703 3.238 8.078 1 97.75 353 ARG B N 1
ATOM 5749 C CA . ARG B 1 353 ? -7.352 2.783 7.777 1 97.75 353 ARG B CA 1
ATOM 5750 C C . ARG B 1 353 ? -6.984 1.564 8.617 1 97.75 353 ARG B C 1
ATOM 5752 O O . ARG B 1 353 ? -6.449 0.582 8.102 1 97.75 353 ARG B O 1
ATOM 5759 N N . GLU B 1 354 ? -7.32 1.61 9.938 1 98 354 GLU B N 1
ATOM 5760 C CA . GLU B 1 354 ? -7.051 0.494 10.844 1 98 354 GLU B CA 1
ATOM 5761 C C . GLU B 1 354 ? -7.766 -0.772 10.375 1 98 354 GLU B C 1
ATOM 5763 O O . GLU B 1 354 ? -7.188 -1.859 10.391 1 98 354 GLU B O 1
ATOM 5768 N N . GLY B 1 355 ? -8.961 -0.603 10.047 1 98 355 GLY B N 1
ATOM 5769 C CA . GLY B 1 355 ? -9.75 -1.744 9.609 1 98 355 GLY B CA 1
ATOM 5770 C C . GLY B 1 355 ? -9.25 -2.369 8.328 1 98 355 GLY B C 1
ATOM 5771 O O . GLY B 1 355 ? -9.023 -3.578 8.266 1 98 355 GLY B O 1
ATOM 5772 N N . ALA B 1 356 ? -9 -1.591 7.316 1 97.31 356 ALA B N 1
ATOM 5773 C CA . ALA B 1 356 ? -8.625 -2.068 5.988 1 97.31 356 ALA B CA 1
ATOM 5774 C C . ALA B 1 356 ? -7.227 -2.678 6 1 97.31 356 ALA B C 1
ATOM 5776 O O . ALA B 1 356 ? -6.949 -3.625 5.262 1 97.31 356 ALA B O 1
ATOM 5777 N N . ASN B 1 357 ? -6.344 -2.129 6.828 1 97.56 357 ASN B N 1
ATOM 5778 C CA . ASN B 1 357 ? -4.961 -2.596 6.871 1 97.56 357 ASN B CA 1
ATOM 5779 C C . ASN B 1 357 ? -4.742 -3.594 8.008 1 97.56 357 ASN B C 1
ATOM 5781 O O . ASN B 1 357 ? -3.627 -4.086 8.195 1 97.56 357 ASN B O 1
ATOM 5785 N N . ALA B 1 358 ? -5.781 -3.842 8.789 1 97.25 358 ALA B N 1
ATOM 5786 C CA . ALA B 1 358 ? -5.707 -4.754 9.93 1 97.25 358 ALA B CA 1
ATOM 5787 C C . ALA B 1 358 ? -4.531 -4.398 10.836 1 97.25 358 ALA B C 1
ATOM 5789 O O . ALA B 1 358 ? -3.764 -5.277 11.242 1 97.25 358 ALA B O 1
ATOM 5790 N N . THR B 1 359 ? -4.301 -3.207 11.047 1 96.44 359 THR B N 1
ATOM 5791 C CA . THR B 1 359 ? -3.221 -2.684 11.875 1 96.44 359 THR B CA 1
ATOM 5792 C C . THR B 1 359 ? -3.734 -1.59 12.805 1 96.44 359 THR B C 1
ATOM 5794 O O . THR B 1 359 ? -4.059 -0.488 12.359 1 96.44 359 THR B O 1
ATOM 5797 N N . PRO B 1 360 ? -3.783 -1.838 14.062 1 96.44 360 PRO B N 1
ATOM 5798 C CA . PRO B 1 360 ? -4.207 -0.792 14.992 1 96.44 360 PRO B CA 1
ATOM 5799 C C . PRO B 1 360 ? -3.152 0.295 15.18 1 96.44 360 PRO B C 1
ATOM 5801 O O . PRO B 1 360 ? -1.953 0.015 15.117 1 96.44 360 PRO B O 1
ATOM 5804 N N . THR B 1 361 ? -3.574 1.485 15.391 1 95.88 361 THR B N 1
ATOM 5805 C CA . THR B 1 361 ? -2.646 2.549 15.758 1 95.88 361 THR B CA 1
ATOM 5806 C C . THR B 1 361 ? -2.152 2.365 17.188 1 95.88 361 THR B C 1
ATOM 5808 O O . THR B 1 361 ? -2.803 1.698 18 1 95.88 361 THR B O 1
ATOM 5811 N N . GLN B 1 362 ? -0.978 2.936 17.453 1 94.38 362 GLN B N 1
ATOM 5812 C CA . GLN B 1 362 ? -0.357 2.828 18.766 1 94.38 362 GLN B CA 1
ATOM 5813 C C . GLN B 1 362 ? -0.298 4.188 19.453 1 94.38 362 GLN B C 1
ATOM 5815 O O . GLN B 1 362 ? -0.014 5.203 18.812 1 94.38 362 GLN B O 1
ATOM 5820 N N . ALA B 1 363 ? -0.6 4.148 20.75 1 91.6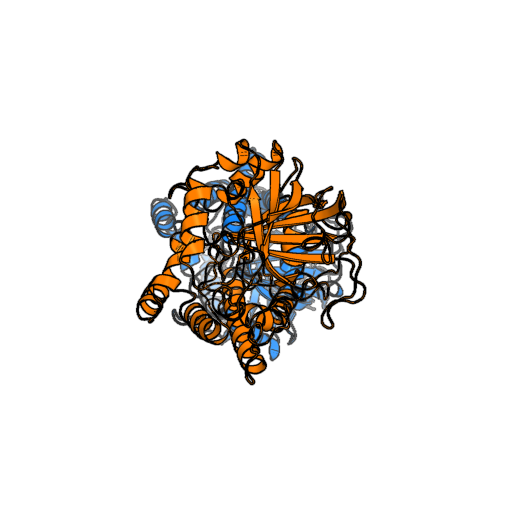9 363 ALA B N 1
ATOM 5821 C CA . ALA B 1 363 ? -0.383 5.328 21.578 1 91.69 363 ALA B CA 1
ATOM 5822 C C . ALA B 1 363 ? 1.07 5.418 22.047 1 91.69 363 ALA B C 1
ATOM 5824 O O . ALA B 1 363 ? 1.541 4.566 22.797 1 91.69 363 ALA B O 1
ATOM 5825 N N . ILE B 1 364 ? 1.778 6.367 21.516 1 94.56 364 ILE B N 1
ATOM 5826 C CA . ILE B 1 364 ? 3.17 6.465 21.938 1 94.56 364 ILE B CA 1
ATOM 5827 C C . ILE B 1 364 ? 3.379 7.746 22.734 1 94.56 364 ILE B C 1
ATOM 5829 O O . ILE B 1 364 ? 2.777 8.781 22.438 1 94.56 364 ILE B O 1
ATOM 5833 N N . ASN B 1 365 ? 4.258 7.707 23.766 1 95.44 365 ASN B N 1
ATOM 5834 C CA . ASN B 1 365 ? 4.484 8.828 24.656 1 95.44 365 ASN B CA 1
ATOM 5835 C C . ASN B 1 365 ? 5.969 9.18 24.75 1 95.44 365 ASN B C 1
ATOM 5837 O O . ASN B 1 365 ? 6.371 9.969 25.609 1 95.44 365 ASN B O 1
ATOM 5841 N N . SER B 1 366 ? 6.734 8.547 23.938 1 97.44 366 SER B N 1
ATOM 5842 C CA . SER B 1 366 ? 8.164 8.844 23.875 1 97.44 366 SER B CA 1
ATOM 5843 C C . SER B 1 366 ? 8.664 8.836 22.438 1 97.44 366 SER B C 1
ATOM 5845 O O . SER B 1 366 ? 8.258 7.992 21.641 1 97.44 366 SER B O 1
ATOM 5847 N N . VAL B 1 367 ? 9.531 9.75 22.156 1 98.06 367 VAL B N 1
ATOM 5848 C CA . VAL B 1 367 ? 10.109 9.836 20.828 1 98.06 367 VAL B CA 1
ATOM 5849 C C . VAL B 1 367 ? 10.898 8.57 20.516 1 98.06 367 VAL B C 1
ATOM 5851 O O . VAL B 1 367 ? 11.07 8.211 19.344 1 98.06 367 VAL B O 1
ATOM 5854 N N . ASP B 1 368 ? 11.312 7.867 21.562 1 97.5 368 ASP B N 1
ATOM 5855 C CA . ASP B 1 368 ? 12.117 6.66 21.406 1 97.5 368 ASP B CA 1
ATOM 5856 C C . ASP B 1 368 ? 11.289 5.52 20.828 1 97.5 368 ASP B C 1
ATOM 5858 O O . ASP B 1 368 ? 11.836 4.527 20.344 1 97.5 368 ASP B O 1
ATOM 5862 N N . GLU B 1 369 ? 9.992 5.621 20.875 1 97.19 369 GLU B N 1
ATOM 5863 C CA . GLU B 1 369 ? 9.109 4.605 20.312 1 97.19 369 GLU B CA 1
ATOM 5864 C C . GLU B 1 369 ? 8.992 4.758 18.797 1 97.19 369 GLU B C 1
ATOM 5866 O O . GLU B 1 369 ? 8.5 3.857 18.109 1 97.19 369 GLU B O 1
ATOM 5871 N N . VAL B 1 370 ? 9.391 5.871 18.234 1 97.38 370 VAL B N 1
ATOM 5872 C CA . VAL B 1 370 ? 9.508 6.062 16.797 1 97.38 370 VAL B CA 1
ATOM 5873 C C . VAL B 1 370 ? 10.836 5.488 16.297 1 97.38 370 VAL B C 1
ATOM 5875 O O . VAL B 1 370 ? 11.898 5.883 16.766 1 97.38 370 VAL B O 1
ATOM 5878 N N . PRO B 1 371 ? 10.711 4.559 15.422 1 96.5 371 PRO B N 1
ATOM 5879 C CA . PRO B 1 371 ? 11.969 3.965 14.977 1 96.5 371 PRO B CA 1
ATOM 5880 C C . PRO B 1 371 ? 12.961 5.004 14.461 1 96.5 371 PRO B C 1
ATOM 5882 O O . PRO B 1 371 ? 12.555 6.066 13.984 1 96.5 371 PRO B O 1
#

Secondary structure (DSSP, 8-state):
--HHHHHHHHHHHH-SSPPTT-PPPTTSBTTB---TTHHHHHHHHHHHHHHHHHHHHHHHSS---SS--EEEEEEEEEEEE-TT--GGG--GGG-STT-EEEEEEEEEE-SSS---TTS---EEEEEEEES--SPBPTTS-TT--EEEEEEESSSS-TT-SHHHHHHHHHHHHHTTT-HHHHHHHHHTSTTHHHHHGGGGS--B-GGG--EE-SS-EEETTEEEEEEEEE--HHHHT--PBPPTTS-TTHHHHHHHHHHHH--EEEEEEEEE-S-TTTS-SS-TTPPPPTTTS-EEEEEEEEE-S--TT-HHHHHIIIII----TTSSBGGG-B-SHHHHHHHHHHHHHHHHHHHHHT-------SGGG--/--HHHHHHHHHHHH-SSPPTT-PPPTTSBTTB---TTHHHHHHHHHHHHHHHHHHHHHHHSS---SS--EEEEEEEEEEEE-TT--GGG--GGG-STT-EEEEEEEEEE-SSS---TTS---EEEEEEEES--SPBPTTS-TT--EEEEEEESSSS-TT-SHHHHHHHHHHHHHTTT-HHHHHHHHHTSTTHHHHHGGGGS--B-GGG--EE-SS-EEETTEEEEEEEEE--HHHHT--PBPPTTS-TTHHHHHHHHHHHH--EEEEEEEEE-S-TTTS-SS-TTPPPPTTTS-EEEEEEEEE-S--TT-HHHHHIIIII----TTSSBGGG-B-SHHHHHHHHHHHHHHHHHHHHHT-------SGGG--